Protein AF-A0A432T6N9-F1 (afdb_monomer_lite)

pLDDT: mean 79.63, std 14.15, range [30.56, 98.25]

Foldseek 3Di:
DDDPDDDCPDLVQLVQLLVLLQVLVVLVPDDPLVSLQQADAPDDDDPVVSSVVSVCSNVSVDDDPPDPPVVRGNQQVDAQPPPHGLDDPCLNGPDGSVVSVVSSVSSVVRVQDDPDWDQWFWKWAQDPVVRFIDIWTKGFRADPDPFKTWIKIAGPPVPVPDPWRIWTWMWGHDPFWIWTWTDDPQWIKIKTWGQVQADPPSQKTKIWIWIADPPPRWIDIWIIMTGNDDDDPLVRLVVCVVTDDDGVVVRVVVVVPPDDDPDLVVLVVVLVVLVVVLVSLVVNPVVVPPPQVPDPVSVVVNVVSVLVSVVSVCVNVQHKDKDQDVLVVVLVVLVVVLVVLFEKEFFAEDDAPDDLQNPPDPSSVVSLVSLLVSLLVRHAYEYEYEYEPPDDQDPSNVVSVVSSVVSRYQYWYAYCVQQVVPQDFFRGKMATPVQQWIWGDGPPDDPRMIMIGRPSVNSVSVVVSRVSRVVRIDGPVVVVVVVQVDPLVLLVLQQAKWFKWWFAPDADPVRGTDTQGQKMWHAHSVQKIFIDRNNDGQWIFGKDDHDFKIKTWIAGPPQRWIKIKMFTSVQSVDQKGKIWIWTGHPPDQWIKIFIIMIHPDRDDPVVRCVVQDDNVVGIDIHGNVVVVVVVVVVVVVDD

Secondary structure (DSSP, 8-state):
----------HHHHHHHHHHHHHHHHHS---HHHHHHHT--SSS--HHHHHHHHHHHHTT-----TT--GGGSGGGG-EETTTEES--HHHHHTS-HHHHHHHHHHHHHHHTS-SS--S--EEEEEETTTTEEEEEEEEEEEEEETTEEEEEEEE-GGGTTSS--EEEEEEEE-SSEEEEEEE-SS-EEEEEEETTSS-TTSSEEEEEEEEE-TTT--EEEEEEEEESSPPPHHHHHHHHHHH-STTHHHHHHHHTTSSS-TTHHHHHHHHHHHHHHHHHHHHHHHHTTTTTTT-HHHHHHHHHHHHHHHHHHHHHTT--EEES-HHHHHHHHHHHHHHHT--EEEEEE--TTTSTT-TT-HHHHHHHHHHHHHHHTT--EEEEEEE-TT----HHHHHHHHHHHHTT-EEEEEEHHHHTTT-SS-SSEEEETTSS-EEE--TTS-TT-EEEE--HHHHHHHHHHHHHHHHT-EEHHHHHHHHHT--HHHHHHHSSEEEEEEEEEEEPTTSPEEEEEEEEEEE-TT-EEEEEETTEEEEEEEEEE-SSEEEEEEEETTT--EEEEEEEGGGGGSSEEEEEEEEE-SSSSEEEEEEEEEESS---HHHHHHHH--HHHHEEEEETHHHHHHHHHHHTT--

Sequence (639 aa):
MKENKNNVLNEEKKKLFSDKIKYLFNNLELDREDFIKLFWNNDKKTLRTRVKTVNNWLDNDIKIPKGFYFNRYNISKLQIEDEKPAFTIEAFINDDCELLHRQINEYLKYQAIPKDKFEYKYIYYYDSYLNQVTFVELQTVKKISDTKYKIEIILSTEYDEKRENIYTGDLEIDKNYYHISARNHFEILSFYFILNLGFKNNDAIYGLRLGKAYGDGLPLSAKNLLTKRKLEKEEELELYLNINETEELKSKEAFYDIHSSPTRNHFDRFQNKIANLATYNSNVREILNDKMCADVYHNIMSKEFYAFSKISEQVRNNNSFYIHNIRRASKIFLKSIACRKEPCYIVSPLIENLSLLNEHDSKAEQSLKLNMKLAKDGLKIYRIFVVNKDFKITEYIRSSIEQMIESGISVEIAKKEDIESMVGSSYDFIFSKHKDIAIYRKPRERFYLYHVTKNKNIIEDIDIDYKTIKSKSYKFSDFIKQESSYDPTVLDKLAREFYHYSYGSKEEKNGQLHFWNNRKLSINKKGEVQYFEGNKIIAIGRIVIKEKQSCIGMIDKNTKNSISISFDNLDINYDIFKIIKIDKQFMEDEDMVSIGIFSREKLEDVVVKELLGDEEKTIFKIPSGIKKSIAKYCSKRLP

Radius of gyration: 55.69 Å; chains: 1; bounding box: 96×58×194 Å

Structure (mmCIF, N/CA/C/O backbone):
data_AF-A0A432T6N9-F1
#
_entry.id   AF-A0A432T6N9-F1
#
loop_
_atom_site.group_PDB
_atom_site.id
_atom_site.type_symbol
_atom_site.label_atom_id
_atom_site.label_alt_id
_atom_site.label_comp_id
_atom_site.label_asym_id
_atom_site.label_entity_id
_atom_site.label_seq_id
_atom_site.pdbx_PDB_ins_code
_atom_site.Cartn_x
_atom_site.Cartn_y
_atom_site.Cartn_z
_atom_site.occupancy
_atom_site.B_iso_or_equiv
_atom_site.auth_seq_id
_atom_site.auth_comp_id
_atom_site.auth_asym_id
_atom_site.auth_atom_id
_atom_site.pdbx_PDB_model_num
ATOM 1 N N . MET A 1 1 ? 38.971 -19.967 -115.245 1.00 47.91 1 MET A N 1
ATOM 2 C CA . MET A 1 1 ? 38.216 -20.249 -114.004 1.00 47.91 1 MET A CA 1
ATOM 3 C C . MET A 1 1 ? 39.096 -21.018 -113.027 1.00 47.91 1 MET A C 1
ATOM 5 O O . MET A 1 1 ? 39.298 -22.207 -113.219 1.00 47.91 1 MET A O 1
ATOM 9 N N . LYS A 1 2 ? 39.637 -20.328 -112.019 1.00 30.80 2 LYS A N 1
ATOM 10 C CA . LYS A 1 2 ? 39.832 -20.800 -110.638 1.00 30.80 2 LYS A CA 1
ATOM 11 C C . LYS A 1 2 ? 40.165 -19.561 -109.794 1.00 30.80 2 LYS A C 1
ATOM 13 O O . LYS A 1 2 ? 41.062 -18.796 -110.119 1.00 30.80 2 LYS A O 1
ATOM 18 N N . GLU A 1 3 ? 39.268 -19.343 -108.847 1.00 30.56 3 GLU A N 1
ATOM 19 C CA . GLU A 1 3 ? 38.977 -18.207 -107.972 1.00 30.56 3 GLU A CA 1
ATOM 20 C C . GLU A 1 3 ? 40.128 -17.277 -107.552 1.00 30.56 3 GLU A C 1
ATOM 22 O O . GLU A 1 3 ? 41.032 -17.643 -106.809 1.00 30.56 3 GLU A O 1
ATOM 27 N N . ASN A 1 4 ? 39.975 -16.007 -107.934 1.00 33.62 4 ASN A N 1
ATOM 28 C CA . ASN A 1 4 ? 40.625 -14.850 -107.331 1.00 33.62 4 ASN A CA 1
ATOM 29 C C . ASN A 1 4 ? 39.723 -14.372 -106.171 1.00 33.62 4 ASN A C 1
ATOM 31 O O . ASN A 1 4 ? 38.886 -13.486 -106.340 1.00 33.62 4 ASN A O 1
ATOM 35 N N . LYS A 1 5 ? 39.811 -15.034 -105.013 1.00 37.22 5 LYS A N 1
ATOM 36 C CA . LYS A 1 5 ? 39.152 -14.623 -103.761 1.00 37.22 5 LYS A CA 1
ATOM 37 C C . LYS A 1 5 ? 40.229 -14.326 -102.718 1.00 37.22 5 LYS A C 1
ATOM 39 O O . LYS A 1 5 ? 41.144 -15.121 -102.542 1.00 37.22 5 LYS A O 1
ATOM 44 N N . ASN A 1 6 ? 40.050 -13.209 -102.007 1.00 39.00 6 ASN A N 1
ATOM 45 C CA . ASN A 1 6 ? 40.771 -12.764 -100.800 1.00 39.00 6 ASN A CA 1
ATOM 46 C C . ASN A 1 6 ? 41.911 -11.747 -100.974 1.00 39.00 6 ASN A C 1
ATOM 48 O O . ASN A 1 6 ? 43.009 -11.952 -100.463 1.00 39.00 6 ASN A O 1
ATOM 52 N N . ASN A 1 7 ? 41.628 -10.586 -101.576 1.00 40.06 7 ASN A N 1
ATOM 53 C CA . ASN A 1 7 ? 42.435 -9.384 -101.298 1.00 40.06 7 ASN A CA 1
ATOM 54 C C . ASN A 1 7 ? 41.641 -8.068 -101.172 1.00 40.06 7 ASN A C 1
ATOM 56 O O . ASN A 1 7 ? 42.228 -6.992 -101.183 1.00 40.06 7 ASN A O 1
ATOM 60 N N . VAL A 1 8 ? 40.323 -8.153 -100.958 1.00 41.31 8 VAL A N 1
ATOM 61 C CA . VAL A 1 8 ? 39.490 -7.035 -100.483 1.00 41.31 8 VAL A CA 1
ATOM 62 C C . VAL A 1 8 ? 39.061 -7.356 -99.052 1.00 41.31 8 VAL A C 1
ATOM 64 O O . VAL A 1 8 ? 37.912 -7.678 -98.770 1.00 41.31 8 VAL A O 1
ATOM 67 N N . LEU A 1 9 ? 40.024 -7.345 -98.125 1.00 44.75 9 LEU A N 1
ATOM 68 C CA . LEU A 1 9 ? 39.697 -7.171 -96.712 1.00 44.75 9 LEU A CA 1
ATOM 69 C C . LEU A 1 9 ? 39.468 -5.666 -96.499 1.00 44.75 9 LEU A C 1
ATOM 71 O O . LEU A 1 9 ? 40.405 -4.901 -96.287 1.00 44.75 9 LEU A O 1
ATOM 75 N N . ASN A 1 10 ? 38.201 -5.308 -96.699 1.00 60.22 10 ASN A N 1
ATOM 76 C CA . ASN A 1 10 ? 37.455 -4.078 -96.436 1.00 60.22 10 ASN A CA 1
ATOM 77 C C . ASN A 1 10 ? 38.237 -2.873 -95.858 1.00 60.22 10 ASN A C 1
ATOM 79 O O . ASN A 1 10 ? 38.689 -2.923 -94.711 1.00 60.22 10 ASN A O 1
ATOM 83 N N . GLU A 1 11 ? 38.315 -1.751 -96.591 1.00 64.50 11 GLU A N 1
ATOM 84 C CA . GLU A 1 11 ? 38.759 -0.459 -96.025 1.00 64.50 11 GLU A CA 1
ATOM 85 C C . GLU A 1 11 ? 37.928 -0.063 -94.797 1.00 64.50 11 GLU A C 1
ATOM 87 O O . GLU A 1 11 ? 38.469 0.464 -93.826 1.00 64.50 11 GLU A O 1
ATOM 92 N N . GLU A 1 12 ? 36.645 -0.431 -94.779 1.00 68.38 12 GLU A N 1
ATOM 93 C CA . GLU A 1 12 ? 35.759 -0.242 -93.630 1.00 68.38 12 GLU A CA 1
ATOM 94 C C . GLU A 1 12 ? 36.273 -0.948 -92.370 1.00 68.38 12 GLU A C 1
ATOM 96 O O . GLU A 1 12 ? 36.222 -0.373 -91.289 1.00 68.38 12 GLU A O 1
ATOM 101 N N . LYS A 1 13 ? 36.851 -2.155 -92.486 1.00 71.12 13 LYS A N 1
ATOM 102 C CA . LYS A 1 13 ? 37.419 -2.876 -91.331 1.00 71.12 13 LYS A CA 1
ATOM 103 C C . LYS A 1 13 ? 38.684 -2.202 -90.798 1.00 71.12 13 LYS A C 1
ATOM 105 O O . LYS A 1 13 ? 38.946 -2.252 -89.600 1.00 71.12 13 LYS A O 1
ATOM 110 N N . LYS A 1 14 ? 39.469 -1.558 -91.669 1.00 72.44 14 LYS A N 1
ATOM 111 C CA . LYS A 1 14 ? 40.655 -0.784 -91.262 1.00 72.44 14 LYS A CA 1
ATOM 112 C C . LYS A 1 14 ? 40.260 0.484 -90.520 1.00 72.44 14 LYS A C 1
ATOM 114 O O . LYS A 1 14 ? 40.838 0.778 -89.477 1.00 72.44 14 LYS A O 1
ATOM 119 N N . LYS A 1 15 ? 39.267 1.196 -91.057 1.00 76.06 15 LYS A N 1
ATOM 120 C CA . LYS A 1 15 ? 38.704 2.396 -90.443 1.00 76.06 15 LYS A CA 1
ATOM 121 C C . LYS A 1 15 ? 38.085 2.065 -89.084 1.00 76.06 15 LYS A C 1
ATOM 123 O O . LYS A 1 15 ? 38.450 2.686 -88.097 1.00 76.06 15 LYS A O 1
ATOM 128 N N . LEU A 1 16 ? 37.289 0.995 -89.010 1.00 79.25 16 LEU A N 1
ATOM 129 C CA . LEU A 1 16 ? 36.684 0.511 -87.768 1.00 79.25 16 LEU A CA 1
ATOM 130 C C . LEU A 1 16 ? 37.734 0.171 -86.698 1.00 79.25 16 LEU A C 1
ATOM 132 O O . LEU A 1 16 ? 37.591 0.564 -85.545 1.00 79.25 16 LEU A O 1
ATOM 136 N N . PHE A 1 17 ? 38.817 -0.519 -87.069 1.00 82.50 17 PHE A N 1
ATOM 137 C CA . PHE A 1 17 ? 39.909 -0.811 -86.137 1.00 82.50 17 PHE A CA 1
ATOM 138 C C . PHE A 1 17 ? 40.603 0.468 -85.642 1.00 82.50 17 PHE A C 1
ATOM 140 O O . PHE A 1 17 ? 40.854 0.605 -84.447 1.00 82.50 17 PHE A O 1
ATOM 147 N N . SER A 1 18 ? 40.898 1.420 -86.532 1.00 81.62 18 SER A N 1
ATOM 148 C CA . SER A 1 18 ? 41.513 2.695 -86.138 1.00 81.62 18 SER A CA 1
ATOM 149 C C . SER A 1 18 ? 40.604 3.515 -85.220 1.00 81.62 18 SER A C 1
ATOM 151 O O . SER A 1 18 ? 41.069 4.021 -84.200 1.00 81.62 18 SER A O 1
ATOM 153 N N . ASP A 1 19 ? 39.308 3.591 -85.526 1.00 83.44 19 ASP A N 1
ATOM 154 C CA . ASP A 1 19 ? 38.323 4.328 -84.729 1.00 83.44 19 ASP A CA 1
ATOM 155 C C . ASP A 1 19 ? 38.202 3.744 -83.312 1.00 83.44 19 ASP A C 1
ATOM 157 O O . ASP A 1 19 ? 38.201 4.488 -82.331 1.00 83.44 19 ASP A O 1
ATOM 161 N N . LYS A 1 20 ? 38.239 2.414 -83.184 1.00 86.62 20 LYS A N 1
ATOM 162 C CA . LYS A 1 20 ? 38.303 1.710 -81.895 1.00 86.62 20 LYS A CA 1
ATOM 163 C C . LYS A 1 20 ? 39.564 2.031 -81.094 1.00 86.62 20 LYS A C 1
ATOM 165 O O . LYS A 1 20 ? 39.484 2.302 -79.897 1.00 86.62 20 LYS A O 1
ATOM 170 N N . ILE A 1 21 ? 40.731 2.023 -81.740 1.00 87.25 21 ILE A N 1
ATOM 171 C CA . ILE A 1 21 ? 42.011 2.346 -81.090 1.00 87.25 21 ILE A CA 1
ATOM 172 C C . ILE A 1 21 ? 42.049 3.818 -80.654 1.00 87.25 21 ILE A C 1
ATOM 174 O O . ILE A 1 21 ? 42.519 4.108 -79.555 1.00 87.25 21 ILE A O 1
ATOM 178 N N . LYS A 1 22 ? 41.508 4.740 -81.460 1.00 85.75 22 LYS A N 1
ATOM 179 C CA . LYS A 1 22 ? 41.363 6.158 -81.090 1.00 85.75 22 LYS A CA 1
ATOM 180 C C . LYS A 1 22 ? 40.427 6.346 -79.908 1.00 85.75 22 LYS A C 1
ATOM 182 O O . LYS A 1 22 ? 40.756 7.091 -78.991 1.00 85.75 22 LYS A O 1
ATOM 187 N N . TYR A 1 23 ? 39.274 5.681 -79.915 1.00 85.25 23 TYR A N 1
ATOM 188 C CA . TYR A 1 23 ? 38.332 5.781 -78.808 1.00 85.25 23 TYR A CA 1
ATOM 189 C C . TYR A 1 23 ? 38.955 5.252 -77.513 1.00 85.25 23 TYR A C 1
ATOM 191 O O . TYR A 1 23 ? 38.863 5.908 -76.478 1.00 85.25 23 TYR A O 1
ATOM 199 N N . LEU A 1 24 ? 39.665 4.123 -77.576 1.00 87.19 24 LEU A N 1
ATOM 200 C CA . LEU A 1 24 ? 40.417 3.598 -76.439 1.00 87.19 24 LEU A CA 1
ATOM 201 C C . LEU A 1 24 ? 41.477 4.597 -75.938 1.00 87.19 24 LEU A C 1
ATOM 203 O O . LEU A 1 24 ? 41.563 4.833 -74.737 1.00 87.19 24 LEU A O 1
ATOM 207 N N . PHE A 1 25 ? 42.250 5.208 -76.841 1.00 87.06 25 PHE A N 1
ATOM 208 C CA . PHE A 1 25 ? 43.259 6.214 -76.487 1.00 87.06 25 PHE A CA 1
ATOM 209 C C . PHE A 1 25 ? 42.646 7.430 -75.784 1.00 87.06 25 PHE A C 1
ATOM 211 O O . PHE A 1 25 ? 43.163 7.872 -74.763 1.00 87.06 25 PHE A O 1
ATOM 218 N N . ASN A 1 26 ? 41.516 7.926 -76.290 1.00 84.06 26 ASN A N 1
ATOM 219 C CA . ASN A 1 26 ? 40.866 9.122 -75.759 1.00 84.06 26 ASN A CA 1
ATOM 220 C C . ASN A 1 26 ? 40.183 8.902 -74.398 1.00 84.06 26 ASN A C 1
ATOM 222 O O . ASN A 1 26 ? 40.017 9.867 -73.663 1.00 84.06 26 ASN A O 1
ATOM 226 N N . ASN A 1 27 ? 39.769 7.672 -74.069 1.00 83.88 27 ASN A N 1
ATOM 227 C CA . ASN A 1 27 ? 38.985 7.392 -72.856 1.00 83.88 27 ASN A CA 1
ATOM 228 C C . ASN A 1 27 ? 39.794 6.759 -71.714 1.00 83.88 27 ASN A C 1
ATOM 230 O O . ASN A 1 27 ? 39.356 6.817 -70.573 1.00 83.88 27 ASN A O 1
ATOM 234 N N . LEU A 1 28 ? 40.957 6.153 -71.981 1.00 80.38 28 LEU A N 1
ATOM 235 C CA . LEU A 1 28 ? 41.787 5.567 -70.918 1.00 80.38 28 LEU A CA 1
ATOM 236 C C . LEU A 1 28 ? 42.617 6.599 -70.132 1.00 80.38 28 LEU A C 1
ATOM 238 O O . LEU A 1 28 ? 43.281 6.207 -69.179 1.00 80.38 28 LEU A O 1
ATOM 242 N N . GLU A 1 29 ? 42.606 7.877 -70.533 1.00 78.44 29 GLU A N 1
ATOM 243 C CA . GLU A 1 29 ? 43.369 8.975 -69.903 1.00 78.44 29 GLU A CA 1
ATOM 244 C C . GLU A 1 29 ? 44.873 8.676 -69.706 1.00 78.44 29 GLU A C 1
ATOM 246 O O . GLU A 1 29 ? 45.532 9.232 -68.831 1.00 78.44 29 GLU A O 1
ATOM 251 N N . LEU A 1 30 ? 45.442 7.794 -70.534 1.00 79.56 30 LEU A N 1
ATOM 252 C CA . LEU A 1 30 ? 46.865 7.461 -70.509 1.00 79.56 30 LEU A CA 1
ATOM 253 C C . LEU A 1 30 ? 47.658 8.443 -71.364 1.00 79.56 30 LEU A C 1
ATOM 255 O O . LEU A 1 30 ? 47.201 8.876 -72.427 1.00 79.56 30 LEU A O 1
ATOM 259 N N . ASP A 1 31 ? 48.894 8.727 -70.955 1.00 82.56 31 ASP A N 1
ATOM 260 C CA . ASP A 1 31 ? 49.820 9.391 -71.857 1.00 82.56 31 ASP A CA 1
ATOM 261 C C . ASP A 1 31 ? 50.142 8.494 -73.068 1.00 82.56 31 ASP A C 1
ATOM 263 O O . ASP A 1 31 ? 49.881 7.284 -73.112 1.00 82.56 31 ASP A O 1
ATOM 267 N N . ARG A 1 32 ? 50.700 9.109 -74.111 1.00 80.25 32 ARG A N 1
ATOM 268 C CA . ARG A 1 32 ? 50.957 8.411 -75.372 1.00 80.25 32 ARG A CA 1
ATOM 269 C C . ARG A 1 32 ? 51.941 7.252 -75.208 1.00 80.25 32 ARG A C 1
ATOM 271 O O . ARG A 1 32 ? 51.822 6.264 -75.932 1.00 80.25 32 ARG A O 1
ATOM 278 N N . GLU A 1 33 ? 52.910 7.355 -74.304 1.00 80.12 33 GLU A N 1
ATOM 279 C CA . GLU A 1 33 ? 53.905 6.303 -74.092 1.00 80.12 33 GLU A CA 1
ATOM 280 C C . GLU A 1 33 ? 53.292 5.097 -73.380 1.00 80.12 33 GLU A C 1
ATOM 282 O O . GLU A 1 33 ? 53.507 3.956 -73.803 1.00 80.12 33 GLU A O 1
ATOM 287 N N . ASP A 1 34 ? 52.483 5.335 -72.354 1.00 81.25 34 ASP A N 1
ATOM 288 C CA . ASP A 1 34 ? 51.782 4.309 -71.591 1.00 81.25 34 ASP A CA 1
ATOM 289 C C . ASP A 1 34 ? 50.706 3.614 -72.422 1.00 81.25 34 ASP A C 1
ATOM 291 O O . ASP A 1 34 ? 50.593 2.383 -72.388 1.00 81.25 34 ASP A O 1
ATOM 295 N N . PHE A 1 35 ? 50.007 4.354 -73.283 1.00 85.88 35 PHE A N 1
ATOM 296 C CA . PHE A 1 35 ? 49.100 3.750 -74.254 1.00 85.88 35 PHE A CA 1
ATOM 297 C C . PHE A 1 35 ? 49.832 2.804 -75.217 1.00 85.88 35 PHE A C 1
ATOM 299 O O . PHE A 1 35 ? 49.374 1.693 -75.488 1.00 85.88 35 PHE A O 1
ATOM 306 N N . ILE A 1 36 ? 51.018 3.187 -75.701 1.00 83.00 36 ILE A N 1
ATOM 307 C CA . ILE A 1 36 ? 51.831 2.323 -76.571 1.00 83.00 36 ILE A CA 1
ATOM 308 C C . ILE A 1 36 ? 52.294 1.059 -75.823 1.00 83.00 36 ILE A C 1
ATOM 310 O O . ILE A 1 36 ? 52.364 -0.016 -76.431 1.00 83.00 36 ILE A O 1
ATOM 314 N N . LYS A 1 37 ? 52.565 1.138 -74.510 1.00 83.31 37 LYS A N 1
ATOM 315 C CA . LYS A 1 37 ? 52.935 -0.027 -73.679 1.00 83.31 37 LYS A CA 1
ATOM 316 C C . LYS A 1 37 ? 51.803 -1.053 -73.546 1.00 83.31 37 LYS A C 1
ATOM 318 O O . LYS A 1 37 ? 52.100 -2.242 -73.388 1.00 83.31 37 LYS A O 1
ATOM 323 N N . LEU A 1 38 ? 50.533 -0.653 -73.667 1.00 84.56 38 LEU A N 1
ATOM 324 C CA . LEU A 1 38 ? 49.403 -1.595 -73.692 1.00 84.56 38 LEU A CA 1
ATOM 325 C C . LEU A 1 38 ? 49.468 -2.543 -74.898 1.00 84.56 38 LEU A C 1
ATOM 327 O O . LEU A 1 38 ? 49.121 -3.719 -74.786 1.00 84.56 38 LEU A O 1
ATOM 331 N N . PHE A 1 39 ? 50.010 -2.081 -76.024 1.00 83.38 39 PHE A N 1
ATOM 332 C CA . PHE A 1 39 ? 50.196 -2.875 -77.245 1.00 83.38 39 PHE A CA 1
ATOM 333 C C . PHE A 1 39 ? 51.613 -3.453 -77.373 1.00 83.38 39 PHE A C 1
ATOM 335 O O . PHE A 1 39 ? 52.103 -3.740 -78.470 1.00 83.38 39 PHE A O 1
ATOM 342 N N . TRP A 1 40 ? 52.291 -3.660 -76.242 1.00 77.12 40 TRP A N 1
ATOM 343 C CA . TRP A 1 40 ? 53.613 -4.271 -76.195 1.00 77.12 40 TRP A CA 1
ATOM 344 C C . TRP A 1 40 ? 53.516 -5.796 -76.007 1.00 77.12 40 TRP A C 1
ATOM 346 O O . TRP A 1 40 ? 52.927 -6.276 -75.043 1.00 77.12 40 TRP A O 1
ATOM 356 N N . ASN A 1 41 ? 54.126 -6.555 -76.928 1.00 69.19 41 ASN A N 1
ATOM 357 C CA . ASN A 1 41 ? 54.527 -7.947 -76.723 1.00 69.19 41 ASN A CA 1
ATOM 358 C C . ASN A 1 41 ? 56.032 -8.039 -76.400 1.00 69.19 41 ASN A C 1
ATOM 360 O O . ASN A 1 41 ? 56.851 -7.401 -77.060 1.00 69.19 41 ASN A O 1
ATOM 364 N N . ASN A 1 42 ? 56.442 -8.840 -75.416 1.00 61.19 42 ASN A N 1
ATOM 365 C CA . ASN A 1 42 ? 57.848 -8.953 -74.973 1.00 61.19 42 ASN A CA 1
ATOM 366 C C . ASN A 1 42 ? 58.842 -9.498 -76.039 1.00 61.19 42 ASN A C 1
ATOM 368 O O . ASN A 1 42 ? 60.004 -9.744 -75.731 1.00 61.19 42 ASN A O 1
ATOM 372 N N . ASP A 1 43 ? 58.425 -9.627 -77.303 1.00 60.72 43 ASP A N 1
ATOM 373 C CA . ASP A 1 43 ? 59.251 -10.023 -78.441 1.00 60.72 43 ASP A CA 1
ATOM 374 C C . ASP A 1 43 ? 60.027 -8.832 -79.053 1.00 60.72 43 ASP A C 1
ATOM 376 O O . ASP A 1 43 ? 59.542 -7.699 -79.148 1.00 60.72 43 ASP A O 1
ATOM 380 N N . LYS A 1 44 ? 61.258 -9.125 -79.495 1.00 53.59 44 LYS A N 1
ATOM 381 C CA . LYS A 1 44 ? 62.424 -8.265 -79.820 1.00 53.59 44 LYS A CA 1
ATOM 382 C C . LYS A 1 44 ? 62.260 -7.138 -80.879 1.00 53.59 44 LYS A C 1
ATOM 384 O O . LYS A 1 44 ? 63.126 -6.977 -81.737 1.00 53.59 44 LYS A O 1
ATOM 389 N N . LYS A 1 45 ? 61.201 -6.322 -80.861 1.00 62.03 45 LYS A N 1
ATOM 390 C CA . LYS A 1 45 ? 61.098 -5.102 -81.702 1.00 62.03 45 LYS A CA 1
ATOM 391 C C . LYS A 1 45 ? 61.512 -3.839 -80.933 1.00 62.03 45 LYS A C 1
ATOM 393 O O . LYS A 1 45 ? 61.162 -3.679 -79.770 1.00 62.03 45 LYS A O 1
ATOM 398 N N . THR A 1 46 ? 62.227 -2.924 -81.592 1.00 69.00 46 THR A N 1
ATOM 399 C CA . THR A 1 46 ? 62.646 -1.626 -81.023 1.00 69.00 46 THR A CA 1
ATOM 400 C C . THR A 1 46 ? 61.448 -0.700 -80.757 1.00 69.00 46 THR A C 1
ATOM 402 O O . THR A 1 46 ? 60.492 -0.688 -81.537 1.00 69.00 46 THR A O 1
ATOM 405 N N . LEU A 1 47 ? 61.513 0.122 -79.696 1.00 67.69 47 LEU A N 1
ATOM 406 C CA . LEU A 1 47 ? 60.475 1.100 -79.307 1.00 67.69 47 LEU A CA 1
ATOM 407 C C . LEU A 1 47 ? 60.039 1.991 -80.488 1.00 67.69 47 LEU A C 1
ATOM 409 O O . LEU A 1 47 ? 58.848 2.160 -80.736 1.00 67.69 47 LEU A O 1
ATOM 413 N N . ARG A 1 48 ? 61.000 2.454 -81.300 1.00 73.81 48 ARG A N 1
ATOM 414 C CA . ARG A 1 48 ? 60.770 3.299 -82.488 1.00 73.81 48 ARG A CA 1
ATOM 415 C C . ARG A 1 48 ? 59.832 2.663 -83.523 1.00 73.81 48 ARG A C 1
ATOM 417 O O . ARG A 1 48 ? 58.998 3.349 -84.107 1.00 73.81 48 ARG A O 1
ATOM 424 N N . THR A 1 49 ? 59.930 1.350 -83.733 1.00 70.44 49 THR A N 1
ATOM 425 C CA . THR A 1 49 ? 59.069 0.624 -84.686 1.00 70.44 49 THR A CA 1
ATOM 426 C C . THR A 1 49 ? 57.634 0.497 -84.159 1.00 70.44 49 THR A C 1
ATOM 428 O O . THR A 1 49 ? 56.681 0.473 -84.939 1.00 70.44 49 THR A O 1
ATOM 431 N N . ARG A 1 50 ? 57.463 0.449 -82.833 1.00 70.38 50 ARG A N 1
ATOM 432 C CA . ARG A 1 50 ? 56.158 0.336 -82.163 1.00 70.38 50 ARG A CA 1
ATOM 433 C C . ARG A 1 50 ? 55.420 1.660 -82.110 1.00 70.38 50 ARG A C 1
ATOM 435 O O . ARG A 1 50 ? 54.252 1.682 -82.470 1.00 70.38 50 ARG A O 1
ATOM 442 N N . VAL A 1 51 ? 56.123 2.742 -81.772 1.00 77.19 51 VAL A N 1
ATOM 443 C CA . VAL A 1 51 ? 55.594 4.110 -81.875 1.00 77.19 51 VAL A CA 1
ATOM 444 C C . VAL A 1 51 ? 55.056 4.336 -83.283 1.00 77.19 51 VAL A C 1
ATOM 446 O O . VAL A 1 51 ? 53.912 4.738 -83.444 1.00 77.19 51 VAL A O 1
ATOM 449 N N . LYS A 1 52 ? 55.829 3.953 -84.309 1.00 78.75 52 LYS A N 1
ATOM 450 C CA . LYS A 1 52 ? 55.367 4.012 -85.699 1.00 78.75 52 LYS A CA 1
ATOM 451 C C . LYS A 1 52 ? 54.126 3.144 -85.945 1.00 78.75 52 LYS A C 1
ATOM 453 O O . LYS A 1 52 ? 53.192 3.605 -86.572 1.00 78.75 52 LYS A O 1
ATOM 458 N N . THR A 1 53 ? 54.085 1.911 -85.438 1.00 77.56 53 THR A N 1
ATOM 459 C CA . THR A 1 53 ? 52.949 0.993 -85.660 1.00 77.56 53 THR A CA 1
ATOM 460 C C . THR A 1 53 ? 51.654 1.488 -85.007 1.00 77.56 53 THR A C 1
ATOM 462 O O . THR A 1 53 ? 50.618 1.497 -85.662 1.00 77.56 53 THR A O 1
ATOM 465 N N . VAL A 1 54 ? 51.708 1.920 -83.744 1.00 77.44 54 VAL A N 1
ATOM 466 C CA . VAL A 1 54 ? 50.537 2.434 -83.015 1.00 77.44 54 VAL A CA 1
ATOM 467 C C . VAL A 1 54 ? 50.110 3.796 -83.566 1.00 77.44 54 VAL A C 1
ATOM 469 O O . VAL A 1 54 ? 48.916 4.025 -83.715 1.00 77.44 54 VAL A O 1
ATOM 472 N N . ASN A 1 55 ? 51.048 4.666 -83.961 1.00 79.19 55 ASN A N 1
ATOM 473 C CA . ASN A 1 55 ? 50.707 5.919 -84.644 1.00 79.19 55 ASN A CA 1
ATOM 474 C C . ASN A 1 55 ? 50.029 5.653 -85.986 1.00 79.19 55 ASN A C 1
ATOM 476 O O . ASN A 1 55 ? 48.970 6.202 -86.235 1.00 79.19 55 ASN A O 1
ATOM 480 N N . ASN A 1 56 ? 50.536 4.717 -86.789 1.00 79.56 56 ASN A N 1
ATOM 481 C CA . ASN A 1 56 ? 49.847 4.284 -88.003 1.00 79.56 56 ASN A CA 1
ATOM 482 C C . ASN A 1 56 ? 48.426 3.757 -87.717 1.00 79.56 56 ASN A C 1
ATOM 484 O O . ASN A 1 56 ? 47.525 3.972 -88.524 1.00 79.56 56 ASN A O 1
ATOM 488 N N . TRP A 1 57 ? 48.202 3.090 -86.576 1.00 83.81 57 TRP A N 1
ATOM 489 C CA . TRP A 1 57 ? 46.856 2.686 -86.156 1.00 83.81 57 TRP A CA 1
ATOM 490 C C . TRP A 1 57 ? 45.971 3.861 -85.743 1.00 83.81 57 TRP A C 1
ATOM 492 O O . TRP A 1 57 ? 44.777 3.816 -86.011 1.00 83.81 57 TRP A O 1
ATOM 502 N N . LEU A 1 58 ? 46.529 4.904 -85.131 1.00 79.50 58 LEU A N 1
ATOM 503 C CA . LEU A 1 58 ? 45.819 6.138 -84.784 1.00 79.50 58 LEU A CA 1
ATOM 504 C C . LEU A 1 58 ? 45.583 7.043 -86.004 1.00 79.50 58 LEU A C 1
ATOM 506 O O . LEU A 1 58 ? 44.593 7.759 -86.043 1.00 79.50 58 LEU A O 1
ATOM 510 N N . ASP A 1 59 ? 46.431 6.983 -87.027 1.00 77.12 59 ASP A N 1
ATOM 511 C CA . ASP A 1 59 ? 46.419 7.913 -88.163 1.00 77.12 59 ASP A CA 1
ATOM 512 C C . ASP A 1 59 ? 45.672 7.353 -89.393 1.00 77.12 59 ASP A C 1
ATOM 514 O O . ASP A 1 59 ? 45.787 7.889 -90.491 1.00 77.12 59 ASP A O 1
ATOM 518 N N . ASN A 1 60 ? 44.889 6.274 -89.229 1.00 69.44 60 ASN A N 1
ATOM 519 C CA . ASN A 1 60 ? 44.190 5.547 -90.307 1.00 69.44 60 ASN A CA 1
ATOM 520 C C . ASN A 1 60 ? 45.109 4.957 -91.411 1.00 69.44 60 ASN A C 1
ATOM 522 O O . ASN A 1 60 ? 44.613 4.451 -92.418 1.00 69.44 60 ASN A O 1
ATOM 526 N N . ASP A 1 61 ? 46.433 4.945 -91.229 1.00 66.56 61 ASP A N 1
ATOM 527 C CA . ASP A 1 61 ? 47.414 4.484 -92.224 1.00 66.56 61 ASP A CA 1
ATOM 528 C C . ASP A 1 61 ? 47.757 2.989 -92.048 1.00 66.56 61 ASP A C 1
ATOM 530 O O . ASP A 1 61 ? 48.860 2.602 -91.632 1.00 66.56 61 ASP A O 1
ATOM 534 N N . ILE A 1 62 ? 46.770 2.114 -92.296 1.00 63.72 62 ILE A N 1
ATOM 535 C CA . ILE A 1 62 ? 46.847 0.696 -91.905 1.00 63.72 62 ILE A CA 1
ATOM 536 C C . ILE A 1 62 ? 46.901 -0.291 -93.094 1.00 63.72 62 ILE A C 1
ATOM 538 O O . ILE A 1 62 ? 45.998 -0.392 -93.931 1.00 63.72 62 ILE A O 1
ATOM 542 N N . LYS A 1 63 ? 47.910 -1.178 -93.065 1.00 58.31 63 LYS A N 1
ATOM 543 C CA . LYS A 1 63 ? 47.791 -2.600 -93.452 1.00 58.31 63 LYS A CA 1
ATOM 544 C C . LYS A 1 63 ? 47.540 -3.385 -92.164 1.00 58.31 63 LYS A C 1
ATOM 546 O O . LYS A 1 63 ? 48.442 -3.440 -91.333 1.00 58.31 63 LYS A O 1
ATOM 551 N N . ILE A 1 64 ? 46.346 -3.960 -91.967 1.00 57.91 64 ILE A N 1
ATOM 552 C CA . ILE A 1 64 ? 46.082 -4.782 -90.773 1.00 57.91 64 ILE A CA 1
ATOM 553 C C . ILE A 1 64 ? 47.109 -5.917 -90.842 1.00 57.91 64 ILE A C 1
ATOM 555 O O . ILE A 1 64 ? 47.165 -6.601 -91.872 1.00 57.91 64 ILE A O 1
ATOM 559 N N . PRO A 1 65 ? 47.994 -6.082 -89.843 1.00 55.00 65 PRO A N 1
ATOM 560 C CA . PRO A 1 65 ? 48.980 -7.144 -89.908 1.00 55.00 65 PRO A CA 1
ATOM 561 C C .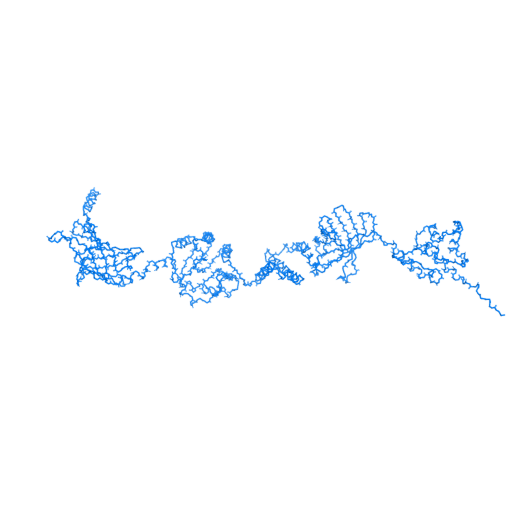 PRO A 1 65 ? 48.237 -8.477 -90.027 1.00 55.00 65 PRO A C 1
ATOM 563 O O . PRO A 1 65 ? 47.249 -8.685 -89.327 1.00 55.00 65 PRO A O 1
ATOM 566 N N . LYS A 1 66 ? 48.721 -9.400 -90.872 1.00 52.22 66 LYS A N 1
ATOM 567 C CA . LYS A 1 66 ? 48.192 -10.775 -91.040 1.00 52.22 66 LYS A CA 1
ATOM 568 C C . LYS A 1 66 ? 48.279 -11.644 -89.756 1.00 52.22 66 LYS A C 1
ATOM 570 O O . LYS A 1 66 ? 48.313 -12.862 -89.832 1.00 52.22 66 LYS A O 1
ATOM 575 N N . GLY A 1 67 ? 48.352 -11.027 -88.579 1.00 56.06 67 GLY A N 1
ATOM 576 C CA . GLY A 1 67 ? 48.502 -11.657 -87.275 1.00 56.06 67 GLY A CA 1
ATOM 577 C C . GLY A 1 67 ? 48.445 -10.624 -86.150 1.00 56.06 67 GLY A C 1
ATOM 578 O O . GLY A 1 67 ? 49.442 -10.418 -85.460 1.00 56.06 67 GLY A O 1
ATOM 579 N N . PHE A 1 68 ? 47.312 -9.933 -85.976 1.00 69.94 68 PHE A N 1
ATOM 580 C CA . PHE A 1 68 ? 47.031 -9.229 -84.719 1.00 69.94 68 PHE A CA 1
ATOM 581 C C . PHE A 1 68 ? 46.811 -10.279 -83.621 1.00 69.94 68 PHE A C 1
ATOM 583 O O . PHE A 1 68 ? 45.711 -10.790 -83.431 1.00 69.94 68 PHE A O 1
ATOM 590 N N . TYR A 1 69 ? 47.891 -10.662 -82.943 1.00 74.00 69 TYR A N 1
ATOM 591 C CA . TYR A 1 69 ? 47.860 -11.646 -81.862 1.00 74.00 69 TYR A CA 1
ATOM 592 C C . TYR A 1 69 ? 47.534 -10.939 -80.544 1.00 74.00 69 TYR A C 1
ATOM 594 O O . TYR A 1 69 ? 48.439 -10.605 -79.780 1.00 74.00 69 TYR A O 1
ATOM 602 N N . PHE A 1 70 ? 46.243 -10.675 -80.313 1.00 81.12 70 PHE A N 1
ATOM 603 C CA . PHE A 1 70 ? 45.748 -9.919 -79.154 1.00 81.12 70 PHE A CA 1
ATOM 604 C C . PHE A 1 70 ? 46.318 -10.424 -77.820 1.00 81.12 70 PHE A C 1
ATOM 606 O O . PHE A 1 70 ? 46.827 -9.636 -77.028 1.00 81.12 70 PHE A O 1
ATOM 613 N N . ASN A 1 71 ? 46.342 -11.747 -77.639 1.00 78.50 71 ASN A N 1
ATOM 614 C CA . ASN A 1 71 ? 46.867 -12.435 -76.456 1.00 78.50 71 ASN A CA 1
ATOM 615 C C . ASN A 1 71 ? 48.354 -12.170 -76.147 1.00 78.50 71 ASN A C 1
ATOM 617 O O . ASN A 1 71 ? 48.829 -12.521 -75.070 1.00 78.50 71 ASN A O 1
ATOM 621 N N . ARG A 1 72 ? 49.121 -11.587 -77.078 1.00 78.88 72 ARG A N 1
ATOM 622 C CA . ARG A 1 72 ? 50.526 -11.219 -76.845 1.00 78.88 72 ARG A CA 1
ATOM 623 C C . ARG A 1 72 ? 50.693 -9.811 -76.282 1.00 78.88 72 ARG A C 1
ATOM 625 O O . ARG A 1 72 ? 51.802 -9.474 -75.871 1.00 78.88 72 ARG A O 1
ATOM 632 N N . TYR A 1 73 ? 49.648 -8.989 -76.294 1.00 84.19 73 TYR A N 1
ATOM 633 C CA . TYR A 1 73 ? 49.704 -7.597 -75.856 1.00 84.19 73 TYR A CA 1
ATOM 634 C C . TYR A 1 73 ? 49.280 -7.446 -74.396 1.00 84.19 73 TYR A C 1
ATOM 636 O O . TYR A 1 73 ? 48.408 -8.168 -73.918 1.00 84.19 73 TYR A O 1
ATOM 644 N N . ASN A 1 74 ? 49.858 -6.474 -73.688 1.00 83.38 74 ASN A N 1
ATOM 645 C CA . ASN A 1 74 ? 49.513 -6.200 -72.290 1.00 83.38 74 ASN A CA 1
ATOM 646 C C . ASN A 1 74 ? 48.040 -5.811 -72.091 1.00 83.38 74 ASN A C 1
ATOM 648 O O . ASN A 1 74 ? 47.478 -6.134 -71.052 1.00 83.38 74 ASN A O 1
ATOM 652 N N . ILE A 1 75 ? 47.392 -5.215 -73.095 1.00 85.88 75 ILE A N 1
ATOM 653 C CA . ILE A 1 75 ? 45.953 -4.926 -73.073 1.00 85.88 75 ILE A CA 1
ATOM 654 C C . ILE A 1 75 ? 45.091 -6.182 -72.862 1.00 85.88 75 ILE A C 1
ATOM 656 O O . ILE A 1 75 ? 44.051 -6.103 -72.219 1.00 85.88 75 ILE A O 1
ATOM 660 N N . SER A 1 76 ? 45.545 -7.355 -73.324 1.00 83.94 76 SER A N 1
ATOM 661 C CA . SER A 1 76 ? 44.833 -8.628 -73.121 1.00 83.94 76 SER A CA 1
ATOM 662 C C . SER A 1 76 ? 44.908 -9.163 -71.690 1.00 83.94 76 SER A C 1
ATOM 664 O O . SER A 1 76 ? 44.175 -10.083 -71.343 1.00 83.94 76 SER A O 1
ATOM 666 N N . LYS A 1 77 ? 45.790 -8.592 -70.859 1.00 84.38 77 LYS A N 1
ATOM 667 C CA . LYS A 1 77 ? 45.958 -8.951 -69.445 1.00 84.38 77 LYS A CA 1
ATOM 668 C C . LYS A 1 77 ? 45.110 -8.087 -68.509 1.00 84.38 77 LYS A C 1
ATOM 670 O O . LYS A 1 77 ? 45.127 -8.319 -67.307 1.00 84.38 77 LYS A O 1
ATOM 675 N N . LEU A 1 78 ? 44.422 -7.069 -69.028 1.00 85.44 78 LEU A N 1
ATOM 676 C CA . LEU A 1 78 ? 43.523 -6.240 -68.228 1.00 85.44 78 LEU A CA 1
ATOM 677 C C . LEU A 1 78 ? 42.272 -7.051 -67.872 1.00 85.44 78 LEU A C 1
ATOM 679 O O . LEU A 1 78 ? 41.735 -7.755 -68.726 1.00 85.44 78 LEU A O 1
ATOM 683 N N . GLN A 1 79 ? 41.816 -6.955 -66.624 1.00 84.44 79 GLN A N 1
ATOM 684 C CA . GLN A 1 79 ? 40.688 -7.721 -66.085 1.00 84.44 79 GLN A CA 1
ATOM 685 C C . GLN A 1 79 ? 39.686 -6.805 -65.361 1.00 84.44 79 GLN A C 1
ATOM 687 O O . GLN A 1 79 ? 40.060 -5.745 -64.853 1.00 84.44 79 GLN A O 1
ATOM 692 N N . ILE A 1 80 ? 38.419 -7.219 -65.347 1.00 77.75 80 ILE A N 1
ATOM 693 C CA . ILE A 1 80 ? 37.308 -6.665 -64.564 1.00 77.75 80 ILE A CA 1
ATOM 694 C C . ILE A 1 80 ? 36.892 -7.774 -63.603 1.00 77.75 80 ILE A C 1
ATOM 696 O O . ILE A 1 80 ? 36.538 -8.843 -64.080 1.00 77.75 80 ILE A O 1
ATOM 700 N N . GLU A 1 81 ? 36.923 -7.530 -62.290 1.00 68.75 81 GLU A N 1
ATOM 701 C CA . GLU A 1 81 ? 36.757 -8.578 -61.261 1.00 68.75 81 GLU A CA 1
ATOM 702 C C . GLU A 1 81 ? 37.840 -9.680 -61.378 1.00 68.75 81 GLU A C 1
ATOM 704 O O . GLU A 1 81 ? 38.500 -9.807 -62.409 1.00 68.75 81 GLU A O 1
ATOM 709 N N . ASP A 1 82 ? 38.111 -10.435 -60.310 1.00 61.66 82 ASP A N 1
ATOM 710 C CA . ASP A 1 82 ? 39.265 -11.353 -60.220 1.00 61.66 82 ASP A CA 1
ATOM 711 C C . ASP A 1 82 ? 39.134 -12.612 -61.114 1.00 61.66 82 ASP A C 1
ATOM 713 O O . ASP A 1 82 ? 39.237 -13.711 -60.592 1.00 61.66 82 ASP A O 1
ATOM 717 N N . GLU A 1 83 ? 38.880 -12.471 -62.432 1.00 67.38 83 GLU A N 1
ATOM 718 C CA . GLU A 1 83 ? 39.122 -13.470 -63.502 1.00 67.38 83 GLU A CA 1
ATOM 719 C C . GLU A 1 83 ? 38.589 -13.079 -64.905 1.00 67.38 83 GLU A C 1
ATOM 721 O O . GLU A 1 83 ? 39.012 -13.675 -65.902 1.00 67.38 83 GLU A O 1
ATOM 726 N N . LYS A 1 84 ? 37.696 -12.084 -65.054 1.00 81.56 84 LYS A N 1
ATOM 727 C CA . LYS A 1 84 ? 37.085 -11.760 -66.364 1.00 81.56 84 LYS A CA 1
ATOM 728 C C . LYS A 1 84 ? 37.958 -10.770 -67.161 1.00 81.56 84 LYS A C 1
ATOM 730 O O . LYS A 1 84 ? 38.257 -9.687 -66.666 1.00 81.56 84 LYS A O 1
ATOM 735 N N . PRO A 1 85 ? 38.368 -11.074 -68.408 1.00 83.50 85 PRO A N 1
ATOM 736 C CA . PRO A 1 85 ? 39.166 -10.152 -69.218 1.00 83.50 85 PRO A CA 1
ATOM 737 C C . PRO A 1 85 ? 38.374 -8.883 -69.564 1.00 83.50 85 PRO A C 1
ATOM 739 O O . PRO A 1 85 ? 37.219 -8.956 -69.983 1.00 83.50 85 PRO A O 1
ATOM 742 N N . ALA A 1 86 ? 39.013 -7.721 -69.416 1.00 84.88 86 ALA A N 1
ATOM 743 C CA . ALA A 1 86 ? 38.418 -6.415 -69.698 1.00 84.88 86 ALA A CA 1
ATOM 744 C C . ALA A 1 86 ? 38.131 -6.217 -71.193 1.00 84.88 86 ALA A C 1
ATOM 746 O O . ALA A 1 86 ? 37.182 -5.528 -71.556 1.00 84.88 86 ALA A O 1
ATOM 747 N N . PHE A 1 87 ? 38.938 -6.845 -72.053 1.00 87.62 87 PHE A N 1
ATOM 748 C CA . PHE A 1 87 ? 38.808 -6.768 -73.503 1.00 87.62 87 PHE A CA 1
ATOM 749 C C . PHE A 1 87 ? 39.086 -8.130 -74.146 1.00 87.62 87 PHE A C 1
ATOM 751 O O . PHE A 1 87 ? 39.974 -8.863 -73.702 1.00 87.62 87 PHE A O 1
ATOM 758 N N . THR A 1 88 ? 38.370 -8.453 -75.223 1.00 84.00 88 THR A N 1
ATOM 759 C CA . THR A 1 88 ? 38.567 -9.677 -76.020 1.00 84.00 88 THR A CA 1
ATOM 760 C C . THR A 1 88 ? 39.137 -9.356 -77.402 1.00 84.00 88 THR A C 1
ATOM 762 O O . THR A 1 88 ? 39.160 -8.202 -77.828 1.00 84.00 88 THR A O 1
ATOM 765 N N . ILE A 1 89 ? 39.618 -10.365 -78.136 1.00 83.44 89 ILE A N 1
ATOM 766 C CA . ILE A 1 89 ? 40.134 -10.155 -79.499 1.00 83.44 89 ILE A CA 1
ATOM 767 C C . ILE A 1 89 ? 39.016 -9.735 -80.466 1.00 83.44 89 ILE A C 1
ATOM 769 O O . ILE A 1 89 ? 39.237 -8.909 -81.357 1.00 83.44 89 ILE A O 1
ATOM 773 N N . GLU A 1 90 ? 37.809 -10.257 -80.262 1.00 80.56 90 GLU A N 1
ATOM 774 C CA . GLU A 1 90 ? 36.605 -9.947 -81.032 1.00 80.56 90 GLU A CA 1
ATOM 775 C C . GLU A 1 90 ? 36.253 -8.461 -80.926 1.00 80.56 90 GLU A C 1
ATOM 777 O O . GLU A 1 90 ? 35.989 -7.836 -81.958 1.00 80.56 90 GLU A O 1
ATOM 782 N N . ALA A 1 91 ? 36.422 -7.870 -79.736 1.00 81.06 91 ALA A N 1
ATOM 783 C CA . ALA A 1 91 ? 36.172 -6.454 -79.476 1.00 81.06 91 ALA A CA 1
ATOM 784 C C . ALA A 1 91 ? 36.987 -5.525 -80.386 1.00 81.06 91 ALA A C 1
ATOM 786 O O . ALA A 1 91 ? 36.531 -4.438 -80.743 1.00 81.06 91 ALA A O 1
ATOM 787 N N . PHE A 1 92 ? 38.166 -5.958 -80.841 1.00 79.62 92 PHE A N 1
ATOM 788 C CA . PHE A 1 92 ? 39.004 -5.188 -81.764 1.00 79.62 92 PHE A CA 1
ATOM 789 C C . PHE A 1 92 ? 38.782 -5.557 -83.233 1.00 79.62 92 PHE A C 1
ATOM 791 O O . PHE A 1 92 ? 38.838 -4.673 -84.087 1.00 79.62 92 PHE A O 1
ATOM 798 N N . ILE A 1 93 ? 38.527 -6.830 -83.548 1.00 77.00 93 ILE A N 1
ATOM 799 C CA . ILE A 1 93 ? 38.512 -7.320 -84.937 1.00 77.00 93 ILE A CA 1
ATOM 800 C C . ILE A 1 93 ? 37.103 -7.371 -85.543 1.00 77.00 93 ILE A C 1
ATOM 802 O O . ILE A 1 93 ? 36.934 -6.973 -86.697 1.00 77.00 93 ILE A O 1
ATOM 806 N N . ASN A 1 94 ? 36.119 -7.888 -84.804 1.00 75.75 94 ASN A N 1
ATOM 807 C CA . ASN A 1 94 ? 34.822 -8.301 -85.352 1.00 75.75 94 ASN A CA 1
ATOM 808 C C . ASN A 1 94 ? 33.640 -7.486 -84.824 1.00 75.75 94 ASN A C 1
ATOM 810 O O . ASN A 1 94 ? 32.703 -7.263 -85.586 1.00 75.75 94 ASN A O 1
ATOM 814 N N . ASP A 1 95 ? 33.688 -7.045 -83.568 1.00 81.25 95 ASP A N 1
ATOM 815 C CA . ASP A 1 95 ? 32.564 -6.348 -82.937 1.00 81.25 95 ASP A CA 1
ATOM 816 C C . ASP A 1 95 ? 32.364 -4.951 -83.550 1.00 81.25 95 ASP A C 1
ATOM 818 O O . ASP A 1 95 ? 33.219 -4.451 -84.288 1.00 81.25 95 ASP A O 1
ATOM 822 N N . ASP A 1 96 ? 31.261 -4.279 -83.252 1.00 80.88 96 ASP A N 1
ATOM 823 C CA . ASP A 1 96 ? 31.100 -2.864 -83.596 1.00 80.88 96 ASP A CA 1
ATOM 824 C C . ASP A 1 96 ? 31.839 -1.950 -82.594 1.00 80.88 96 ASP A C 1
ATOM 826 O O . ASP A 1 96 ? 32.515 -2.406 -81.665 1.00 80.88 96 ASP A O 1
ATOM 830 N N . CYS A 1 97 ? 31.786 -0.635 -82.819 1.00 80.12 97 CYS A N 1
ATOM 831 C CA . CYS A 1 97 ? 32.363 0.327 -81.878 1.00 80.12 97 CYS A CA 1
ATOM 832 C C . CYS A 1 97 ? 31.580 0.393 -80.560 1.00 80.12 97 CYS A C 1
ATOM 834 O O . CYS A 1 97 ? 32.194 0.592 -79.516 1.00 80.12 97 CYS A O 1
ATOM 836 N N . GLU A 1 98 ? 30.256 0.209 -80.579 1.00 81.50 98 GLU A N 1
ATOM 837 C CA . GLU A 1 98 ? 29.413 0.337 -79.384 1.00 81.50 98 GLU A CA 1
ATOM 838 C C . GLU A 1 98 ? 29.756 -0.715 -78.327 1.00 81.50 98 GLU A C 1
ATOM 840 O O . GLU A 1 98 ? 29.853 -0.389 -77.139 1.00 81.50 98 GLU A O 1
ATOM 845 N N . LEU A 1 99 ? 30.017 -1.955 -78.744 1.00 81.81 99 LEU A N 1
ATOM 846 C CA . LEU A 1 99 ? 30.388 -3.037 -77.836 1.00 81.81 99 LEU A CA 1
ATOM 847 C C . LEU A 1 99 ? 31.729 -2.760 -77.144 1.00 81.81 99 LEU A C 1
ATOM 849 O O . LEU A 1 99 ? 31.847 -2.936 -75.929 1.00 81.81 99 LEU A O 1
ATOM 853 N N . LEU A 1 100 ? 32.720 -2.261 -77.894 1.00 84.25 100 LEU A N 1
ATOM 854 C CA . LEU A 1 100 ? 34.008 -1.859 -77.326 1.00 84.25 100 LEU A CA 1
ATOM 855 C C . LEU A 1 100 ? 33.848 -0.647 -76.399 1.00 84.25 100 LEU A C 1
ATOM 857 O O . LEU A 1 100 ? 34.430 -0.632 -75.317 1.00 84.25 100 LEU A O 1
ATOM 861 N N . HIS A 1 101 ? 33.033 0.345 -76.772 1.00 84.25 101 HIS A N 1
ATOM 862 C CA . HIS A 1 101 ? 32.744 1.491 -75.906 1.00 84.25 101 HIS A CA 1
ATOM 863 C C . HIS A 1 101 ? 32.139 1.032 -74.574 1.00 84.25 101 HIS A C 1
ATOM 865 O O . HIS A 1 101 ? 32.532 1.520 -73.514 1.00 84.25 101 HIS A O 1
ATOM 871 N N . ARG A 1 102 ? 31.223 0.054 -74.604 1.00 83.50 102 ARG A N 1
ATOM 872 C CA . ARG A 1 102 ? 30.640 -0.525 -73.388 1.00 83.50 102 ARG A CA 1
ATOM 873 C C . ARG A 1 102 ? 31.696 -1.201 -72.518 1.00 83.50 102 ARG A C 1
ATOM 875 O O . ARG A 1 102 ? 31.731 -0.932 -71.322 1.00 83.50 102 ARG A O 1
ATOM 882 N N . GLN A 1 103 ? 32.577 -2.010 -73.106 1.00 82.94 103 GLN A N 1
ATOM 883 C CA . GLN A 1 103 ? 33.668 -2.671 -72.376 1.00 82.94 103 GLN A CA 1
ATOM 884 C C . GLN A 1 103 ? 34.643 -1.665 -71.748 1.00 82.94 103 GLN A C 1
ATOM 886 O O . GLN A 1 103 ? 35.031 -1.827 -70.592 1.00 82.94 103 GLN A O 1
ATOM 891 N N . ILE A 1 104 ? 34.989 -0.589 -72.464 1.00 84.38 104 ILE A N 1
ATOM 892 C CA . ILE A 1 104 ? 35.832 0.496 -71.938 1.00 84.38 104 ILE A CA 1
ATOM 893 C C . ILE A 1 104 ? 35.147 1.169 -70.745 1.00 84.38 104 ILE A C 1
ATOM 895 O O . ILE A 1 104 ? 35.770 1.341 -69.702 1.00 84.38 104 ILE A O 1
ATOM 899 N N . ASN A 1 105 ? 33.858 1.489 -70.860 1.00 79.25 105 ASN A N 1
ATOM 900 C CA . ASN A 1 105 ? 33.097 2.102 -69.773 1.00 79.25 105 ASN A CA 1
ATOM 901 C C . ASN A 1 105 ? 32.945 1.172 -68.559 1.00 79.25 105 ASN A C 1
ATOM 903 O O . ASN A 1 105 ? 33.033 1.637 -67.425 1.00 79.25 105 ASN A O 1
ATOM 907 N N . GLU A 1 106 ? 32.732 -0.131 -68.769 1.00 82.06 106 GLU A N 1
ATOM 908 C CA . GLU A 1 106 ? 32.715 -1.135 -67.694 1.00 82.06 106 GLU A CA 1
ATOM 909 C C . GLU A 1 106 ? 34.076 -1.199 -66.979 1.00 82.06 106 GLU A C 1
ATOM 911 O O . GLU A 1 106 ? 34.130 -1.158 -65.749 1.00 82.06 106 GLU A O 1
ATOM 916 N N . TYR A 1 107 ? 35.178 -1.209 -67.734 1.00 83.38 107 TYR A N 1
ATOM 917 C CA . TYR A 1 107 ? 36.532 -1.204 -67.182 1.00 83.38 107 TYR A CA 1
ATOM 918 C C . TYR A 1 107 ? 36.852 0.081 -66.401 1.00 83.38 107 TYR A C 1
ATOM 920 O O . TYR A 1 107 ? 37.388 0.007 -65.296 1.00 83.38 107 TYR A O 1
ATOM 928 N N . LEU A 1 108 ? 36.484 1.255 -66.923 1.00 80.31 108 LEU A N 1
ATOM 929 C CA . LEU A 1 108 ? 36.687 2.541 -66.243 1.00 80.31 108 LEU A CA 1
ATOM 930 C C . LEU A 1 108 ? 35.863 2.644 -64.953 1.00 80.31 108 LEU A C 1
ATOM 932 O O . LEU A 1 108 ? 36.381 3.091 -63.930 1.00 80.31 108 LEU A O 1
ATOM 936 N N . LYS A 1 109 ? 34.610 2.169 -64.965 1.00 77.69 109 LYS A N 1
ATOM 937 C CA . LYS A 1 109 ? 33.782 2.074 -63.753 1.00 77.69 109 LYS A CA 1
ATOM 938 C C . LYS A 1 109 ? 34.419 1.170 -62.705 1.00 77.69 109 LYS A C 1
ATOM 940 O O . LYS A 1 109 ? 34.422 1.533 -61.536 1.00 77.69 109 LYS A O 1
ATOM 945 N N . TYR A 1 110 ? 34.981 0.032 -63.112 1.00 75.81 110 TYR A N 1
ATOM 946 C CA . TYR A 1 110 ? 35.677 -0.880 -62.205 1.00 75.81 110 TYR A CA 1
ATOM 947 C C . TYR A 1 110 ? 36.959 -0.266 -61.620 1.00 75.81 110 TYR A C 1
ATOM 949 O O . TYR A 1 110 ? 37.173 -0.336 -60.413 1.00 75.81 110 TYR A O 1
ATOM 957 N N . GLN A 1 111 ? 37.782 0.398 -62.439 1.00 67.88 111 GLN A N 1
ATOM 958 C CA . GLN A 1 111 ? 38.983 1.111 -61.975 1.00 67.88 111 GLN A CA 1
ATOM 959 C C . GLN A 1 111 ? 38.659 2.260 -61.006 1.00 67.88 111 GLN A C 1
ATOM 961 O O . GLN A 1 111 ? 39.483 2.599 -60.159 1.00 67.88 111 GLN A O 1
ATOM 966 N N . ALA A 1 112 ? 37.457 2.837 -61.094 1.00 63.16 112 ALA A N 1
ATOM 967 C CA . ALA A 1 112 ? 36.985 3.863 -60.169 1.00 63.16 112 ALA A CA 1
ATOM 968 C C . ALA A 1 112 ? 36.565 3.314 -58.789 1.00 63.16 112 ALA A C 1
ATOM 970 O O . ALA A 1 112 ? 36.397 4.107 -57.862 1.00 63.16 112 ALA A O 1
ATOM 971 N N . ILE A 1 113 ? 36.408 1.992 -58.619 1.00 55.34 113 ILE A N 1
ATOM 972 C CA . ILE A 1 113 ? 36.057 1.373 -57.332 1.00 55.34 113 ILE A CA 1
ATOM 973 C C . ILE A 1 113 ? 37.310 1.340 -56.436 1.00 55.34 113 ILE A C 1
ATOM 975 O O . ILE A 1 113 ? 38.287 0.666 -56.773 1.00 55.34 113 ILE A O 1
ATOM 979 N N . PRO A 1 114 ? 37.320 2.018 -55.271 1.00 53.34 114 PRO A N 1
ATOM 980 C CA . PRO A 1 114 ? 38.473 2.001 -54.375 1.00 53.34 114 PRO A CA 1
ATOM 981 C C . PRO A 1 114 ? 38.736 0.591 -53.828 1.00 53.34 114 PRO A C 1
ATOM 983 O O . PRO A 1 114 ? 37.821 -0.073 -53.336 1.00 53.34 114 PRO A O 1
ATOM 986 N N . LYS A 1 115 ? 40.002 0.155 -53.865 1.00 52.16 115 LYS A N 1
ATOM 987 C CA . LYS A 1 115 ? 40.447 -1.140 -53.314 1.00 52.16 115 LYS A CA 1
ATOM 988 C C . LYS A 1 115 ? 40.543 -1.153 -51.778 1.00 52.16 115 LYS A C 1
ATOM 990 O O . LYS A 1 115 ? 40.444 -2.219 -51.181 1.00 52.16 115 LYS A O 1
ATOM 995 N N . ASP A 1 116 ? 40.630 0.020 -51.147 1.00 57.72 116 ASP A N 1
ATOM 996 C CA . ASP A 1 116 ? 40.644 0.194 -49.688 1.00 57.72 116 ASP A CA 1
ATOM 997 C C . ASP A 1 116 ? 39.246 0.592 -49.189 1.00 57.72 116 ASP A C 1
ATOM 999 O O . ASP A 1 116 ? 38.902 1.778 -49.150 1.00 57.72 116 ASP A O 1
ATOM 1003 N N . LYS A 1 117 ? 38.413 -0.391 -48.829 1.00 65.31 117 LYS A N 1
ATOM 1004 C CA . LYS A 1 117 ? 37.086 -0.130 -48.248 1.00 65.31 117 LYS A CA 1
ATOM 1005 C C . LYS A 1 117 ? 37.182 0.006 -46.730 1.00 65.31 117 LYS A C 1
ATOM 1007 O O . LYS A 1 117 ? 37.829 -0.803 -46.069 1.00 65.31 117 LYS A O 1
ATOM 1012 N N . PHE A 1 118 ? 36.493 1.004 -46.181 1.00 81.75 118 PHE A N 1
ATOM 1013 C CA . PHE A 1 118 ? 36.222 1.059 -44.746 1.00 81.75 118 PHE A CA 1
ATOM 1014 C C . PHE A 1 118 ? 35.389 -0.165 -44.342 1.00 81.75 118 PHE A C 1
ATOM 1016 O O . PHE A 1 118 ? 34.488 -0.579 -45.071 1.00 81.75 118 PHE A O 1
ATOM 1023 N N . GLU A 1 119 ? 35.721 -0.775 -43.207 1.00 83.44 119 GLU A N 1
ATOM 1024 C CA . GLU A 1 119 ? 35.224 -2.108 -42.848 1.00 83.44 119 GLU A CA 1
ATOM 1025 C C . GLU A 1 119 ? 33.769 -2.137 -42.345 1.00 83.44 119 GLU A C 1
ATOM 1027 O O . GLU A 1 119 ? 33.117 -3.179 -42.434 1.00 83.44 119 GLU A O 1
ATOM 1032 N N . TYR A 1 120 ? 33.238 -1.016 -41.846 1.00 88.19 120 TYR A N 1
ATOM 1033 C CA . TYR A 1 120 ? 31.860 -0.933 -41.354 1.00 88.19 120 TYR A CA 1
ATOM 1034 C C . TYR A 1 120 ? 30.883 -0.511 -42.447 1.00 88.19 120 TYR A C 1
ATOM 1036 O O . TYR A 1 120 ? 31.191 0.352 -43.268 1.00 88.19 120 TYR A O 1
ATOM 1044 N N . LYS A 1 121 ? 29.684 -1.101 -42.417 1.00 89.38 121 LYS A N 1
ATOM 1045 C CA . LYS A 1 121 ? 28.704 -1.022 -43.506 1.00 89.38 121 LYS A CA 1
ATOM 1046 C C . LYS A 1 121 ? 27.296 -0.641 -43.078 1.00 89.38 121 LYS A C 1
ATOM 1048 O O . LYS A 1 121 ? 26.556 -0.154 -43.916 1.00 89.38 121 LYS A O 1
ATOM 1053 N N . TYR A 1 122 ? 26.896 -0.854 -41.826 1.00 90.44 122 TYR A N 1
ATOM 1054 C CA . TYR A 1 122 ? 25.507 -0.611 -41.419 1.00 90.44 122 TYR A CA 1
ATOM 1055 C C . TYR A 1 122 ? 25.443 0.218 -40.147 1.00 90.44 122 TYR A C 1
ATOM 1057 O O . TYR A 1 122 ? 26.124 -0.103 -39.171 1.00 90.44 122 TYR A O 1
ATOM 1065 N N . ILE A 1 123 ? 24.607 1.255 -40.147 1.00 90.06 123 ILE A N 1
ATOM 1066 C CA . ILE A 1 123 ? 24.302 2.064 -38.964 1.00 90.06 123 ILE A CA 1
ATOM 1067 C C . ILE A 1 123 ? 22.867 1.756 -38.543 1.00 90.06 123 ILE A C 1
ATOM 1069 O O . ILE A 1 123 ? 21.925 2.160 -39.221 1.00 90.06 123 ILE A O 1
ATOM 1073 N N . TYR A 1 124 ? 22.711 1.052 -37.426 1.00 87.50 124 TYR A N 1
ATOM 1074 C CA . TYR A 1 124 ? 21.423 0.741 -36.813 1.00 87.50 124 TYR A CA 1
ATOM 1075 C C . TYR A 1 124 ? 20.965 1.869 -35.901 1.00 87.50 124 TYR A C 1
ATOM 1077 O O . TYR A 1 124 ? 21.752 2.403 -35.110 1.00 87.50 124 TYR A O 1
ATOM 1085 N N . TYR A 1 125 ? 19.677 2.179 -35.981 1.00 81.56 125 TYR A N 1
ATOM 1086 C CA . TYR A 1 125 ? 19.017 3.210 -35.196 1.00 81.56 125 TYR A CA 1
ATOM 1087 C C . TYR A 1 125 ? 17.580 2.797 -34.871 1.00 81.56 125 TYR A C 1
ATOM 1089 O O . TYR A 1 125 ? 17.005 1.927 -35.524 1.00 81.56 125 TYR A O 1
ATOM 1097 N N . TYR A 1 126 ? 17.000 3.413 -33.841 1.00 77.94 126 TYR A N 1
ATOM 1098 C CA . TYR A 1 126 ? 15.576 3.261 -33.568 1.00 77.94 126 TYR A CA 1
ATOM 1099 C C . TYR A 1 126 ? 14.779 4.263 -34.393 1.00 77.94 126 TYR A C 1
ATOM 1101 O O . TYR A 1 126 ? 14.992 5.472 -34.276 1.00 77.94 126 TYR A O 1
ATOM 1109 N N . ASP A 1 127 ? 13.870 3.759 -35.214 1.00 73.88 127 ASP A N 1
ATOM 1110 C CA . ASP A 1 127 ? 12.970 4.575 -36.005 1.00 73.88 127 ASP A CA 1
ATOM 1111 C C . ASP A 1 127 ? 11.689 4.856 -35.221 1.00 73.88 127 ASP A C 1
ATOM 1113 O O . ASP A 1 127 ? 10.879 3.960 -34.979 1.00 73.88 127 ASP A O 1
ATOM 1117 N N . SER A 1 128 ? 11.497 6.108 -34.809 1.00 65.88 128 SER A N 1
ATOM 1118 C CA . SER A 1 128 ? 10.330 6.499 -34.019 1.00 65.88 128 SER A CA 1
ATOM 1119 C C . SER A 1 128 ? 9.025 6.513 -34.820 1.00 65.88 128 SER A C 1
ATOM 1121 O O . SER A 1 128 ? 7.954 6.439 -34.217 1.00 65.88 128 SER A O 1
ATOM 1123 N N . TYR A 1 129 ? 9.086 6.589 -36.154 1.00 65.38 129 TYR A N 1
ATOM 1124 C CA . TYR A 1 129 ? 7.904 6.543 -37.015 1.00 65.38 129 TYR A CA 1
ATOM 1125 C C . TYR A 1 129 ? 7.445 5.102 -37.241 1.00 65.38 129 TYR A C 1
ATOM 1127 O O . TYR A 1 129 ? 6.255 4.807 -37.137 1.00 65.38 129 TYR A O 1
ATOM 1135 N N . LEU A 1 130 ? 8.395 4.203 -37.503 1.00 68.69 130 LEU A N 1
ATOM 1136 C CA . LEU A 1 130 ? 8.123 2.781 -37.726 1.00 68.69 130 LEU A CA 1
ATOM 1137 C C . LEU A 1 130 ? 8.042 1.971 -36.419 1.00 68.69 130 LEU A C 1
ATOM 1139 O O . LEU A 1 130 ? 7.592 0.828 -36.433 1.00 68.69 130 LEU A O 1
ATOM 1143 N N . ASN A 1 131 ? 8.445 2.561 -35.289 1.00 68.38 131 ASN A N 1
ATOM 1144 C CA . ASN A 1 131 ? 8.476 1.942 -33.961 1.00 68.38 131 ASN A CA 1
ATOM 1145 C C . ASN A 1 131 ? 9.283 0.626 -33.929 1.00 68.38 131 ASN A C 1
ATOM 1147 O O . ASN A 1 131 ? 8.884 -0.356 -33.298 1.00 68.38 131 ASN A O 1
ATOM 1151 N N . GLN A 1 132 ? 10.414 0.608 -34.638 1.00 72.88 132 GLN A N 1
ATOM 1152 C CA . GLN A 1 132 ? 11.290 -0.556 -34.780 1.00 72.88 132 GLN A CA 1
ATOM 1153 C C . GLN A 1 132 ? 12.759 -0.141 -34.922 1.00 72.88 132 GLN A C 1
ATOM 1155 O O . GLN A 1 132 ? 13.073 1.000 -35.264 1.00 72.88 132 GLN A O 1
ATOM 1160 N N . VAL A 1 133 ? 13.675 -1.075 -34.663 1.00 77.50 133 VAL A N 1
ATOM 1161 C CA . VAL A 1 133 ? 15.085 -0.905 -35.035 1.00 77.50 133 VAL A CA 1
ATOM 1162 C C . VAL A 1 133 ? 15.195 -1.104 -36.544 1.00 77.50 133 VAL A C 1
ATOM 1164 O O . VAL A 1 133 ? 14.736 -2.114 -37.064 1.00 77.50 133 VAL A O 1
ATOM 1167 N N . THR A 1 134 ? 15.802 -0.148 -37.237 1.00 81.25 134 THR A N 1
ATOM 1168 C CA . THR A 1 134 ? 16.126 -0.250 -38.666 1.00 81.25 134 THR A CA 1
ATOM 1169 C C . THR A 1 134 ? 17.576 0.185 -38.880 1.00 81.25 134 THR A C 1
ATOM 1171 O O . THR A 1 134 ? 18.297 0.488 -37.921 1.00 81.25 134 THR A O 1
ATOM 1174 N N . PHE A 1 135 ? 18.048 0.178 -40.121 1.00 87.19 135 PHE A N 1
ATOM 1175 C CA . PHE A 1 135 ? 19.423 0.543 -40.439 1.00 87.19 135 PHE A CA 1
ATOM 1176 C C . PHE A 1 135 ? 19.536 1.333 -41.737 1.00 87.19 135 PHE A C 1
ATOM 1178 O O . PHE A 1 135 ? 18.677 1.276 -42.610 1.00 87.19 135 PHE A O 1
ATOM 1185 N N . VAL A 1 136 ? 20.651 2.042 -41.873 1.00 87.12 136 VAL A N 1
ATOM 1186 C CA . VAL A 1 136 ? 21.117 2.608 -43.142 1.00 87.12 136 VAL A CA 1
ATOM 1187 C C . VAL A 1 136 ? 22.412 1.930 -43.568 1.00 87.12 136 VAL A C 1
ATOM 1189 O O . VAL A 1 136 ? 23.201 1.495 -42.720 1.00 87.12 136 VAL A O 1
ATOM 1192 N N . GLU A 1 137 ? 22.643 1.842 -44.873 1.00 89.06 137 GLU A N 1
ATOM 1193 C CA . GLU A 1 137 ? 23.877 1.302 -45.439 1.00 89.06 137 GLU A CA 1
ATOM 1194 C C . GLU A 1 137 ? 24.890 2.424 -45.688 1.00 89.06 137 GLU A C 1
ATOM 1196 O O . GLU A 1 137 ? 24.581 3.432 -46.315 1.00 89.06 137 GLU A O 1
ATOM 1201 N N . LEU A 1 138 ? 26.111 2.243 -45.193 1.00 89.06 138 LEU A N 1
ATOM 1202 C CA . LEU A 1 138 ? 27.254 3.126 -45.378 1.00 89.06 138 LEU A CA 1
ATOM 1203 C C . LEU A 1 138 ? 28.143 2.580 -46.497 1.00 89.06 138 LEU A C 1
ATOM 1205 O O . LEU A 1 138 ? 28.699 1.485 -46.386 1.00 89.06 138 LEU A O 1
ATOM 1209 N N . GLN A 1 139 ? 28.346 3.379 -47.539 1.00 86.19 139 GLN A N 1
ATOM 1210 C CA . GLN A 1 139 ? 29.211 3.051 -48.666 1.00 86.19 139 GLN A CA 1
ATOM 1211 C C . GLN A 1 139 ? 30.372 4.041 -48.770 1.00 86.19 139 GLN A C 1
ATOM 1213 O O . GLN A 1 139 ? 30.183 5.255 -48.746 1.00 86.19 139 GLN A O 1
ATOM 1218 N N . THR A 1 140 ? 31.600 3.536 -48.910 1.00 80.50 140 THR A N 1
ATOM 1219 C CA . THR A 1 140 ? 32.770 4.375 -49.212 1.00 80.50 140 THR A CA 1
ATOM 1220 C C . THR A 1 140 ? 32.892 4.605 -50.708 1.00 80.50 140 THR A C 1
ATOM 1222 O O . THR A 1 140 ? 33.168 3.667 -51.457 1.00 80.50 140 THR A O 1
ATOM 1225 N N . VAL A 1 141 ? 32.760 5.861 -51.123 1.00 77.25 141 VAL A N 1
ATOM 1226 C CA . VAL A 1 141 ? 32.844 6.283 -52.527 1.00 77.25 141 VAL A CA 1
ATOM 1227 C C . VAL A 1 141 ? 34.294 6.515 -52.942 1.00 77.25 141 VAL A C 1
ATOM 1229 O O . VAL A 1 141 ? 34.711 6.105 -54.021 1.00 77.25 141 VAL A O 1
ATOM 1232 N N . LYS A 1 142 ? 35.091 7.174 -52.090 1.00 79.94 142 LYS A N 1
ATOM 1233 C CA . LYS A 1 142 ? 36.492 7.504 -52.394 1.00 79.94 142 LYS A CA 1
ATOM 1234 C C . LYS A 1 142 ? 37.317 7.678 -51.124 1.00 79.94 142 LYS A C 1
ATOM 1236 O O . LYS A 1 142 ? 36.940 8.455 -50.251 1.00 79.94 142 LYS A O 1
ATOM 1241 N N . LYS A 1 143 ? 38.484 7.039 -51.043 1.00 80.75 143 LYS A N 1
ATOM 1242 C CA . LYS A 1 143 ? 39.487 7.334 -50.008 1.00 80.75 143 LYS A CA 1
ATOM 1243 C C . LYS A 1 143 ? 40.209 8.640 -50.362 1.00 80.75 143 LYS A C 1
ATOM 1245 O O . LYS A 1 143 ? 40.729 8.774 -51.468 1.00 80.75 143 LYS A O 1
ATOM 1250 N N . ILE A 1 144 ? 40.193 9.616 -49.456 1.00 82.75 144 ILE A N 1
ATOM 1251 C CA . ILE A 1 144 ? 40.917 10.891 -49.607 1.00 82.75 144 ILE A CA 1
ATOM 1252 C C . ILE A 1 144 ? 42.303 10.777 -48.963 1.00 82.75 144 ILE A C 1
ATOM 1254 O O . ILE A 1 144 ? 43.294 11.208 -49.546 1.00 82.75 144 ILE A O 1
ATOM 1258 N N . SER A 1 145 ? 42.368 10.188 -47.771 1.00 83.25 145 SER A N 1
ATOM 1259 C CA . SER A 1 145 ? 43.594 9.896 -47.022 1.00 83.25 145 SER A CA 1
ATOM 1260 C C . SER A 1 145 ? 43.375 8.657 -46.150 1.00 83.25 145 SER A C 1
ATOM 1262 O O . SER A 1 145 ? 42.276 8.105 -46.113 1.00 83.25 145 SER A O 1
ATOM 1264 N N . ASP A 1 146 ? 44.390 8.225 -45.402 1.00 77.62 146 ASP A N 1
ATOM 1265 C CA . ASP A 1 146 ? 44.244 7.111 -44.450 1.00 77.62 146 ASP A CA 1
ATOM 1266 C C . ASP A 1 146 ? 43.211 7.377 -43.347 1.00 77.62 146 ASP A C 1
ATOM 1268 O O . ASP A 1 146 ? 42.639 6.443 -42.791 1.00 77.62 146 ASP A O 1
ATOM 1272 N N . THR A 1 147 ? 42.924 8.649 -43.074 1.00 83.25 147 THR A N 1
ATOM 1273 C CA . THR A 1 147 ? 41.999 9.087 -42.027 1.00 83.25 147 THR A CA 1
ATOM 1274 C C . THR A 1 147 ? 40.718 9.714 -42.568 1.00 83.25 147 THR A C 1
ATOM 1276 O O . THR A 1 147 ? 39.902 10.174 -41.773 1.00 83.25 147 THR A O 1
ATOM 1279 N N . LYS A 1 148 ? 40.509 9.768 -43.892 1.00 88.56 148 LYS A N 1
ATOM 1280 C CA . LYS A 1 148 ? 39.354 10.463 -44.476 1.00 88.56 148 LYS A CA 1
ATOM 1281 C C . LYS A 1 148 ? 38.814 9.799 -45.739 1.00 88.56 148 LYS A C 1
ATOM 1283 O O . LYS A 1 148 ? 39.557 9.539 -46.687 1.00 88.56 148 LYS A O 1
ATOM 1288 N N . TYR A 1 149 ? 37.497 9.620 -45.784 1.00 89.31 149 TYR A N 1
ATOM 1289 C CA . TYR A 1 149 ? 36.761 9.001 -46.886 1.00 89.31 149 TYR A CA 1
ATOM 1290 C C . TYR A 1 149 ? 35.573 9.872 -47.295 1.00 89.31 149 TYR A C 1
ATOM 1292 O O . TYR A 1 149 ? 34.886 10.428 -46.443 1.00 89.31 149 TYR A O 1
ATOM 1300 N N . LYS A 1 150 ? 35.287 9.936 -48.596 1.00 89.50 150 LYS A N 1
ATOM 1301 C CA . LYS A 1 150 ? 33.966 10.312 -49.104 1.00 89.50 150 LYS A CA 1
ATOM 1302 C C . LYS A 1 150 ? 33.039 9.119 -49.001 1.00 89.50 150 LYS A C 1
ATOM 1304 O O . LYS A 1 150 ? 33.418 8.010 -49.390 1.00 89.50 150 LYS A O 1
ATOM 1309 N N . ILE A 1 151 ? 31.837 9.368 -48.511 1.00 90.19 151 ILE A N 1
ATOM 1310 C CA . ILE A 1 151 ? 30.849 8.333 -48.238 1.00 90.19 151 ILE A CA 1
ATOM 1311 C C . ILE A 1 151 ? 29.480 8.692 -48.806 1.00 90.19 151 ILE A C 1
ATOM 1313 O O . ILE A 1 151 ? 29.152 9.867 -49.000 1.00 90.19 151 ILE A O 1
ATOM 1317 N N . GLU A 1 152 ? 28.683 7.652 -48.984 1.00 88.88 152 GLU A N 1
ATOM 1318 C CA . GLU A 1 152 ? 27.251 7.712 -49.215 1.00 88.88 152 GLU A CA 1
ATOM 1319 C C . GLU A 1 152 ? 26.534 6.899 -48.138 1.00 88.88 152 GLU A C 1
ATOM 1321 O O . GLU A 1 152 ? 27.001 5.832 -47.741 1.00 88.88 152 GLU A O 1
ATOM 1326 N N . ILE A 1 153 ? 25.418 7.424 -47.636 1.00 86.94 153 ILE A N 1
ATOM 1327 C CA . ILE A 1 153 ? 24.514 6.696 -46.746 1.00 86.94 153 ILE A CA 1
ATOM 1328 C C . ILE A 1 153 ? 23.217 6.467 -47.503 1.00 86.94 153 ILE A C 1
ATOM 1330 O O . ILE A 1 153 ? 22.563 7.430 -47.907 1.00 86.94 153 ILE A O 1
ATOM 1334 N N . ILE A 1 154 ? 22.859 5.202 -47.676 1.00 83.56 154 ILE A N 1
ATOM 1335 C CA . ILE A 1 154 ? 21.670 4.761 -48.395 1.00 83.56 154 ILE A CA 1
ATOM 1336 C C . ILE A 1 154 ? 20.648 4.289 -47.363 1.00 83.56 154 ILE A C 1
ATOM 1338 O O . ILE A 1 154 ? 20.943 3.424 -46.533 1.00 83.56 154 ILE A O 1
ATOM 1342 N N . LEU A 1 155 ? 19.454 4.882 -47.387 1.00 73.38 155 LEU A N 1
ATOM 1343 C CA . LEU A 1 155 ? 18.346 4.434 -46.540 1.00 73.38 155 LEU A CA 1
ATOM 1344 C C . LEU A 1 155 ? 17.954 2.991 -46.898 1.00 73.38 155 LEU A C 1
ATOM 1346 O O . LEU A 1 155 ? 18.044 2.595 -48.061 1.00 73.38 155 LEU A O 1
ATOM 1350 N N . SER A 1 156 ? 17.530 2.199 -45.908 1.00 66.50 156 SER A N 1
ATOM 1351 C CA . SER A 1 156 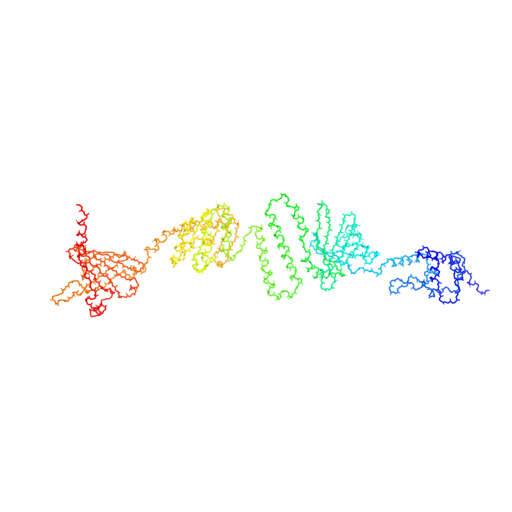? 17.028 0.845 -46.163 1.00 66.50 156 SER A CA 1
ATOM 1352 C C . SER A 1 156 ? 15.855 0.866 -47.153 1.00 66.50 156 SER A C 1
ATOM 1354 O O . SER A 1 156 ? 15.140 1.862 -47.287 1.00 66.50 156 SER A O 1
ATOM 1356 N N . THR A 1 157 ? 15.612 -0.265 -47.820 1.00 60.34 157 THR A N 1
ATOM 1357 C CA . THR A 1 157 ? 14.484 -0.462 -48.755 1.00 60.34 157 THR A CA 1
ATOM 1358 C C . THR A 1 157 ? 13.101 -0.277 -48.119 1.00 60.34 157 THR A C 1
ATOM 1360 O O . THR A 1 157 ? 12.092 -0.304 -48.810 1.00 60.34 157 THR A O 1
ATOM 1363 N N . GLU A 1 158 ? 13.024 -0.050 -46.807 1.00 57.53 158 GLU A N 1
ATOM 1364 C CA . GLU A 1 158 ? 11.782 0.279 -46.102 1.00 57.53 158 GLU A CA 1
ATOM 1365 C C . GLU A 1 158 ? 11.258 1.695 -46.446 1.00 57.53 158 GLU A C 1
ATOM 1367 O O . GLU A 1 158 ? 10.126 2.027 -46.101 1.00 57.53 158 GLU A O 1
ATOM 1372 N N . TYR A 1 159 ? 12.046 2.517 -47.158 1.00 57.38 159 TYR A N 1
ATOM 1373 C CA . TYR A 1 159 ? 11.772 3.931 -47.472 1.00 57.38 159 TYR A CA 1
ATOM 1374 C C . TYR A 1 159 ? 11.518 4.241 -48.969 1.00 57.38 159 TYR A C 1
ATOM 1376 O O . TYR A 1 159 ? 11.662 5.388 -49.402 1.00 57.38 159 TYR A O 1
ATOM 1384 N N . ASP A 1 160 ? 11.111 3.248 -49.767 1.00 52.09 160 ASP A N 1
ATOM 1385 C CA . ASP A 1 160 ? 11.041 3.280 -51.246 1.00 52.09 160 ASP A CA 1
ATOM 1386 C C . ASP A 1 160 ? 10.244 4.442 -51.900 1.00 52.09 160 ASP A C 1
ATOM 1388 O O . ASP A 1 160 ? 10.393 4.697 -53.096 1.00 52.09 160 ASP A O 1
ATOM 1392 N N . GLU A 1 161 ? 9.429 5.204 -51.163 1.00 51.91 161 GLU A N 1
ATOM 1393 C CA . GLU A 1 161 ? 8.533 6.216 -51.750 1.00 51.91 161 GLU A CA 1
ATOM 1394 C C . GLU A 1 161 ? 9.117 7.638 -51.892 1.00 51.91 161 GLU A C 1
ATOM 1396 O O . GLU A 1 161 ? 8.499 8.490 -52.540 1.00 51.91 161 GLU A O 1
ATOM 1401 N N . LYS A 1 162 ? 10.306 7.946 -51.348 1.00 52.28 162 LYS A N 1
ATOM 1402 C CA . LYS A 1 162 ? 10.893 9.303 -51.433 1.00 52.28 162 LYS A CA 1
ATOM 1403 C C . LYS A 1 162 ? 12.128 9.329 -52.337 1.00 52.28 162 LYS A C 1
ATOM 1405 O O . LYS A 1 162 ? 13.127 8.678 -52.086 1.00 52.28 162 LYS A O 1
ATOM 1410 N N . ARG A 1 163 ? 12.072 10.126 -53.409 1.00 45.56 163 ARG A N 1
ATOM 1411 C CA . ARG A 1 163 ? 13.055 10.168 -54.516 1.00 45.56 163 ARG A CA 1
ATOM 1412 C C . ARG A 1 163 ? 14.474 10.670 -54.174 1.00 45.56 163 ARG A C 1
ATOM 1414 O O . ARG A 1 163 ? 15.250 10.892 -55.095 1.00 45.56 163 ARG A O 1
ATOM 1421 N N . GLU A 1 164 ? 14.855 10.807 -52.906 1.00 59.59 164 GLU A N 1
ATOM 1422 C CA . GLU A 1 164 ? 16.220 11.191 -52.512 1.00 59.59 164 GLU A CA 1
ATOM 1423 C C . GLU A 1 164 ? 16.680 10.425 -51.258 1.00 59.59 164 GLU A C 1
ATOM 1425 O O . GLU A 1 164 ? 16.735 10.964 -50.154 1.00 59.59 164 GLU A O 1
ATOM 1430 N N . ASN A 1 165 ? 17.018 9.145 -51.442 1.00 66.88 165 ASN A N 1
ATOM 1431 C CA . ASN A 1 165 ? 17.400 8.206 -50.374 1.00 66.88 165 ASN A CA 1
ATOM 1432 C C . ASN A 1 165 ? 18.910 8.152 -50.079 1.00 66.88 165 ASN A C 1
ATOM 1434 O O . ASN A 1 165 ? 19.367 7.243 -49.386 1.00 66.88 165 ASN A O 1
ATOM 1438 N N . ILE A 1 166 ? 19.693 9.092 -50.621 1.00 78.44 166 ILE A N 1
ATOM 1439 C CA . ILE A 1 166 ? 21.157 9.076 -50.533 1.00 78.44 166 ILE A CA 1
ATOM 1440 C C . ILE A 1 166 ? 21.649 10.346 -49.847 1.00 78.44 166 ILE A C 1
ATOM 1442 O O . ILE A 1 166 ? 21.416 11.461 -50.318 1.00 78.44 166 ILE A O 1
ATOM 1446 N N . TYR A 1 167 ? 22.374 10.173 -48.747 1.00 86.50 167 TYR A N 1
ATOM 1447 C CA . TYR A 1 167 ? 23.128 11.241 -48.104 1.00 86.50 167 TYR A CA 1
ATOM 1448 C C . TYR A 1 167 ? 24.563 11.164 -48.586 1.00 86.50 167 TYR A C 1
ATOM 1450 O O . TYR A 1 167 ? 25.156 10.091 -48.589 1.00 86.50 167 TYR A O 1
ATOM 1458 N N . THR A 1 168 ? 25.146 12.303 -48.929 1.00 88.88 168 THR A N 1
ATOM 1459 C CA . THR A 1 168 ? 26.554 12.386 -49.325 1.00 88.88 168 THR A CA 1
ATOM 1460 C C . THR A 1 168 ? 27.340 13.090 -48.236 1.00 88.88 168 THR A C 1
ATOM 1462 O O . THR A 1 168 ? 26.861 14.048 -47.618 1.00 88.88 168 THR A O 1
ATOM 1465 N N . GLY A 1 169 ? 28.540 12.598 -47.956 1.00 91.19 169 GLY A N 1
ATOM 1466 C CA . GLY A 1 169 ? 29.254 13.022 -46.765 1.00 91.19 169 GLY A CA 1
ATOM 1467 C C . GLY A 1 169 ? 30.732 12.697 -46.741 1.00 91.19 169 GLY A C 1
ATOM 1468 O O . GLY A 1 169 ? 31.328 12.234 -47.717 1.00 91.19 169 GLY A O 1
ATOM 1469 N N . ASP A 1 170 ? 31.302 12.943 -45.574 1.00 92.75 170 ASP A N 1
ATOM 1470 C CA . ASP A 1 170 ? 32.665 12.607 -45.213 1.00 92.75 170 ASP A CA 1
ATOM 1471 C C . ASP A 1 170 ? 32.657 11.705 -43.970 1.00 92.75 170 ASP A C 1
ATOM 1473 O O . ASP A 1 170 ? 31.902 11.925 -43.021 1.00 92.75 170 ASP A O 1
ATOM 1477 N N . LEU A 1 171 ? 33.516 10.691 -43.988 1.00 91.19 171 LEU A N 1
ATOM 1478 C CA . LEU A 1 171 ? 33.909 9.898 -42.831 1.00 91.19 171 LEU A CA 1
ATOM 1479 C C . LEU A 1 171 ? 35.338 10.293 -42.463 1.00 91.19 171 LEU A C 1
ATOM 1481 O O . LEU A 1 171 ? 36.245 10.204 -43.291 1.00 91.19 171 LEU A O 1
ATOM 1485 N N . GLU A 1 172 ? 35.534 10.683 -41.213 1.00 91.81 172 GLU A N 1
ATOM 1486 C CA . GLU A 1 172 ? 36.826 11.000 -40.621 1.00 91.81 172 GLU A CA 1
ATOM 1487 C C . GLU A 1 172 ? 37.146 9.994 -39.512 1.00 91.81 172 GLU A C 1
ATOM 1489 O O . GLU A 1 172 ? 36.302 9.669 -38.673 1.00 91.81 172 GLU A O 1
ATOM 1494 N N . ILE A 1 173 ? 38.373 9.484 -39.529 1.00 86.94 173 ILE A N 1
ATOM 1495 C CA . ILE A 1 173 ? 38.889 8.517 -38.567 1.00 86.94 173 ILE A CA 1
ATOM 1496 C C . ILE A 1 173 ? 39.901 9.227 -37.674 1.00 86.94 173 ILE A C 1
ATOM 1498 O O . ILE A 1 173 ? 40.985 9.604 -38.123 1.00 86.94 173 ILE A O 1
ATOM 1502 N N . ASP A 1 174 ? 39.547 9.374 -36.402 1.00 83.69 174 ASP A N 1
ATOM 1503 C CA . ASP A 1 174 ? 40.448 9.806 -35.338 1.00 83.69 174 ASP A CA 1
ATOM 1504 C C . ASP A 1 174 ? 40.921 8.586 -34.525 1.00 83.69 174 ASP A C 1
ATOM 1506 O O . ASP A 1 174 ? 40.350 7.496 -34.605 1.00 83.69 174 ASP A O 1
ATOM 1510 N N . LYS A 1 175 ? 41.958 8.759 -33.698 1.00 76.12 175 LYS A N 1
ATOM 1511 C CA . LYS A 1 175 ? 42.468 7.715 -32.796 1.00 76.12 175 LYS A CA 1
ATOM 1512 C C . LYS A 1 175 ? 41.393 7.158 -31.861 1.00 76.12 175 LYS A C 1
ATOM 1514 O O . LYS A 1 175 ? 41.509 6.012 -31.440 1.00 76.12 175 LYS A O 1
ATOM 1519 N N . ASN A 1 176 ? 40.386 7.963 -31.513 1.00 78.00 176 ASN A N 1
ATOM 1520 C CA . ASN A 1 176 ? 39.396 7.602 -30.496 1.00 78.00 176 ASN A CA 1
ATOM 1521 C C . ASN A 1 176 ? 37.967 7.423 -31.029 1.00 78.00 176 ASN A C 1
ATOM 1523 O O . ASN A 1 176 ? 37.129 6.862 -30.317 1.00 78.00 176 ASN A O 1
ATOM 1527 N N . TYR A 1 177 ? 37.659 7.895 -32.240 1.00 84.69 177 TYR A N 1
ATOM 1528 C CA . TYR A 1 177 ? 36.306 7.824 -32.790 1.00 84.69 177 TYR A CA 1
ATOM 1529 C C . TYR A 1 177 ? 36.266 7.862 -34.322 1.00 84.69 177 TYR A C 1
ATOM 1531 O O . TYR A 1 177 ? 37.168 8.384 -34.975 1.00 84.69 177 TYR A O 1
ATOM 1539 N N . TYR A 1 178 ? 35.168 7.357 -34.884 1.00 89.31 178 TYR A N 1
ATOM 1540 C CA . TYR A 1 178 ? 34.746 7.639 -36.253 1.00 89.31 178 TYR A CA 1
ATOM 1541 C C . TYR A 1 178 ? 33.716 8.763 -36.246 1.00 89.31 178 TYR A C 1
ATOM 1543 O O . TYR A 1 178 ? 32.720 8.687 -35.521 1.00 89.31 178 TYR A O 1
ATOM 1551 N N . HIS A 1 179 ? 33.944 9.789 -37.059 1.00 92.31 179 HIS A N 1
ATOM 1552 C CA . HIS A 1 179 ? 32.996 10.870 -37.280 1.00 92.31 179 HIS A CA 1
ATOM 1553 C C . HIS A 1 179 ? 32.462 10.807 -38.701 1.00 92.31 179 HIS A C 1
ATOM 1555 O O . HIS A 1 179 ? 33.213 10.889 -39.667 1.00 92.31 179 HIS A O 1
ATOM 1561 N N . ILE A 1 180 ? 31.152 10.655 -38.816 1.00 92.00 180 ILE A N 1
ATOM 1562 C CA . ILE A 1 180 ? 30.447 10.627 -40.090 1.00 92.00 180 ILE A CA 1
ATOM 1563 C C . ILE A 1 180 ? 29.603 11.887 -40.170 1.00 92.00 180 ILE A C 1
ATOM 1565 O O . ILE A 1 180 ? 28.724 12.073 -39.336 1.00 92.00 180 ILE A O 1
ATOM 1569 N N . SER A 1 181 ? 29.833 12.725 -41.174 1.00 90.69 181 SER A N 1
ATOM 1570 C CA . SER A 1 181 ? 28.968 13.864 -41.473 1.00 90.69 181 SER A CA 1
ATOM 1571 C C . SER A 1 181 ? 28.423 13.721 -42.882 1.00 90.69 181 SER A C 1
ATOM 1573 O O . SER A 1 181 ? 29.185 13.728 -43.846 1.00 90.69 181 SER A O 1
ATOM 1575 N N . ALA A 1 182 ? 27.109 13.567 -43.003 1.00 88.69 182 ALA A N 1
ATOM 1576 C CA . ALA A 1 182 ? 26.440 13.365 -44.279 1.00 88.69 182 ALA A CA 1
ATOM 1577 C C . ALA A 1 182 ? 25.206 14.257 -44.387 1.00 88.69 182 ALA A C 1
ATOM 1579 O O . ALA A 1 182 ? 24.545 14.555 -43.392 1.00 88.69 182 ALA A O 1
ATOM 1580 N N . ARG A 1 183 ? 24.895 14.699 -45.602 1.00 86.25 183 ARG A N 1
ATOM 1581 C CA . ARG A 1 183 ? 23.752 15.570 -45.871 1.00 86.25 183 ARG A CA 1
ATOM 1582 C C . ARG A 1 183 ? 23.033 15.164 -47.146 1.00 86.25 183 ARG A C 1
ATOM 1584 O O . ARG A 1 183 ? 23.651 14.660 -48.084 1.00 86.25 183 ARG A O 1
ATOM 1591 N N . ASN A 1 184 ? 21.747 15.458 -47.190 1.00 80.69 184 ASN A N 1
ATOM 1592 C CA . ASN A 1 184 ? 20.959 15.514 -48.417 1.00 80.69 184 ASN A CA 1
ATOM 1593 C C . ASN A 1 184 ? 20.326 16.916 -48.528 1.00 80.69 184 ASN A C 1
ATOM 1595 O O . ASN A 1 184 ? 20.733 17.839 -47.817 1.00 80.69 184 ASN A O 1
ATOM 1599 N N . HIS A 1 185 ? 19.352 17.106 -49.418 1.00 72.62 185 HIS A N 1
ATOM 1600 C CA . HIS A 1 185 ? 18.672 18.399 -49.557 1.00 72.62 185 HIS A CA 1
ATOM 1601 C C . HIS A 1 185 ? 17.752 18.745 -48.369 1.00 72.62 185 HIS A C 1
ATOM 1603 O O . HIS A 1 185 ? 17.303 19.887 -48.269 1.00 72.62 185 HIS A O 1
ATOM 1609 N N . PHE A 1 186 ? 17.488 17.799 -47.459 1.00 69.31 186 PHE A N 1
ATOM 1610 C CA . PHE A 1 186 ? 16.516 17.937 -46.371 1.00 69.31 186 PHE A CA 1
ATOM 1611 C C . PHE A 1 186 ? 17.156 18.100 -44.989 1.00 69.31 186 PHE A C 1
ATOM 1613 O O . PHE A 1 186 ? 16.653 18.874 -44.175 1.00 69.31 186 PHE A O 1
ATOM 1620 N N . GLU A 1 187 ? 18.257 17.406 -44.700 1.00 71.00 187 GLU A N 1
ATOM 1621 C CA . GLU A 1 187 ? 18.884 17.428 -43.378 1.00 71.00 187 GLU A CA 1
ATOM 1622 C C . GLU A 1 187 ? 20.402 17.187 -43.417 1.00 71.00 187 GLU A C 1
ATOM 1624 O O . GLU A 1 187 ? 20.982 16.751 -44.417 1.00 71.00 187 GLU A O 1
ATOM 1629 N N . ILE A 1 188 ? 21.044 17.469 -42.281 1.00 79.12 188 ILE A N 1
ATOM 1630 C CA . ILE A 1 188 ? 22.443 17.138 -42.007 1.00 79.12 188 ILE A CA 1
ATOM 1631 C C . ILE A 1 188 ? 22.470 16.178 -40.821 1.00 79.12 188 ILE A C 1
ATOM 1633 O O . ILE A 1 188 ? 21.878 16.451 -39.773 1.00 79.12 188 ILE A O 1
ATOM 1637 N N . LEU A 1 189 ? 23.191 15.076 -40.991 1.00 80.88 189 LEU A N 1
ATOM 1638 C CA . LEU A 1 189 ? 23.416 14.050 -39.989 1.00 80.88 189 LEU A CA 1
ATOM 1639 C C . LEU A 1 189 ? 24.885 14.040 -39.589 1.00 80.88 189 LEU A C 1
ATOM 1641 O O . LEU A 1 189 ? 25.767 13.996 -40.448 1.00 80.88 189 LEU A O 1
ATOM 1645 N N . SER A 1 190 ? 25.135 14.021 -38.284 1.00 86.69 190 SER A N 1
ATOM 1646 C CA . SER A 1 190 ? 26.461 13.790 -37.722 1.00 86.69 190 SER A CA 1
ATOM 1647 C C . SER A 1 190 ? 26.421 12.581 -36.799 1.00 86.69 190 SER A C 1
ATOM 1649 O O . SER A 1 190 ? 25.609 12.533 -35.881 1.00 86.69 190 SER A O 1
ATOM 1651 N N . PHE A 1 191 ? 27.302 11.610 -37.008 1.00 87.50 191 PHE A N 1
ATOM 1652 C CA . PHE A 1 191 ? 27.457 10.448 -36.139 1.00 87.50 191 PHE A CA 1
ATOM 1653 C C . PHE A 1 191 ? 28.860 10.410 -35.542 1.00 87.50 191 PHE A C 1
ATOM 1655 O O . PHE A 1 191 ? 29.839 10.662 -36.240 1.00 87.50 191 PHE A O 1
ATOM 1662 N N . TYR A 1 192 ? 28.948 10.032 -34.271 1.00 86.94 192 TYR A N 1
ATOM 1663 C CA . TYR A 1 192 ? 30.188 9.874 -33.520 1.00 86.94 192 TYR A CA 1
ATOM 1664 C C . TYR A 1 192 ? 30.234 8.477 -32.903 1.00 86.94 192 TYR A C 1
ATOM 1666 O O . TYR A 1 192 ? 29.495 8.200 -31.960 1.00 86.94 192 TYR A O 1
ATOM 1674 N N . PHE A 1 193 ? 31.096 7.598 -33.413 1.00 84.81 193 PHE A N 1
ATOM 1675 C CA . PHE A 1 193 ? 31.264 6.225 -32.922 1.00 84.81 193 PHE A CA 1
ATOM 1676 C C . PHE A 1 193 ? 32.582 6.092 -32.168 1.00 84.81 193 PHE A C 1
ATOM 1678 O O . PHE A 1 193 ? 33.638 6.310 -32.749 1.00 84.81 193 PHE A O 1
ATOM 1685 N N . ILE A 1 194 ? 32.539 5.739 -30.884 1.00 78.06 194 ILE A N 1
ATOM 1686 C CA . ILE A 1 194 ? 33.727 5.721 -30.017 1.00 78.06 194 ILE A CA 1
ATOM 1687 C C . ILE A 1 194 ? 34.364 4.329 -30.052 1.00 78.06 194 ILE A C 1
ATOM 1689 O O . ILE A 1 194 ? 33.751 3.360 -29.606 1.00 78.06 194 ILE A O 1
ATOM 1693 N N . LEU A 1 195 ? 35.615 4.230 -30.517 1.00 68.06 195 LEU A N 1
ATOM 1694 C CA . LEU A 1 195 ? 36.284 2.951 -30.821 1.00 68.06 195 LEU A CA 1
ATOM 1695 C C . LEU A 1 195 ? 36.472 2.034 -29.599 1.00 68.06 195 LEU A C 1
ATOM 1697 O O . LEU A 1 195 ? 36.541 0.820 -29.745 1.00 68.06 195 LEU A O 1
ATOM 1701 N N . ASN A 1 196 ? 36.482 2.602 -28.389 1.00 63.44 196 ASN A N 1
ATOM 1702 C CA . ASN A 1 196 ? 36.713 1.873 -27.134 1.00 63.44 196 ASN A CA 1
ATOM 1703 C C . ASN A 1 196 ? 35.422 1.480 -26.383 1.00 63.44 196 ASN A C 1
ATOM 1705 O O . ASN A 1 196 ? 35.499 0.992 -25.257 1.00 63.44 196 ASN A O 1
ATOM 1709 N N . LEU A 1 197 ? 34.239 1.711 -26.966 1.00 54.94 197 LEU A N 1
ATOM 1710 C CA . LEU A 1 197 ? 32.929 1.413 -26.357 1.00 54.94 197 LEU A CA 1
ATOM 1711 C C . LEU A 1 197 ? 32.133 0.339 -27.132 1.00 54.94 197 LEU A C 1
ATOM 1713 O O . LEU A 1 197 ? 30.909 0.261 -27.013 1.00 54.94 197 LEU A O 1
ATOM 1717 N N . GLY A 1 198 ? 32.816 -0.472 -27.946 1.00 52.09 198 GLY A N 1
ATOM 1718 C CA . GLY A 1 198 ? 32.223 -1.536 -28.764 1.00 52.09 198 GLY A CA 1
ATOM 1719 C C . GLY A 1 198 ? 32.091 -2.898 -28.069 1.00 52.09 198 GLY A C 1
ATOM 1720 O O . GLY A 1 198 ? 32.475 -3.088 -26.914 1.00 52.09 198 GLY A O 1
ATOM 1721 N N . PHE A 1 199 ? 31.541 -3.870 -28.799 1.00 53.44 199 PHE A N 1
ATOM 1722 C CA . PHE A 1 199 ? 31.507 -5.277 -28.380 1.00 53.44 199 PHE A CA 1
ATOM 1723 C C . PHE A 1 199 ? 32.929 -5.870 -28.339 1.00 53.44 199 PHE A C 1
ATOM 1725 O O . PHE A 1 199 ? 33.811 -5.416 -29.064 1.00 53.44 199 PHE A O 1
ATOM 1732 N N . LYS A 1 200 ? 33.146 -6.937 -27.548 1.00 48.19 200 LYS A N 1
ATOM 1733 C CA . LYS A 1 200 ? 34.462 -7.594 -27.349 1.00 48.19 200 LYS A CA 1
ATOM 1734 C C . LYS A 1 200 ? 35.209 -7.984 -28.642 1.00 48.19 200 LYS A C 1
ATOM 1736 O O . LYS A 1 200 ? 36.417 -8.176 -28.581 1.00 48.19 200 LYS A O 1
ATOM 1741 N N . ASN A 1 201 ? 34.514 -8.084 -29.777 1.00 56.47 201 ASN A N 1
ATOM 1742 C CA . ASN A 1 201 ? 35.063 -8.564 -31.047 1.00 56.47 201 ASN A CA 1
ATOM 1743 C C . ASN A 1 201 ? 35.309 -7.462 -32.099 1.00 56.47 201 ASN A C 1
ATOM 1745 O O . ASN A 1 201 ? 35.644 -7.791 -33.229 1.00 56.47 201 ASN A O 1
ATOM 1749 N N . ASN A 1 202 ? 35.149 -6.169 -31.777 1.00 62.66 202 ASN A N 1
ATOM 1750 C CA . ASN A 1 202 ? 35.273 -5.058 -32.744 1.00 62.66 202 ASN A CA 1
ATOM 1751 C C . ASN A 1 202 ? 34.381 -5.187 -34.001 1.00 62.66 202 ASN A C 1
ATOM 1753 O O . ASN A 1 202 ? 34.626 -4.515 -34.994 1.00 62.66 202 ASN A O 1
ATOM 1757 N N . ASP A 1 203 ? 33.343 -6.026 -33.993 1.00 74.44 203 ASP A N 1
ATOM 1758 C CA . ASP A 1 203 ? 32.412 -6.154 -35.128 1.00 74.44 203 ASP A CA 1
ATOM 1759 C C . ASP A 1 203 ? 31.327 -5.070 -35.129 1.00 74.44 203 ASP A C 1
ATOM 1761 O O . ASP A 1 203 ? 30.665 -4.832 -36.145 1.00 74.44 203 ASP A O 1
ATOM 1765 N N . ALA A 1 204 ? 31.151 -4.411 -33.982 1.00 80.81 204 ALA A N 1
ATOM 1766 C CA . ALA A 1 204 ? 30.108 -3.434 -33.748 1.00 80.81 204 ALA A CA 1
ATOM 1767 C C . ALA A 1 204 ? 30.541 -2.368 -32.725 1.00 80.81 204 ALA A C 1
ATOM 1769 O O . ALA A 1 204 ? 31.112 -2.690 -31.676 1.00 80.81 204 ALA A O 1
ATOM 1770 N N . ILE A 1 205 ? 30.238 -1.101 -33.019 1.00 82.69 205 ILE A N 1
ATOM 1771 C CA . ILE A 1 205 ? 30.623 0.071 -32.224 1.00 82.69 205 ILE A CA 1
ATOM 1772 C C . ILE A 1 205 ? 29.395 0.928 -31.933 1.00 82.69 205 ILE A C 1
ATOM 1774 O O . ILE A 1 205 ? 28.676 1.333 -32.846 1.00 82.69 205 ILE A O 1
ATOM 1778 N N . TYR A 1 206 ? 29.176 1.257 -30.661 1.00 81.81 206 TYR A N 1
ATOM 1779 C CA . TYR A 1 206 ? 28.135 2.205 -30.281 1.00 81.81 206 TYR A CA 1
ATOM 1780 C C . TYR A 1 206 ? 28.569 3.649 -30.531 1.00 81.81 206 TYR A C 1
ATOM 1782 O O . TYR A 1 206 ? 29.715 4.041 -30.292 1.00 81.81 206 TYR A O 1
ATOM 1790 N N . GLY A 1 207 ? 27.620 4.461 -30.977 1.00 78.69 207 GLY A N 1
ATOM 1791 C CA . GLY A 1 207 ? 27.838 5.874 -31.230 1.00 78.69 207 GLY A CA 1
ATOM 1792 C C . GLY A 1 207 ? 26.614 6.731 -30.975 1.00 78.69 207 GLY A C 1
ATOM 1793 O O . GLY A 1 207 ? 25.527 6.243 -30.665 1.00 78.69 207 GLY A O 1
ATOM 1794 N N . LEU A 1 208 ? 26.812 8.033 -31.109 1.00 80.44 208 LEU A N 1
ATOM 1795 C CA . LEU A 1 208 ? 25.789 9.054 -30.966 1.00 80.44 208 LEU A CA 1
ATOM 1796 C C . LEU A 1 208 ? 25.528 9.695 -32.328 1.00 80.44 208 LEU A C 1
ATOM 1798 O O . LEU A 1 208 ? 26.464 10.142 -32.985 1.00 80.44 208 LEU A O 1
ATOM 1802 N N . ARG A 1 209 ? 24.264 9.774 -32.734 1.00 80.31 209 ARG A N 1
ATOM 1803 C CA . ARG A 1 209 ? 23.799 10.637 -33.822 1.00 80.31 209 ARG A CA 1
ATOM 1804 C C . ARG A 1 209 ? 23.379 11.958 -33.218 1.00 80.31 209 ARG A C 1
ATOM 1806 O O . ARG A 1 209 ? 22.614 11.974 -32.257 1.00 80.31 209 ARG A O 1
ATOM 1813 N N . LEU A 1 210 ? 23.846 13.033 -33.826 1.00 76.50 210 LEU A N 1
ATOM 1814 C CA . LEU A 1 210 ? 23.410 14.396 -33.613 1.00 76.50 210 LEU A CA 1
ATOM 1815 C C . LEU A 1 210 ? 22.799 14.902 -34.921 1.00 76.50 210 LEU A C 1
ATOM 1817 O O . LEU A 1 210 ? 23.384 14.754 -35.995 1.00 76.50 210 LEU A O 1
ATOM 1821 N N . GLY A 1 211 ? 21.607 15.475 -34.836 1.00 68.88 211 GLY A N 1
ATOM 1822 C CA . GLY A 1 211 ? 20.899 16.020 -35.989 1.00 68.88 211 GLY A CA 1
ATOM 1823 C C . GLY A 1 211 ? 19.876 17.071 -35.583 1.00 68.88 211 GLY A C 1
ATOM 1824 O O . GLY A 1 211 ? 19.755 17.424 -34.409 1.00 68.88 211 GLY A O 1
ATOM 1825 N N . LYS A 1 212 ? 19.122 17.571 -36.560 1.00 60.28 212 LYS A N 1
ATOM 1826 C CA . LYS A 1 212 ? 18.017 18.509 -36.345 1.00 60.28 212 LYS A CA 1
ATOM 1827 C C . LYS A 1 212 ? 16.780 17.979 -37.068 1.00 60.28 212 LYS A C 1
ATOM 1829 O O . LYS A 1 212 ? 16.827 17.822 -38.283 1.00 60.28 212 LYS A O 1
ATOM 1834 N N . ALA A 1 213 ? 15.702 17.700 -36.333 1.00 54.75 213 ALA A N 1
ATOM 1835 C CA . ALA A 1 213 ? 14.441 17.247 -36.926 1.00 54.75 213 ALA A CA 1
ATOM 1836 C C . ALA A 1 213 ? 13.789 18.379 -37.740 1.00 54.75 213 ALA A C 1
ATOM 1838 O O . ALA A 1 213 ? 13.776 19.533 -37.295 1.00 54.75 213 ALA A O 1
ATOM 1839 N N . TYR A 1 214 ? 13.210 18.062 -38.901 1.00 47.66 214 TYR A N 1
ATOM 1840 C CA . TYR A 1 214 ? 12.446 19.038 -39.684 1.00 47.66 214 TYR A CA 1
ATOM 1841 C C . TYR A 1 214 ? 11.033 19.230 -39.103 1.00 47.66 214 TYR A C 1
ATOM 1843 O O . TYR A 1 214 ? 10.380 18.258 -38.737 1.00 47.66 214 TYR A O 1
ATOM 1851 N N . GLY A 1 215 ? 10.569 20.485 -39.026 1.00 50.22 215 GLY A N 1
ATOM 1852 C CA . GLY A 1 215 ? 9.269 20.893 -38.465 1.00 50.22 215 GLY A CA 1
ATOM 1853 C C . GLY A 1 215 ? 9.406 21.741 -37.198 1.00 50.22 215 GLY A C 1
ATOM 1854 O O . GLY A 1 215 ? 9.000 22.899 -37.188 1.00 50.22 215 GLY A O 1
ATOM 1855 N N . ASP A 1 216 ? 10.087 21.204 -36.183 1.00 50.12 216 ASP A N 1
ATOM 1856 C CA . ASP A 1 216 ? 10.116 21.805 -34.836 1.00 50.12 216 ASP A CA 1
ATOM 1857 C C . ASP A 1 216 ? 11.460 22.469 -34.484 1.00 50.12 216 ASP A C 1
ATOM 1859 O O . ASP A 1 216 ? 11.600 23.127 -33.454 1.00 50.12 216 ASP A O 1
ATOM 1863 N N . GLY A 1 217 ? 12.487 22.285 -35.324 1.00 54.38 217 GLY A N 1
ATOM 1864 C CA . GLY A 1 217 ? 13.827 22.834 -35.101 1.00 54.38 217 GLY A CA 1
ATOM 1865 C C . GLY A 1 217 ? 14.577 22.228 -33.908 1.00 54.38 217 GLY A C 1
ATOM 1866 O O . GLY A 1 217 ? 15.598 22.783 -33.495 1.00 54.38 217 GLY A O 1
ATOM 1867 N N . LEU A 1 218 ? 14.093 21.103 -33.376 1.00 51.56 218 LEU A N 1
ATOM 1868 C CA . LEU A 1 218 ? 14.627 20.459 -32.183 1.00 51.56 218 LEU A CA 1
ATOM 1869 C C . LEU A 1 218 ? 15.939 19.709 -32.478 1.00 51.56 218 LEU A C 1
ATOM 1871 O O . LEU A 1 218 ? 16.035 19.015 -33.499 1.00 51.56 218 LEU A O 1
ATOM 1875 N N . PRO A 1 219 ? 16.946 19.811 -31.590 1.00 55.31 219 PRO A N 1
ATOM 1876 C CA . PRO A 1 219 ? 18.116 18.950 -31.649 1.00 55.31 219 PRO A CA 1
ATOM 1877 C C . PRO A 1 219 ? 17.700 17.498 -31.383 1.00 55.31 219 PRO A C 1
ATOM 1879 O O . PRO A 1 219 ? 16.964 17.205 -30.438 1.00 55.31 219 PRO A O 1
ATOM 1882 N N . LEU A 1 220 ? 18.184 16.591 -32.224 1.00 62.03 220 LEU A N 1
ATOM 1883 C CA . LEU A 1 220 ? 18.045 15.151 -32.063 1.00 62.03 220 LEU A CA 1
ATOM 1884 C C . LEU A 1 220 ? 19.378 14.577 -31.595 1.00 62.03 220 LEU A C 1
ATOM 1886 O O . LEU A 1 220 ? 20.385 14.714 -32.289 1.00 62.03 220 LEU A O 1
ATOM 1890 N N . SER A 1 221 ? 19.365 13.905 -30.447 1.00 66.81 221 SER A N 1
ATOM 1891 C CA . SER A 1 221 ? 20.404 12.972 -30.020 1.00 66.81 221 SER A CA 1
ATOM 1892 C C . SER A 1 221 ? 19.820 11.562 -30.038 1.00 66.81 221 SER A C 1
ATOM 1894 O O . SER A 1 221 ? 18.751 11.317 -29.485 1.00 66.81 221 SER A O 1
ATOM 1896 N N . ALA A 1 222 ? 20.499 10.619 -30.684 1.00 72.81 222 ALA A N 1
ATOM 1897 C CA . ALA A 1 222 ? 20.101 9.213 -30.666 1.00 72.81 222 ALA A CA 1
ATOM 1898 C C . ALA A 1 222 ? 21.328 8.323 -30.500 1.00 72.81 222 ALA A C 1
ATOM 1900 O O . ALA A 1 222 ? 22.387 8.609 -31.060 1.00 72.81 222 ALA A O 1
ATOM 1901 N N . LYS A 1 223 ? 21.199 7.234 -29.744 1.00 79.62 223 LYS A N 1
ATOM 1902 C CA . LYS A 1 223 ? 22.225 6.191 -29.707 1.00 79.62 223 LYS A CA 1
ATOM 1903 C C . LYS A 1 223 ? 22.091 5.332 -30.965 1.00 79.62 223 LYS A C 1
ATOM 1905 O O . LYS A 1 223 ? 20.983 5.071 -31.405 1.00 79.62 223 LYS A O 1
ATOM 1910 N N . ASN A 1 224 ? 23.206 4.930 -31.560 1.00 84.25 224 ASN A N 1
ATOM 1911 C CA . ASN A 1 224 ? 23.244 4.126 -32.784 1.00 84.25 224 ASN A CA 1
ATOM 1912 C C . ASN A 1 224 ? 24.311 3.047 -32.655 1.00 84.25 224 ASN A C 1
ATOM 1914 O O . ASN A 1 224 ? 25.201 3.146 -31.802 1.00 84.25 224 ASN A O 1
ATOM 1918 N N . LEU A 1 225 ? 24.251 2.049 -33.528 1.00 87.19 225 LEU A N 1
ATOM 1919 C CA . LEU A 1 225 ? 25.265 1.007 -33.625 1.00 87.19 225 LEU A CA 1
ATOM 1920 C C . LEU A 1 225 ? 25.809 0.924 -35.049 1.00 87.19 225 LEU A C 1
ATOM 1922 O O . LEU A 1 225 ? 25.058 0.685 -35.986 1.00 87.19 225 LEU A O 1
ATOM 1926 N N . LEU A 1 226 ? 27.119 1.091 -35.203 1.00 88.88 226 LEU A N 1
ATOM 1927 C CA . LEU A 1 226 ? 27.838 0.878 -36.455 1.00 88.88 226 LEU A CA 1
ATOM 1928 C C . LEU A 1 226 ? 28.361 -0.560 -36.496 1.00 88.88 226 LEU A C 1
ATOM 1930 O O . LEU A 1 226 ? 29.018 -0.990 -35.554 1.00 88.88 226 LEU A O 1
ATOM 1934 N N . THR A 1 227 ? 28.103 -1.296 -37.574 1.00 88.88 227 THR A N 1
ATOM 1935 C CA . THR A 1 227 ? 28.426 -2.731 -37.689 1.00 88.88 227 THR A CA 1
ATOM 1936 C C . THR A 1 227 ? 29.045 -3.082 -39.044 1.00 88.88 227 THR A C 1
ATOM 1938 O O . THR A 1 227 ? 28.813 -2.399 -40.047 1.00 88.88 227 THR A O 1
ATOM 1941 N N . LYS A 1 228 ? 29.853 -4.151 -39.084 1.00 87.62 228 LYS A N 1
ATOM 1942 C CA . LYS A 1 228 ? 30.486 -4.666 -40.320 1.00 87.62 228 LYS A CA 1
ATOM 1943 C C . LYS A 1 228 ? 29.558 -5.541 -41.167 1.00 87.62 228 LYS A C 1
ATOM 1945 O O . LYS A 1 228 ? 29.714 -5.613 -42.387 1.00 87.62 228 LYS A O 1
ATOM 1950 N N . ARG A 1 229 ? 28.590 -6.201 -40.527 1.00 88.31 229 ARG A N 1
ATOM 1951 C CA . ARG A 1 229 ? 27.612 -7.105 -41.149 1.00 88.31 229 ARG A CA 1
ATOM 1952 C C . ARG A 1 229 ? 26.191 -6.723 -40.760 1.00 88.31 229 ARG A C 1
ATOM 1954 O O . ARG A 1 229 ? 25.987 -6.056 -39.751 1.00 88.31 229 ARG A O 1
ATOM 1961 N N . LYS A 1 230 ? 25.221 -7.192 -41.542 1.00 87.44 230 LYS A N 1
ATOM 1962 C CA . LYS A 1 230 ? 23.818 -7.097 -41.155 1.00 87.44 230 LYS A CA 1
ATOM 1963 C C . LYS A 1 230 ? 23.587 -7.954 -39.900 1.00 87.44 230 LYS A C 1
ATOM 1965 O O . LYS A 1 230 ? 24.158 -9.044 -39.794 1.00 87.44 230 LYS A O 1
ATOM 1970 N N . LEU A 1 231 ? 22.821 -7.427 -38.953 1.00 84.19 231 LEU A N 1
ATOM 1971 C CA . LEU A 1 231 ? 22.435 -8.130 -37.741 1.00 84.19 231 LEU A CA 1
ATOM 1972 C C . LEU A 1 231 ? 21.378 -9.178 -38.078 1.00 84.19 231 LEU A C 1
ATOM 1974 O O . LEU A 1 231 ? 20.575 -9.006 -38.999 1.00 84.19 231 LEU A O 1
ATOM 1978 N N . GLU A 1 232 ? 21.406 -10.284 -37.349 1.00 82.44 232 GLU A N 1
ATOM 1979 C CA . GLU A 1 232 ? 20.311 -11.246 -37.363 1.00 82.44 232 GLU A CA 1
ATOM 1980 C C . GLU A 1 232 ? 19.118 -10.676 -36.583 1.00 82.44 232 GLU A C 1
ATOM 1982 O O . GLU A 1 232 ? 19.285 -9.816 -35.720 1.00 82.44 232 GLU A O 1
ATOM 1987 N N . LYS A 1 233 ? 17.900 -11.165 -36.850 1.00 72.44 233 LYS A N 1
ATOM 1988 C CA . LYS A 1 233 ? 16.684 -10.658 -36.184 1.00 72.44 233 LYS A CA 1
ATOM 1989 C C . LYS A 1 233 ? 16.784 -10.696 -34.658 1.00 72.44 233 LYS A C 1
ATOM 1991 O O . LYS A 1 233 ? 16.312 -9.791 -33.982 1.00 72.44 233 LYS A O 1
ATOM 1996 N N . GLU A 1 234 ? 17.401 -11.743 -34.121 1.00 68.50 234 GLU A N 1
ATOM 1997 C CA . GLU A 1 234 ? 17.628 -11.916 -32.683 1.00 68.50 234 GLU A CA 1
ATOM 1998 C C . GLU A 1 234 ? 18.548 -10.817 -32.128 1.00 68.50 234 GLU A C 1
ATOM 2000 O O . GLU A 1 234 ? 18.247 -10.212 -31.100 1.00 68.50 234 GLU A O 1
ATOM 2005 N N . GLU A 1 235 ? 19.607 -10.468 -32.859 1.00 75.44 235 GLU A N 1
ATOM 2006 C CA . GLU A 1 235 ? 20.533 -9.392 -32.497 1.00 75.44 235 GLU A CA 1
ATOM 2007 C C . GLU A 1 235 ? 19.891 -8.001 -32.638 1.00 75.44 235 GLU A C 1
ATOM 2009 O O . GLU A 1 235 ? 20.139 -7.124 -31.810 1.00 75.44 235 GLU A O 1
ATOM 2014 N N . GLU A 1 236 ? 19.030 -7.786 -33.641 1.00 72.62 236 GLU A N 1
ATOM 2015 C CA . GLU A 1 236 ? 18.229 -6.557 -33.783 1.00 72.62 236 GLU A CA 1
ATOM 2016 C C . GLU A 1 236 ? 17.287 -6.354 -32.578 1.00 72.62 236 GLU A C 1
ATOM 2018 O O . GLU A 1 236 ? 17.112 -5.233 -32.086 1.00 72.62 236 GLU A O 1
ATOM 2023 N N . LEU A 1 237 ? 16.721 -7.442 -32.047 1.00 65.94 237 LEU A N 1
ATOM 2024 C CA . LEU A 1 237 ? 15.847 -7.429 -30.869 1.00 65.94 237 LEU A CA 1
ATOM 2025 C C . LEU A 1 237 ? 16.606 -7.199 -29.558 1.00 65.94 237 LEU A C 1
ATOM 2027 O O . LEU A 1 237 ? 16.099 -6.510 -28.665 1.00 65.94 237 LEU A O 1
ATOM 2031 N N . GLU A 1 238 ? 17.818 -7.736 -29.423 1.00 67.38 238 GLU A N 1
ATOM 2032 C CA . GLU A 1 238 ? 18.717 -7.400 -28.311 1.00 67.38 238 GLU A CA 1
ATOM 2033 C C . GLU A 1 238 ? 19.159 -5.932 -28.378 1.00 67.38 238 GLU A C 1
ATOM 2035 O O . GLU A 1 238 ? 19.282 -5.244 -27.355 1.00 67.38 238 GLU A O 1
ATOM 2040 N N . LEU A 1 239 ? 19.357 -5.421 -29.594 1.00 69.62 239 LEU A N 1
ATOM 2041 C CA . LEU A 1 239 ? 19.771 -4.048 -29.828 1.00 69.62 239 LEU A CA 1
ATOM 2042 C C . LEU A 1 239 ? 18.694 -3.031 -29.438 1.00 69.62 239 LEU A C 1
ATOM 2044 O O . LEU A 1 239 ? 19.042 -1.952 -28.951 1.00 69.62 239 LEU A O 1
ATOM 2048 N N . TYR A 1 240 ? 17.412 -3.388 -29.573 1.00 64.81 240 TYR A N 1
ATOM 2049 C CA . TYR A 1 240 ? 16.275 -2.559 -29.165 1.00 64.81 240 TYR A CA 1
ATOM 2050 C C . TYR A 1 240 ? 16.469 -1.985 -27.757 1.00 64.81 240 TYR A C 1
ATOM 2052 O O . TYR A 1 240 ? 16.396 -0.774 -27.596 1.00 64.81 240 TYR A O 1
ATOM 2060 N N . LEU A 1 241 ? 16.823 -2.793 -26.748 1.00 57.12 241 LEU A N 1
ATOM 2061 C CA . LEU A 1 241 ? 17.028 -2.308 -25.369 1.00 57.12 241 LEU A CA 1
ATOM 2062 C C . LEU A 1 241 ? 18.206 -1.351 -25.215 1.00 57.12 241 LEU A C 1
ATOM 2064 O O . LEU A 1 241 ? 18.187 -0.464 -24.362 1.00 57.12 241 LEU A O 1
ATOM 2068 N N . ASN A 1 242 ? 19.251 -1.556 -26.010 1.00 64.88 242 ASN A N 1
ATOM 2069 C CA . ASN A 1 242 ? 20.484 -0.791 -25.911 1.00 64.88 242 ASN A CA 1
ATOM 2070 C C . ASN A 1 242 ? 20.405 0.539 -26.652 1.00 64.88 242 ASN A C 1
ATOM 2072 O O . ASN A 1 242 ? 21.175 1.445 -26.323 1.00 64.88 242 ASN A O 1
ATOM 2076 N N . ILE A 1 243 ? 19.512 0.646 -27.635 1.00 68.12 243 ILE A N 1
ATOM 2077 C CA . ILE A 1 243 ? 19.335 1.816 -28.495 1.00 68.12 243 ILE A CA 1
ATOM 2078 C C . ILE A 1 243 ? 18.085 2.637 -28.117 1.00 68.12 243 ILE A C 1
ATOM 2080 O O . ILE A 1 243 ? 17.966 3.775 -28.570 1.00 68.12 243 ILE A O 1
ATOM 2084 N N . ASN A 1 244 ? 17.185 2.145 -27.248 1.00 60.53 244 ASN A N 1
ATOM 2085 C CA . ASN A 1 244 ? 15.835 2.710 -27.235 1.00 60.53 244 ASN A CA 1
ATOM 2086 C C . ASN A 1 244 ? 15.573 4.080 -26.591 1.00 60.53 244 ASN A C 1
ATOM 2088 O O . ASN A 1 244 ? 16.103 4.430 -25.531 1.00 60.53 244 ASN A O 1
ATOM 2092 N N . GLU A 1 245 ? 14.605 4.744 -27.243 1.00 53.81 245 GLU A N 1
ATOM 2093 C CA . GLU A 1 245 ? 13.609 5.767 -26.867 1.00 53.81 245 GLU A CA 1
ATOM 2094 C C . GLU A 1 245 ? 14.062 7.043 -26.139 1.00 53.81 245 GLU A C 1
ATOM 2096 O O . GLU A 1 245 ? 13.433 8.091 -26.272 1.00 53.81 245 GLU A O 1
ATOM 2101 N N . THR A 1 246 ? 15.133 7.004 -25.353 1.00 52.31 246 THR A N 1
ATOM 2102 C CA . THR A 1 246 ? 15.230 7.906 -24.200 1.00 52.31 246 THR A CA 1
ATOM 2103 C C . THR A 1 246 ? 15.605 9.351 -24.536 1.00 52.31 246 THR A C 1
ATOM 2105 O O . THR A 1 246 ? 15.375 10.210 -23.701 1.00 52.31 246 THR A O 1
ATOM 2108 N N . GLU A 1 247 ? 16.167 9.662 -25.704 1.00 51.34 247 GLU A N 1
ATOM 2109 C CA . GLU A 1 247 ? 16.656 11.020 -26.010 1.00 51.34 247 GLU A CA 1
ATOM 2110 C C . GLU A 1 247 ? 15.723 11.793 -26.963 1.00 51.34 247 GLU A C 1
ATOM 2112 O O . GLU A 1 247 ? 15.404 12.950 -26.689 1.00 51.34 247 GLU A O 1
ATOM 2117 N N . GLU A 1 248 ? 15.159 11.145 -27.991 1.00 48.34 248 GLU A N 1
ATOM 2118 C CA . GLU A 1 248 ? 14.106 11.740 -28.831 1.00 48.34 248 GLU A CA 1
ATOM 2119 C C . GLU A 1 248 ? 12.777 11.877 -28.070 1.00 48.34 248 GLU A C 1
ATOM 2121 O O . GLU A 1 248 ? 12.101 12.901 -28.192 1.00 48.34 248 GLU A O 1
ATOM 2126 N N . LEU A 1 249 ? 12.413 10.906 -27.216 1.00 48.50 249 LEU A N 1
ATOM 2127 C CA . LEU A 1 249 ? 11.282 11.104 -26.309 1.00 48.50 249 LEU A CA 1
ATOM 2128 C C . LEU A 1 249 ? 11.576 12.199 -25.296 1.00 48.50 249 LEU A C 1
ATOM 2130 O O . LEU A 1 249 ? 10.673 12.974 -25.049 1.00 48.50 249 LEU A O 1
ATOM 2134 N N . LYS A 1 250 ? 12.789 12.332 -24.735 1.00 49.06 250 LYS A N 1
ATOM 2135 C CA . LYS A 1 250 ? 13.105 13.457 -23.830 1.00 49.06 250 LYS A CA 1
ATOM 2136 C C . LYS A 1 250 ? 12.949 14.809 -24.528 1.00 49.06 250 LYS A C 1
ATOM 2138 O O . LYS A 1 250 ? 12.390 15.723 -23.927 1.00 49.06 250 LYS A O 1
ATOM 2143 N N . SER A 1 251 ? 13.409 14.945 -25.775 1.00 46.44 251 SER A N 1
ATOM 2144 C CA . SER A 1 251 ? 13.304 16.209 -26.518 1.00 46.44 251 SER A CA 1
ATOM 2145 C C . SER A 1 251 ? 11.856 16.533 -26.910 1.00 46.44 251 SER A C 1
ATOM 2147 O O . SER A 1 251 ? 11.410 17.664 -26.707 1.00 46.44 251 SER A O 1
ATOM 2149 N N . LYS A 1 252 ? 11.074 15.539 -27.358 1.00 49.94 252 LYS A N 1
ATOM 2150 C CA . LYS A 1 252 ? 9.627 15.680 -27.603 1.00 49.94 252 LYS A CA 1
ATOM 2151 C C . LYS A 1 252 ? 8.845 15.917 -26.302 1.00 49.94 252 LYS A C 1
ATOM 2153 O O . LYS A 1 252 ? 7.987 16.791 -26.244 1.00 49.94 252 LYS A O 1
ATOM 2158 N N . GLU A 1 253 ? 9.158 15.196 -25.226 1.00 47.84 253 GLU A N 1
ATOM 2159 C CA . GLU A 1 253 ? 8.542 15.329 -23.896 1.00 47.84 253 GLU A CA 1
ATOM 2160 C C . GLU A 1 253 ? 8.756 16.723 -23.297 1.00 47.84 253 GLU A C 1
ATOM 2162 O O . GLU A 1 253 ? 7.820 17.225 -22.670 1.00 47.84 253 GLU A O 1
ATOM 2167 N N . ALA A 1 254 ? 9.929 17.333 -23.517 1.00 45.81 254 ALA A N 1
ATOM 2168 C CA . ALA A 1 254 ? 10.253 18.704 -23.120 1.00 45.81 254 ALA A CA 1
ATOM 2169 C C . ALA A 1 254 ? 9.476 19.759 -23.931 1.00 45.81 254 ALA A C 1
ATOM 2171 O O . ALA A 1 254 ? 9.097 20.796 -23.392 1.00 45.81 254 ALA A O 1
ATOM 2172 N N . PHE A 1 255 ? 9.181 19.489 -25.206 1.00 44.03 255 PHE A N 1
ATOM 2173 C CA . PHE A 1 255 ? 8.382 20.380 -26.056 1.00 44.03 255 PHE A CA 1
ATOM 2174 C C . PHE A 1 255 ? 6.908 20.440 -25.618 1.00 44.03 255 PHE A C 1
ATOM 2176 O O . PHE A 1 2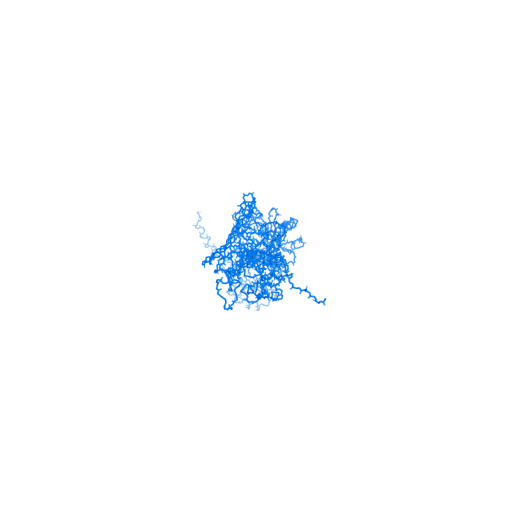55 ? 6.305 21.511 -25.556 1.00 44.03 255 PHE A O 1
ATOM 2183 N N . TYR A 1 256 ? 6.333 19.302 -25.221 1.00 48.47 256 TYR A N 1
ATOM 2184 C CA . TYR A 1 256 ? 4.970 19.233 -24.675 1.00 48.47 256 TYR A CA 1
ATOM 2185 C C . TYR A 1 256 ? 4.838 19.795 -23.239 1.00 48.47 256 TYR A C 1
ATOM 2187 O O . TYR A 1 256 ? 3.722 19.858 -22.709 1.00 48.47 256 TYR A O 1
ATOM 2195 N N . ASP A 1 257 ? 5.950 20.170 -22.595 1.00 46.47 257 ASP A N 1
ATOM 2196 C CA . ASP A 1 257 ? 6.030 20.539 -21.170 1.00 46.47 257 ASP A CA 1
ATOM 2197 C C . ASP A 1 257 ? 5.827 22.040 -20.894 1.00 46.47 257 ASP A C 1
ATOM 2199 O O . ASP A 1 257 ? 5.733 22.462 -19.746 1.00 46.47 257 ASP A O 1
ATOM 2203 N N . ILE A 1 258 ? 5.725 22.879 -21.930 1.00 44.41 258 ILE A N 1
ATOM 2204 C CA . ILE A 1 258 ? 5.705 24.338 -21.724 1.00 44.41 258 ILE A CA 1
ATOM 2205 C C . ILE A 1 258 ? 4.304 24.841 -21.307 1.00 44.41 258 ILE A C 1
ATOM 2207 O O . ILE A 1 258 ? 4.196 25.869 -20.638 1.00 44.41 258 ILE A O 1
ATOM 2211 N N . HIS A 1 259 ? 3.216 24.113 -21.621 1.00 46.59 259 HIS A N 1
ATOM 2212 C CA . HIS A 1 259 ? 1.847 24.640 -21.448 1.00 46.59 259 HIS A CA 1
ATOM 2213 C C . HIS A 1 259 ? 0.750 23.667 -20.967 1.00 46.59 259 HIS A C 1
ATOM 2215 O O . HIS A 1 259 ? -0.406 24.082 -20.881 1.00 46.59 259 HIS A O 1
ATOM 2221 N N . SER A 1 260 ? 1.033 22.404 -20.624 1.00 46.56 260 SER A N 1
ATOM 2222 C CA . SER A 1 260 ? -0.021 21.464 -20.190 1.00 46.56 260 SER A CA 1
ATOM 2223 C C . SER A 1 260 ? 0.122 21.040 -18.722 1.00 46.56 260 SER A C 1
ATOM 2225 O O . SER A 1 260 ? 1.195 20.698 -18.250 1.00 46.56 260 SER A O 1
ATOM 2227 N N . SER A 1 261 ? -0.985 21.111 -17.979 1.00 49.78 261 SER A N 1
ATOM 2228 C CA . SER A 1 261 ? -1.097 20.849 -16.533 1.00 49.78 261 SER A CA 1
ATOM 2229 C C . SER A 1 261 ? -0.341 19.586 -16.027 1.00 49.78 261 SER A C 1
ATOM 2231 O O . SER A 1 261 ? -0.451 18.513 -16.629 1.00 49.78 261 SER A O 1
ATOM 2233 N N . PRO A 1 262 ? 0.372 19.644 -14.876 1.00 53.72 262 PRO A N 1
ATOM 2234 C CA . PRO A 1 262 ? 1.696 19.018 -14.726 1.00 53.72 262 PRO A CA 1
ATOM 2235 C C . PRO A 1 262 ? 1.715 17.671 -13.977 1.00 53.72 262 PRO A C 1
ATOM 2237 O O . PRO A 1 262 ? 2.682 17.351 -13.296 1.00 53.72 262 PRO A O 1
ATOM 2240 N N . THR A 1 263 ? 0.665 16.843 -14.022 1.00 53.69 263 THR A N 1
ATOM 2241 C CA . THR A 1 263 ? 0.709 15.535 -13.307 1.00 53.69 263 THR A CA 1
ATOM 2242 C C . THR A 1 263 ? 0.058 14.372 -14.040 1.00 53.69 263 THR A C 1
ATOM 2244 O O . THR A 1 263 ? 0.657 13.299 -14.114 1.00 53.69 263 THR A O 1
ATOM 2247 N N . ARG A 1 264 ? -1.132 14.556 -14.626 1.00 58.28 264 ARG A N 1
ATOM 2248 C CA . ARG A 1 264 ? -1.816 13.469 -15.352 1.00 58.28 264 ARG A CA 1
ATOM 2249 C C . ARG A 1 264 ? -1.058 13.062 -16.620 1.00 58.28 264 ARG A C 1
ATOM 2251 O O . ARG A 1 264 ? -0.871 11.873 -16.843 1.00 58.28 264 ARG A O 1
ATOM 2258 N N . ASN A 1 265 ? -0.496 14.036 -17.337 1.00 63.97 265 ASN A N 1
ATOM 2259 C CA . ASN A 1 265 ? 0.328 13.793 -18.522 1.00 63.97 265 ASN A CA 1
ATOM 2260 C C . ASN A 1 265 ? 1.619 13.023 -18.194 1.00 63.97 265 ASN A C 1
ATOM 2262 O O . ASN A 1 265 ? 1.996 12.125 -18.942 1.00 63.97 265 ASN A O 1
ATOM 2266 N N . HIS A 1 266 ? 2.277 13.301 -17.060 1.00 65.25 266 HIS A N 1
ATOM 2267 C CA . HIS A 1 266 ? 3.452 12.521 -16.646 1.00 65.25 266 HIS A CA 1
ATOM 2268 C C . HIS A 1 266 ? 3.087 11.093 -16.244 1.00 65.25 266 HIS A C 1
ATOM 2270 O O . HIS A 1 266 ? 3.832 10.166 -16.561 1.00 65.25 266 HIS A O 1
ATOM 2276 N N . PHE A 1 267 ? 1.943 10.896 -15.581 1.00 65.12 267 PHE A N 1
ATOM 2277 C CA . PHE A 1 267 ? 1.463 9.552 -15.274 1.00 65.12 267 PHE A CA 1
ATOM 2278 C C . PHE A 1 267 ? 1.140 8.776 -16.554 1.00 65.12 267 PHE A C 1
ATOM 2280 O O . PHE A 1 267 ? 1.600 7.650 -16.692 1.00 65.12 267 PHE A O 1
ATOM 2287 N N . ASP A 1 268 ? 0.445 9.379 -17.521 1.00 69.31 268 ASP A N 1
ATOM 2288 C CA . ASP A 1 268 ? 0.130 8.735 -18.803 1.00 69.31 268 ASP A CA 1
ATOM 2289 C C . ASP A 1 268 ? 1.397 8.383 -19.604 1.00 69.31 268 ASP A C 1
ATOM 2291 O O . ASP A 1 268 ? 1.497 7.283 -20.150 1.00 69.31 268 ASP A O 1
ATOM 2295 N N . ARG A 1 269 ? 2.417 9.254 -19.602 1.00 69.62 269 ARG A N 1
ATOM 2296 C CA . ARG A 1 269 ? 3.739 8.948 -20.186 1.00 69.62 269 ARG A CA 1
ATOM 2297 C C . ARG A 1 269 ? 4.421 7.779 -19.479 1.00 69.62 269 ARG A C 1
ATOM 2299 O O . ARG A 1 269 ? 4.932 6.878 -20.138 1.00 69.62 269 ARG A O 1
ATOM 2306 N N . PHE A 1 270 ? 4.412 7.770 -18.146 1.00 73.25 270 PHE A N 1
ATOM 2307 C CA . PHE A 1 270 ? 4.939 6.653 -17.364 1.00 73.25 270 PHE A CA 1
ATOM 2308 C C . PHE A 1 270 ? 4.215 5.343 -17.706 1.00 73.25 270 PHE A C 1
ATOM 2310 O O . PHE A 1 270 ? 4.871 4.329 -17.926 1.00 73.25 270 PHE A O 1
ATOM 2317 N N . GLN A 1 271 ? 2.886 5.368 -17.837 1.00 78.00 271 GLN A N 1
ATOM 2318 C CA . GLN A 1 271 ? 2.101 4.199 -18.241 1.00 78.00 271 GLN A CA 1
ATOM 2319 C C . GLN A 1 271 ? 2.488 3.677 -19.618 1.00 78.00 271 GLN A C 1
ATOM 2321 O O . GLN A 1 271 ? 2.680 2.475 -19.775 1.00 78.00 271 GLN A O 1
ATOM 2326 N N . ASN A 1 272 ? 2.630 4.566 -20.601 1.00 74.00 272 ASN A N 1
ATOM 2327 C CA . ASN A 1 272 ? 3.030 4.167 -21.946 1.00 74.00 272 ASN A CA 1
ATOM 2328 C C . ASN A 1 272 ? 4.423 3.513 -21.935 1.00 74.00 272 ASN A C 1
ATOM 2330 O O . ASN A 1 272 ? 4.601 2.470 -22.553 1.00 74.00 272 ASN A O 1
ATOM 2334 N N . LYS A 1 273 ? 5.372 4.030 -21.139 1.00 73.88 273 LYS A N 1
ATOM 2335 C CA . LYS A 1 273 ? 6.692 3.396 -20.955 1.00 73.88 273 LYS A CA 1
ATOM 2336 C C . LYS A 1 273 ? 6.578 1.991 -20.355 1.00 73.88 273 LYS A C 1
ATOM 2338 O O . LYS A 1 273 ? 7.211 1.061 -20.844 1.00 73.88 273 LYS A O 1
ATOM 2343 N N . ILE A 1 274 ? 5.745 1.806 -19.328 1.00 78.81 274 ILE A N 1
ATOM 2344 C CA . ILE A 1 274 ? 5.505 0.478 -18.738 1.00 78.81 274 ILE A CA 1
ATOM 2345 C C . ILE A 1 274 ? 4.849 -0.480 -19.745 1.00 78.81 274 ILE A C 1
ATOM 2347 O O . ILE A 1 274 ? 5.245 -1.643 -19.814 1.00 78.81 274 ILE A O 1
ATOM 2351 N N . ALA A 1 275 ? 3.905 -0.003 -20.558 1.00 77.06 275 ALA A N 1
ATOM 2352 C CA . ALA A 1 275 ? 3.249 -0.800 -21.594 1.00 77.06 275 ALA A CA 1
ATOM 2353 C C . ALA A 1 275 ? 4.215 -1.213 -22.720 1.00 77.06 275 ALA A C 1
ATOM 2355 O O . ALA A 1 275 ? 4.225 -2.380 -23.123 1.00 77.06 275 ALA A O 1
ATOM 2356 N N . ASN A 1 276 ? 5.078 -0.299 -23.173 1.00 73.69 276 ASN A N 1
ATOM 2357 C CA . ASN A 1 276 ? 6.117 -0.581 -24.168 1.00 73.69 276 ASN A CA 1
ATOM 2358 C C . ASN A 1 276 ? 7.092 -1.645 -23.646 1.00 73.69 276 ASN A C 1
ATOM 2360 O O . ASN A 1 276 ? 7.384 -2.619 -24.339 1.00 73.69 276 ASN A O 1
ATOM 2364 N N . LEU A 1 277 ? 7.529 -1.522 -22.388 1.00 74.94 277 LEU A N 1
ATOM 2365 C CA . LEU A 1 277 ? 8.385 -2.519 -21.739 1.00 74.94 277 LEU A CA 1
ATOM 2366 C C . LEU A 1 277 ? 7.681 -3.876 -21.557 1.00 74.94 277 LEU A C 1
ATOM 2368 O O . LEU A 1 277 ? 8.316 -4.916 -21.716 1.00 74.94 277 LEU A O 1
ATOM 2372 N N . ALA A 1 278 ? 6.381 -3.896 -21.245 1.00 79.50 278 ALA A N 1
ATOM 2373 C CA . ALA A 1 278 ? 5.592 -5.131 -21.142 1.00 79.50 278 ALA A CA 1
ATOM 2374 C C . ALA A 1 278 ? 5.442 -5.844 -22.490 1.00 79.50 278 ALA A C 1
ATOM 2376 O O . ALA A 1 278 ? 5.562 -7.070 -22.552 1.00 79.50 278 ALA A O 1
ATOM 2377 N N . THR A 1 279 ? 5.240 -5.078 -23.561 1.00 77.12 279 THR A N 1
ATOM 2378 C CA . THR A 1 279 ? 5.194 -5.589 -24.937 1.00 77.12 279 THR A CA 1
ATOM 2379 C C . THR A 1 279 ? 6.549 -6.162 -25.331 1.00 77.12 279 THR A C 1
ATOM 2381 O O . THR A 1 279 ? 6.634 -7.316 -25.741 1.00 77.12 279 THR A O 1
ATOM 2384 N N . TYR A 1 280 ? 7.626 -5.410 -25.092 1.00 72.25 280 TYR A N 1
ATOM 2385 C CA . TYR A 1 280 ? 8.982 -5.875 -25.357 1.00 72.25 280 TYR A CA 1
ATOM 2386 C C . TYR A 1 280 ? 9.313 -7.169 -24.601 1.00 72.25 280 TYR A C 1
ATOM 2388 O O . TYR A 1 280 ? 9.767 -8.132 -25.208 1.00 72.25 280 TYR A O 1
ATOM 2396 N N . ASN A 1 281 ? 9.024 -7.234 -23.296 1.00 75.50 281 ASN A N 1
ATOM 2397 C CA . ASN A 1 281 ? 9.271 -8.440 -22.502 1.00 75.50 281 ASN A CA 1
ATOM 2398 C C . ASN A 1 281 ? 8.470 -9.652 -23.015 1.00 75.50 281 ASN A C 1
ATOM 2400 O O . ASN A 1 281 ? 8.934 -10.786 -22.933 1.00 75.50 281 ASN A O 1
ATOM 2404 N N . SER A 1 282 ? 7.271 -9.425 -23.561 1.00 76.38 282 SER A N 1
ATOM 2405 C CA . SER A 1 282 ? 6.466 -10.490 -24.172 1.00 76.38 282 SER A CA 1
ATOM 2406 C C . SER A 1 282 ? 7.110 -10.999 -25.464 1.00 76.38 282 SER A C 1
ATOM 2408 O O . SER A 1 282 ? 7.291 -12.206 -25.605 1.00 76.38 282 SER A O 1
ATOM 2410 N N . ASN A 1 283 ? 7.553 -10.089 -26.337 1.00 73.56 283 ASN A N 1
ATOM 2411 C CA . ASN A 1 283 ? 8.234 -10.431 -27.588 1.00 73.56 283 ASN A CA 1
ATOM 2412 C C . ASN A 1 283 ? 9.550 -11.177 -27.321 1.00 73.56 283 ASN A C 1
ATOM 2414 O O . ASN A 1 283 ? 9.804 -12.221 -27.912 1.00 73.56 283 ASN A O 1
ATOM 2418 N N . VAL A 1 284 ? 10.366 -10.706 -26.373 1.00 69.19 284 VAL A N 1
ATOM 2419 C CA . VAL A 1 284 ? 11.618 -11.383 -25.993 1.00 69.19 284 VAL A CA 1
ATOM 2420 C C . VAL A 1 284 ? 11.372 -12.817 -25.534 1.00 69.19 284 VAL A C 1
ATOM 2422 O O . VAL A 1 284 ? 12.124 -13.710 -25.910 1.00 69.19 284 VAL A O 1
ATOM 2425 N N . ARG A 1 285 ? 10.316 -13.069 -24.755 1.00 70.19 285 ARG A N 1
ATOM 2426 C CA . ARG A 1 285 ? 9.973 -14.432 -24.317 1.00 70.19 285 ARG A CA 1
ATOM 2427 C C . ARG A 1 285 ? 9.535 -15.330 -25.468 1.00 70.19 285 ARG A C 1
ATOM 2429 O O . ARG A 1 285 ? 9.843 -16.515 -25.437 1.00 70.19 285 ARG A O 1
ATOM 2436 N N . GLU A 1 286 ? 8.828 -14.777 -26.449 1.00 73.50 286 GLU A N 1
ATOM 2437 C CA . GLU A 1 286 ? 8.414 -15.508 -27.649 1.00 73.50 286 GLU A CA 1
ATOM 2438 C C . GLU A 1 286 ? 9.618 -15.878 -28.527 1.00 73.50 286 GLU A C 1
ATOM 2440 O O . GLU A 1 286 ? 9.708 -17.008 -29.002 1.00 73.50 286 GLU A O 1
ATOM 2445 N N . ILE A 1 287 ? 10.570 -14.954 -28.687 1.00 68.19 287 ILE A N 1
ATOM 2446 C CA . ILE A 1 287 ? 11.778 -15.152 -29.499 1.00 68.19 287 ILE A CA 1
ATOM 2447 C C . ILE A 1 287 ? 12.789 -16.077 -28.808 1.00 68.19 287 ILE A C 1
ATOM 2449 O O . ILE A 1 287 ? 13.309 -16.996 -29.434 1.00 68.19 287 ILE A O 1
ATOM 2453 N N . LEU A 1 288 ? 13.046 -15.896 -27.510 1.00 64.69 288 LEU A N 1
ATOM 2454 C CA . LEU A 1 288 ? 14.035 -16.678 -26.749 1.00 64.69 288 LEU A CA 1
ATOM 2455 C C . LEU A 1 288 ? 13.507 -18.048 -26.276 1.00 64.69 288 LEU A C 1
ATOM 2457 O O . LEU A 1 288 ? 13.922 -18.541 -25.218 1.00 64.69 288 LEU A O 1
ATOM 2461 N N . ASN A 1 289 ? 12.567 -18.644 -27.015 1.00 69.56 289 ASN A N 1
ATOM 2462 C CA . ASN A 1 289 ? 11.796 -19.808 -26.580 1.00 69.56 289 ASN A CA 1
ATOM 2463 C C . ASN A 1 289 ? 12.673 -21.008 -26.134 1.00 69.56 289 ASN A C 1
ATOM 2465 O O . ASN A 1 289 ? 13.858 -21.115 -26.458 1.00 69.56 289 ASN A O 1
ATOM 2469 N N . ASP A 1 290 ? 12.076 -21.896 -25.332 1.00 56.22 290 ASP A N 1
ATOM 2470 C CA . ASP A 1 290 ? 12.658 -23.023 -24.571 1.00 56.22 290 ASP A CA 1
ATOM 2471 C C . ASP A 1 290 ? 13.717 -22.671 -23.507 1.00 56.22 290 ASP A C 1
ATOM 2473 O O . ASP A 1 290 ? 13.627 -23.163 -22.378 1.00 56.22 290 ASP A O 1
ATOM 2477 N N . LYS A 1 291 ? 14.683 -21.785 -23.780 1.00 60.00 291 LYS A N 1
ATOM 2478 C CA . LYS A 1 291 ? 15.759 -21.464 -22.815 1.00 60.00 291 LYS A CA 1
ATOM 2479 C C . LYS A 1 291 ? 15.294 -20.570 -21.664 1.00 60.00 291 LYS A C 1
ATOM 2481 O O . LYS A 1 291 ? 15.626 -20.846 -20.514 1.00 60.00 291 LYS A O 1
ATOM 2486 N N . MET A 1 292 ? 14.515 -19.521 -21.946 1.00 60.06 292 MET A N 1
ATOM 2487 C CA . MET A 1 292 ? 13.977 -18.635 -20.899 1.00 60.06 292 MET A CA 1
ATOM 2488 C C . MET A 1 292 ? 12.725 -19.200 -20.222 1.00 60.06 292 MET A C 1
ATOM 2490 O O . MET A 1 292 ? 12.527 -18.992 -19.026 1.00 60.06 292 MET A O 1
ATOM 2494 N N . CYS A 1 293 ? 11.899 -19.952 -20.954 1.00 61.19 293 CYS A N 1
ATOM 2495 C CA . CYS A 1 293 ? 10.691 -20.574 -20.410 1.00 61.19 293 CYS A CA 1
ATOM 2496 C C . CYS A 1 293 ? 11.001 -21.633 -19.337 1.00 61.19 293 CYS A C 1
ATOM 2498 O O . CYS A 1 293 ? 10.190 -21.820 -18.430 1.00 61.19 293 CYS A O 1
ATOM 2500 N N . ALA A 1 294 ? 12.171 -22.281 -19.388 1.00 67.94 294 ALA A N 1
ATOM 2501 C CA . ALA A 1 294 ? 12.631 -23.208 -18.351 1.00 67.94 294 ALA A CA 1
ATOM 2502 C C . ALA A 1 294 ? 13.197 -22.509 -17.096 1.00 67.94 294 ALA A C 1
ATOM 2504 O O . ALA A 1 294 ? 13.291 -23.128 -16.033 1.00 67.94 294 ALA A O 1
ATOM 2505 N N . ASP A 1 295 ? 13.559 -21.225 -17.181 1.00 79.62 295 ASP A N 1
ATOM 2506 C CA . ASP A 1 295 ? 14.173 -20.499 -16.072 1.00 79.62 295 ASP A CA 1
ATOM 2507 C C . ASP A 1 295 ? 13.110 -19.936 -15.112 1.00 79.62 295 ASP A C 1
ATOM 2509 O O . ASP A 1 295 ? 12.420 -18.943 -15.367 1.00 79.62 295 ASP A O 1
ATOM 2513 N N . VAL A 1 296 ? 12.994 -20.582 -13.950 1.00 81.19 296 VAL A N 1
ATOM 2514 C CA . VAL A 1 296 ? 12.051 -20.213 -12.886 1.00 81.19 296 VAL A CA 1
ATOM 2515 C C . VAL A 1 296 ? 12.264 -18.776 -12.393 1.00 81.19 296 VAL A C 1
ATOM 2517 O O . VAL A 1 296 ? 11.282 -18.084 -12.114 1.00 81.19 296 VAL A O 1
ATOM 2520 N N . TYR A 1 297 ? 13.507 -18.300 -12.306 1.00 80.56 297 TYR A N 1
ATOM 2521 C CA . TYR A 1 297 ? 13.819 -16.953 -11.823 1.00 80.56 297 TYR A CA 1
ATOM 2522 C C . TYR A 1 297 ? 13.301 -15.887 -12.796 1.00 80.56 297 TYR A C 1
ATOM 2524 O O . TYR A 1 297 ? 12.558 -14.983 -12.392 1.00 80.56 297 TYR A O 1
ATOM 2532 N N . HIS A 1 298 ? 13.602 -16.039 -14.088 1.00 77.44 298 HIS A N 1
ATOM 2533 C CA . HIS A 1 298 ? 13.115 -15.137 -15.138 1.00 77.44 298 HIS A CA 1
ATOM 2534 C C . HIS A 1 298 ? 11.586 -15.180 -15.272 1.00 77.44 298 HIS A C 1
ATOM 2536 O O . HIS A 1 298 ? 10.940 -14.148 -15.498 1.00 77.44 298 HIS A O 1
ATOM 2542 N N . ASN A 1 299 ? 10.982 -16.351 -15.060 1.00 79.31 299 ASN A N 1
ATOM 2543 C CA . ASN A 1 299 ? 9.534 -16.512 -15.080 1.00 79.31 299 ASN A CA 1
ATOM 2544 C C . ASN A 1 299 ? 8.822 -15.797 -13.929 1.00 79.31 299 ASN A C 1
ATOM 2546 O O . ASN A 1 299 ? 7.793 -15.154 -14.162 1.00 79.31 299 ASN A O 1
ATOM 2550 N N . ILE A 1 300 ? 9.362 -15.882 -12.709 1.00 82.12 300 ILE A N 1
ATOM 2551 C CA . ILE A 1 300 ? 8.838 -15.144 -11.553 1.00 82.12 300 ILE A CA 1
ATOM 2552 C C . ILE A 1 300 ? 8.951 -13.640 -11.812 1.00 82.12 300 ILE A C 1
ATOM 2554 O O . ILE A 1 300 ? 7.947 -12.937 -11.709 1.00 82.12 300 ILE A O 1
ATOM 2558 N N . MET A 1 301 ? 10.128 -13.156 -12.224 1.00 85.38 301 MET A N 1
ATOM 2559 C CA . MET A 1 301 ? 10.353 -11.738 -12.533 1.00 85.38 301 MET A CA 1
ATOM 2560 C C . MET A 1 301 ? 9.355 -11.218 -13.576 1.00 85.38 301 MET A C 1
ATOM 2562 O O . MET A 1 301 ? 8.679 -10.215 -13.345 1.00 85.38 301 MET A O 1
ATOM 2566 N N . SER A 1 302 ? 9.188 -11.942 -14.685 1.00 81.31 302 SER A N 1
ATOM 2567 C CA . SER A 1 302 ? 8.270 -11.546 -15.757 1.00 81.31 302 SER A CA 1
ATOM 2568 C C . SER A 1 302 ? 6.812 -11.513 -15.300 1.00 81.31 302 SER A C 1
ATOM 2570 O O . SER A 1 302 ? 6.059 -10.619 -15.689 1.00 81.31 302 SER A O 1
ATOM 2572 N N . LYS A 1 303 ? 6.400 -12.465 -14.453 1.00 83.50 303 LYS A N 1
ATOM 2573 C CA . LYS A 1 303 ? 5.046 -12.506 -13.886 1.00 83.50 303 LYS A CA 1
ATOM 2574 C C . LYS A 1 303 ? 4.789 -11.324 -12.950 1.00 83.50 303 LYS A C 1
ATOM 2576 O O . LYS A 1 303 ? 3.727 -10.709 -13.047 1.00 83.50 303 LYS A O 1
ATOM 2581 N N . GLU A 1 304 ? 5.748 -10.986 -12.089 1.00 84.31 304 GLU A N 1
ATOM 2582 C CA . GLU A 1 304 ? 5.658 -9.817 -11.203 1.00 84.31 304 GLU A CA 1
ATOM 2583 C C . GLU A 1 304 ? 5.636 -8.505 -12.002 1.00 84.31 304 GLU A C 1
ATOM 2585 O O . GLU A 1 304 ? 4.829 -7.619 -11.716 1.00 84.31 304 GLU A O 1
ATOM 2590 N N . PHE A 1 305 ? 6.445 -8.395 -13.062 1.00 85.50 305 PHE A N 1
ATOM 2591 C CA . PHE A 1 305 ? 6.433 -7.231 -13.949 1.00 85.50 305 PHE A CA 1
ATOM 2592 C C . PHE A 1 305 ? 5.091 -7.066 -14.679 1.00 85.50 305 PHE A C 1
ATOM 2594 O O . PHE A 1 305 ? 4.548 -5.963 -14.741 1.00 85.50 305 PHE A O 1
ATOM 2601 N N . TYR A 1 306 ? 4.502 -8.160 -15.169 1.00 84.38 306 TYR A N 1
ATOM 2602 C CA . TYR A 1 306 ? 3.179 -8.123 -15.796 1.00 84.38 306 TYR A CA 1
ATOM 2603 C C . TYR A 1 306 ? 2.075 -7.750 -14.795 1.00 84.38 306 TYR A C 1
ATOM 2605 O O . TYR A 1 306 ? 1.191 -6.952 -15.111 1.00 84.38 306 TYR A O 1
ATOM 2613 N N . ALA A 1 307 ? 2.140 -8.269 -13.563 1.00 84.75 307 ALA A N 1
ATOM 2614 C CA . ALA A 1 307 ? 1.225 -7.877 -12.492 1.00 84.75 307 ALA A CA 1
ATOM 2615 C C . ALA A 1 307 ? 1.338 -6.376 -12.175 1.00 84.75 307 ALA A C 1
ATOM 2617 O O . ALA A 1 307 ? 0.317 -5.699 -12.041 1.00 84.75 307 ALA A O 1
ATOM 2618 N N . PHE A 1 308 ? 2.562 -5.843 -12.120 1.00 86.88 308 PHE A N 1
ATOM 2619 C CA . PHE A 1 308 ? 2.806 -4.411 -11.969 1.00 86.88 308 PHE A CA 1
ATOM 2620 C C . PHE A 1 308 ? 2.211 -3.601 -13.129 1.00 86.88 308 PHE A C 1
ATOM 2622 O O . PHE A 1 308 ? 1.450 -2.669 -12.872 1.00 86.88 308 PHE A O 1
ATOM 2629 N N . SER A 1 309 ? 2.485 -3.985 -14.381 1.00 87.19 309 SER A N 1
ATOM 2630 C CA . SER A 1 309 ? 1.932 -3.337 -15.581 1.00 87.19 309 SER A CA 1
ATOM 2631 C C . SER A 1 309 ? 0.401 -3.288 -15.552 1.00 87.19 309 SER A C 1
ATOM 2633 O O . SER A 1 309 ? -0.198 -2.227 -15.729 1.00 87.19 309 SER A O 1
ATOM 2635 N N . LYS A 1 310 ? -0.248 -4.397 -15.185 1.00 88.00 310 LYS A N 1
ATOM 2636 C CA . LYS A 1 310 ? -1.708 -4.471 -15.060 1.00 88.00 310 LYS A CA 1
ATOM 2637 C C . LYS A 1 310 ? -2.265 -3.555 -13.967 1.00 88.00 310 LYS A C 1
ATOM 2639 O O . LYS A 1 310 ? -3.285 -2.905 -14.180 1.00 88.00 310 LYS A O 1
ATOM 2644 N N . ILE A 1 311 ? -1.619 -3.479 -12.800 1.00 88.25 311 ILE A N 1
ATOM 2645 C CA . ILE A 1 311 ? -2.017 -2.532 -11.738 1.00 88.25 311 ILE A CA 1
ATOM 2646 C C . ILE A 1 311 ? -1.878 -1.092 -12.242 1.00 88.25 311 ILE A C 1
ATOM 2648 O O . ILE A 1 311 ? -2.760 -0.263 -12.027 1.00 88.25 311 ILE A O 1
ATOM 2652 N N . SER A 1 312 ? -0.780 -0.805 -12.935 1.00 85.62 312 SER A N 1
ATOM 2653 C CA . SER A 1 312 ? -0.471 0.485 -13.547 1.00 85.62 312 SER A CA 1
ATOM 2654 C C . SER A 1 312 ? -1.593 0.927 -14.506 1.00 85.62 312 SER A C 1
ATOM 2656 O O . SER A 1 312 ? -2.158 2.018 -14.361 1.00 85.62 312 SER A O 1
ATOM 2658 N N . GLU A 1 313 ? -2.011 0.028 -15.399 1.00 86.81 313 GLU A N 1
ATOM 2659 C CA . GLU A 1 313 ? -3.132 0.218 -16.322 1.00 86.81 313 GLU A CA 1
ATOM 2660 C C . GLU A 1 313 ? -4.472 0.401 -15.589 1.00 86.81 313 GLU A C 1
ATOM 2662 O O . GLU A 1 313 ? -5.248 1.307 -15.906 1.00 86.81 313 GLU A O 1
ATOM 2667 N N . GLN A 1 314 ? -4.745 -0.411 -14.562 1.00 88.81 314 GLN A N 1
ATOM 2668 C CA . GLN A 1 314 ? -5.951 -0.268 -13.742 1.00 88.81 314 GLN A CA 1
ATOM 2669 C C . GLN A 1 314 ? -6.032 1.124 -13.109 1.00 88.81 314 GLN A C 1
ATOM 2671 O O . GLN A 1 314 ? -7.084 1.759 -13.169 1.00 88.81 314 GLN A O 1
ATOM 2676 N N . VAL A 1 315 ? -4.923 1.640 -12.570 1.00 86.19 315 VAL A N 1
ATOM 2677 C CA . VAL A 1 315 ? -4.866 2.991 -11.993 1.00 86.19 315 VAL A CA 1
ATOM 2678 C C . VAL A 1 315 ? -5.140 4.063 -13.054 1.00 86.19 315 VAL A C 1
ATOM 2680 O O . VAL A 1 315 ? -5.911 4.986 -12.777 1.00 86.19 315 VAL A O 1
ATOM 2683 N N . ARG A 1 316 ? -4.580 3.934 -14.268 1.00 81.94 316 ARG A N 1
ATOM 2684 C CA . ARG A 1 316 ? -4.846 4.842 -15.406 1.00 81.94 316 ARG A CA 1
ATOM 2685 C C . ARG A 1 316 ? -6.330 4.910 -15.747 1.00 81.94 316 ARG A C 1
ATOM 2687 O O . ARG A 1 316 ? -6.888 5.997 -15.899 1.00 81.94 316 ARG A O 1
ATOM 2694 N N . ASN A 1 317 ? -6.971 3.748 -15.788 1.00 83.62 317 ASN A N 1
ATOM 2695 C CA . ASN A 1 317 ? -8.381 3.603 -16.133 1.00 83.62 317 ASN A CA 1
ATOM 2696 C C . ASN A 1 317 ? -9.326 3.862 -14.943 1.00 83.62 317 ASN A C 1
ATOM 2698 O O . ASN A 1 317 ? -10.536 3.715 -15.081 1.00 83.62 317 ASN A O 1
ATOM 2702 N N . ASN A 1 318 ? -8.802 4.270 -13.777 1.00 83.06 318 ASN A N 1
ATOM 2703 C CA . ASN A 1 318 ? -9.543 4.402 -12.512 1.00 83.06 318 ASN A CA 1
ATOM 2704 C C . ASN A 1 318 ? -10.283 3.122 -12.075 1.00 83.06 318 ASN A C 1
ATOM 2706 O O . ASN A 1 318 ? -11.256 3.183 -11.319 1.00 83.06 318 ASN A O 1
ATOM 2710 N N . ASN A 1 319 ? -9.797 1.964 -12.511 1.00 90.06 319 ASN A N 1
ATOM 2711 C CA . ASN A 1 319 ? -10.287 0.660 -12.097 1.00 90.06 319 ASN A CA 1
ATOM 2712 C C . ASN A 1 319 ? -9.720 0.273 -10.726 1.00 90.06 319 ASN A C 1
ATOM 2714 O O . ASN A 1 319 ? -8.672 0.757 -10.292 1.00 90.06 319 ASN A O 1
ATOM 2718 N N . SER A 1 320 ? -10.424 -0.621 -10.033 1.00 92.50 320 SER A N 1
ATOM 2719 C CA . SER A 1 320 ? -9.949 -1.171 -8.766 1.00 92.50 320 SER A CA 1
ATOM 2720 C C . SER A 1 320 ? -8.743 -2.089 -8.979 1.00 92.50 320 SER A C 1
ATOM 2722 O O . SER A 1 320 ? -8.674 -2.813 -9.973 1.00 92.50 320 SER A O 1
ATOM 2724 N N . PHE A 1 321 ? -7.831 -2.107 -8.011 1.00 93.62 321 PHE A N 1
ATOM 2725 C CA . PHE A 1 321 ? -6.671 -3.001 -7.988 1.00 93.62 321 PHE A CA 1
ATOM 2726 C C . PHE A 1 321 ? -6.467 -3.572 -6.585 1.00 93.62 321 PHE A C 1
ATOM 2728 O O . PHE A 1 321 ? -7.017 -3.055 -5.611 1.00 93.62 321 PHE A O 1
ATOM 2735 N N . TYR A 1 322 ? -5.684 -4.642 -6.470 1.00 91.75 322 TYR A N 1
ATOM 2736 C CA . TYR A 1 322 ? -5.437 -5.305 -5.194 1.00 91.75 322 TYR A CA 1
ATOM 2737 C C . TYR A 1 322 ? -4.063 -4.968 -4.617 1.00 91.75 322 TYR A C 1
ATOM 2739 O O . TYR A 1 322 ? -3.105 -4.668 -5.328 1.00 91.75 322 TYR A O 1
ATOM 2747 N N . ILE A 1 323 ? -3.966 -5.052 -3.297 1.00 90.31 323 ILE A N 1
ATOM 2748 C CA . ILE A 1 323 ? -2.744 -4.866 -2.527 1.00 90.31 323 ILE A CA 1
ATOM 2749 C C . ILE A 1 323 ? -2.662 -5.920 -1.423 1.00 90.31 323 ILE A C 1
ATOM 2751 O O . ILE A 1 323 ? -3.680 -6.381 -0.907 1.00 90.31 323 ILE A O 1
ATOM 2755 N N . HIS A 1 324 ? -1.436 -6.260 -1.025 1.00 87.00 324 HIS A N 1
ATOM 2756 C CA . HIS A 1 324 ? -1.194 -7.270 0.011 1.00 87.00 324 HIS A CA 1
ATOM 2757 C C . HIS A 1 324 ? -0.813 -6.695 1.384 1.00 87.00 324 HIS A C 1
ATOM 2759 O O . HIS A 1 324 ? -0.804 -7.399 2.389 1.00 87.00 324 HIS A O 1
ATOM 2765 N N . ASN A 1 325 ? -0.460 -5.407 1.443 1.00 86.06 325 ASN A N 1
ATOM 2766 C CA . ASN A 1 325 ? 0.053 -4.768 2.654 1.00 86.06 325 ASN A CA 1
ATOM 2767 C C . ASN A 1 325 ? -0.814 -3.570 3.051 1.00 86.06 325 ASN A C 1
ATOM 2769 O O . ASN A 1 325 ? -0.508 -2.418 2.726 1.00 86.06 325 ASN A O 1
ATOM 2773 N N . ILE A 1 326 ? -1.887 -3.853 3.792 1.00 88.19 326 ILE A N 1
ATOM 2774 C CA . ILE A 1 326 ? -2.836 -2.843 4.273 1.00 88.19 326 ILE A CA 1
ATOM 2775 C C . ILE A 1 326 ? -2.187 -1.783 5.168 1.00 88.19 326 ILE A C 1
ATOM 2777 O O . ILE A 1 326 ? -2.601 -0.629 5.146 1.00 88.19 326 ILE A O 1
ATOM 2781 N N . ARG A 1 327 ? -1.126 -2.113 5.917 1.00 87.06 327 ARG A N 1
ATOM 2782 C CA . ARG A 1 327 ? -0.418 -1.139 6.768 1.00 87.06 327 ARG A CA 1
ATOM 2783 C C . ARG A 1 327 ? 0.298 -0.076 5.939 1.00 87.06 327 ARG A C 1
ATOM 2785 O O . ARG A 1 327 ? 0.190 1.115 6.224 1.00 87.06 327 ARG A O 1
ATOM 2792 N N . ARG A 1 328 ? 1.003 -0.484 4.877 1.00 87.38 328 ARG A N 1
ATOM 2793 C CA . ARG A 1 328 ? 1.640 0.461 3.945 1.00 87.38 328 ARG A CA 1
ATOM 2794 C C . ARG A 1 328 ? 0.588 1.312 3.235 1.00 87.38 328 ARG A C 1
ATOM 2796 O O . ARG A 1 328 ? 0.772 2.520 3.111 1.00 87.38 328 ARG A O 1
ATOM 2803 N N . ALA A 1 329 ? -0.504 0.690 2.806 1.00 90.44 329 ALA A N 1
ATOM 2804 C CA . ALA A 1 329 ? -1.588 1.373 2.111 1.00 90.44 329 ALA A CA 1
ATOM 2805 C C . ALA A 1 329 ? -2.302 2.390 2.998 1.00 90.44 329 ALA A C 1
ATOM 2807 O O . ALA A 1 329 ? -2.466 3.533 2.590 1.00 90.44 329 ALA A O 1
ATOM 2808 N N . SER A 1 330 ? -2.662 2.007 4.225 1.00 92.06 330 SER A N 1
ATOM 2809 C CA . SER A 1 330 ? -3.318 2.895 5.185 1.00 92.06 330 SER A CA 1
ATOM 2810 C C . SER A 1 330 ? -2.416 4.066 5.562 1.00 92.06 330 SER A C 1
ATOM 2812 O O . SER A 1 330 ? -2.885 5.197 5.621 1.00 92.06 330 SER A O 1
ATOM 2814 N N . LYS A 1 331 ? -1.102 3.849 5.707 1.00 92.69 331 LYS A N 1
ATOM 2815 C CA . LYS A 1 331 ? -0.120 4.930 5.896 1.00 92.69 331 LYS A CA 1
ATOM 2816 C C . LYS A 1 331 ? -0.113 5.925 4.733 1.00 92.69 331 LYS A C 1
ATOM 2818 O O . LYS A 1 331 ? -0.065 7.128 4.983 1.00 92.69 331 LYS A O 1
ATOM 2823 N N . ILE A 1 332 ? -0.128 5.448 3.487 1.00 92.81 332 ILE A N 1
ATOM 2824 C CA . ILE A 1 332 ? -0.189 6.321 2.302 1.00 92.81 332 ILE A CA 1
ATOM 2825 C C . ILE A 1 332 ? -1.531 7.056 2.273 1.00 92.81 332 ILE A C 1
ATOM 2827 O O . ILE A 1 332 ? -1.544 8.280 2.209 1.00 92.81 332 ILE A O 1
ATOM 2831 N N . PHE A 1 333 ? -2.636 6.324 2.425 1.00 95.06 333 PHE A N 1
ATOM 2832 C CA . PHE A 1 333 ? -3.992 6.861 2.463 1.00 95.06 333 PHE A CA 1
ATOM 2833 C C . PHE A 1 333 ? -4.128 7.987 3.493 1.00 95.06 333 PHE A C 1
ATOM 2835 O O . PHE A 1 333 ? -4.521 9.094 3.145 1.00 95.06 333 PHE A O 1
ATOM 2842 N N . LEU A 1 334 ? -3.751 7.742 4.750 1.00 94.94 334 LEU A N 1
ATOM 2843 C CA . LEU A 1 334 ? -3.899 8.714 5.832 1.00 94.94 334 LEU A CA 1
ATOM 2844 C C . LEU A 1 334 ? -3.061 9.968 5.599 1.00 94.94 334 LEU A C 1
ATOM 2846 O O . LEU A 1 334 ? -3.544 11.067 5.848 1.00 94.94 334 LEU A O 1
ATOM 2850 N N . LYS A 1 335 ? -1.837 9.828 5.077 1.00 92.75 335 LYS A N 1
ATOM 2851 C CA . LYS A 1 335 ? -1.014 10.983 4.694 1.00 92.75 335 LYS A CA 1
ATOM 2852 C C . LYS A 1 335 ? -1.668 11.793 3.575 1.00 92.75 335 LYS A C 1
ATOM 2854 O O . LYS A 1 335 ? -1.711 13.014 3.663 1.00 92.75 335 LYS A O 1
ATOM 2859 N N . SER A 1 336 ? -2.210 11.125 2.558 1.00 92.69 336 SER A N 1
ATOM 2860 C CA . SER A 1 336 ? -2.906 11.787 1.452 1.00 92.69 336 SER A CA 1
ATOM 2861 C C . SER A 1 336 ? -4.180 12.501 1.912 1.00 92.69 336 SER A C 1
ATOM 2863 O O . SER A 1 336 ? -4.415 13.636 1.505 1.00 92.69 336 SER A O 1
ATOM 2865 N N . ILE A 1 337 ? -4.979 11.888 2.789 1.00 93.44 337 ILE A N 1
ATOM 2866 C CA . ILE A 1 337 ? -6.178 12.523 3.356 1.00 93.44 337 ILE A CA 1
ATOM 2867 C C . ILE A 1 337 ? -5.811 13.671 4.312 1.00 93.44 337 ILE A C 1
ATOM 2869 O O . ILE A 1 337 ? -6.480 14.703 4.300 1.00 93.44 337 ILE A O 1
ATOM 2873 N N . ALA A 1 338 ? -4.718 13.559 5.075 1.00 90.38 338 ALA A N 1
ATOM 2874 C CA . ALA A 1 338 ? -4.222 14.646 5.923 1.00 90.38 338 ALA A CA 1
ATOM 2875 C C . ALA A 1 338 ? -3.896 15.910 5.113 1.00 90.38 338 ALA A C 1
ATOM 2877 O O . ALA A 1 338 ? -4.273 17.007 5.522 1.00 90.38 338 ALA A O 1
ATOM 2878 N N . CYS A 1 339 ? -3.289 15.769 3.929 1.00 89.19 339 CYS A N 1
ATOM 2879 C CA . CYS A 1 339 ? -3.049 16.898 3.021 1.00 89.19 339 CYS A CA 1
ATOM 2880 C C . CYS A 1 339 ? -4.346 17.591 2.572 1.00 89.19 339 CYS A C 1
ATOM 2882 O O . CYS A 1 339 ? -4.341 18.793 2.321 1.00 89.19 339 CYS A O 1
ATOM 2884 N N . ARG A 1 340 ? -5.456 16.850 2.502 1.00 86.31 340 ARG A N 1
ATOM 2885 C CA . ARG A 1 340 ? -6.782 17.373 2.141 1.00 86.31 340 ARG A CA 1
ATOM 2886 C C . ARG A 1 340 ? -7.538 17.967 3.334 1.00 86.31 340 ARG A C 1
ATOM 2888 O O . ARG A 1 340 ? -8.542 18.639 3.137 1.00 86.31 340 ARG A O 1
ATOM 2895 N N . LYS A 1 341 ? -7.058 17.739 4.566 1.00 85.50 341 LYS A N 1
ATOM 2896 C CA . LYS A 1 341 ? -7.725 18.109 5.831 1.00 85.50 341 LYS A CA 1
ATOM 2897 C C . LYS A 1 341 ? -9.156 17.565 5.935 1.00 85.50 341 LYS A C 1
ATOM 2899 O O . LYS A 1 341 ? -10.041 18.185 6.524 1.00 85.50 341 LYS A O 1
ATOM 2904 N N . GLU A 1 342 ? -9.384 16.390 5.363 1.00 88.06 342 GLU A N 1
ATOM 2905 C CA . GLU A 1 342 ? -10.699 15.756 5.320 1.00 88.06 342 GLU A CA 1
ATOM 2906 C C . GLU A 1 342 ? -10.828 14.653 6.370 1.00 88.06 342 GLU A C 1
ATOM 2908 O O . GLU A 1 342 ? -9.842 13.999 6.697 1.00 88.06 342 GLU A O 1
ATOM 2913 N N . PRO A 1 343 ? -12.037 14.379 6.882 1.00 95.12 343 PRO A N 1
ATOM 2914 C CA . PRO A 1 343 ? -12.242 13.216 7.724 1.00 95.12 343 PRO A CA 1
ATOM 2915 C C . PRO A 1 343 ? -12.090 11.896 6.965 1.00 95.12 343 PRO A C 1
ATOM 2917 O O . PRO A 1 343 ? -12.451 11.793 5.787 1.00 95.12 343 PRO A O 1
ATOM 2920 N N . CYS A 1 344 ? -11.647 10.864 7.675 1.00 96.38 344 CYS A N 1
ATOM 2921 C CA . CYS A 1 344 ? -11.673 9.487 7.196 1.00 96.38 344 CYS A CA 1
ATOM 2922 C C . CYS A 1 344 ? -12.384 8.555 8.176 1.00 96.38 344 CYS A C 1
ATOM 2924 O O . CYS A 1 344 ? -12.446 8.803 9.385 1.00 96.38 344 CYS A O 1
ATOM 2926 N N . TYR A 1 345 ? -12.906 7.468 7.621 1.00 97.94 345 TYR A N 1
ATOM 2927 C CA . TYR A 1 345 ? -13.670 6.457 8.335 1.00 97.94 345 TYR A CA 1
ATOM 2928 C C . TYR A 1 345 ? -12.967 5.116 8.181 1.00 97.94 345 TYR A C 1
ATOM 2930 O O . TYR A 1 345 ? -12.604 4.725 7.070 1.00 97.94 345 TYR A O 1
ATOM 2938 N N . ILE A 1 346 ? -12.730 4.443 9.301 1.00 97.44 346 ILE A N 1
ATOM 2939 C CA . ILE A 1 346 ? -11.953 3.210 9.377 1.00 97.44 346 ILE A CA 1
ATOM 2940 C C . ILE A 1 346 ? -12.740 2.191 10.187 1.00 97.44 346 ILE A C 1
ATOM 2942 O O . ILE A 1 346 ? -13.102 2.459 11.331 1.00 97.44 346 ILE A O 1
ATOM 2946 N N . VAL A 1 347 ? -12.945 1.007 9.629 1.00 96.62 347 VAL A N 1
ATOM 2947 C CA . VAL A 1 347 ? -13.422 -0.160 10.369 1.00 96.62 347 VAL A CA 1
ATOM 2948 C C . VAL A 1 347 ? -12.357 -1.232 10.245 1.00 96.62 347 VAL A C 1
ATOM 2950 O O . VAL A 1 347 ? -11.920 -1.543 9.142 1.00 96.62 347 VAL A O 1
ATOM 2953 N N . SER A 1 348 ? -11.889 -1.751 11.375 1.00 93.69 348 SER A N 1
ATOM 2954 C CA . SER A 1 348 ? -10.810 -2.740 11.387 1.00 93.69 348 SER A CA 1
ATOM 2955 C C . SER A 1 348 ? -11.061 -3.812 12.444 1.00 93.69 348 SER A C 1
ATOM 2957 O O . SER A 1 348 ? -11.275 -3.457 13.608 1.00 93.69 348 SER A O 1
ATOM 2959 N N . PRO A 1 349 ? -10.996 -5.107 12.096 1.00 91.19 349 PRO A N 1
ATOM 2960 C CA . PRO A 1 349 ? -11.124 -6.176 13.072 1.00 91.19 349 PRO A CA 1
ATOM 2961 C C . PRO A 1 349 ? -9.884 -6.250 13.975 1.00 91.19 349 PRO A C 1
ATOM 2963 O O . PRO A 1 349 ? -8.747 -6.128 13.508 1.00 91.19 349 PRO A O 1
ATOM 2966 N N . LEU A 1 350 ? -10.091 -6.471 15.273 1.00 88.19 350 LEU A N 1
ATOM 2967 C CA . LEU A 1 350 ? -9.019 -6.761 16.225 1.00 88.19 350 LEU A CA 1
ATOM 2968 C C . LEU A 1 350 ? -8.719 -8.261 16.201 1.00 88.19 350 LEU A C 1
ATOM 2970 O O . LEU A 1 350 ? -9.366 -9.060 16.868 1.00 88.19 350 LEU A O 1
ATOM 2974 N N . ILE A 1 351 ? -7.734 -8.630 15.382 1.00 77.75 351 ILE A N 1
ATOM 2975 C CA . ILE A 1 351 ? -7.202 -9.992 15.264 1.00 77.75 351 ILE A CA 1
ATOM 2976 C C . ILE A 1 351 ? -5.778 -9.975 15.828 1.00 77.75 351 ILE A C 1
ATOM 2978 O O . ILE A 1 351 ? -4.964 -9.173 15.361 1.00 77.75 351 ILE A O 1
ATOM 2982 N N . GLU A 1 352 ? -5.480 -10.846 16.797 1.00 61.38 352 GLU A N 1
ATOM 2983 C CA . GLU A 1 352 ? -4.251 -10.845 17.619 1.00 61.38 352 GLU A CA 1
ATOM 2984 C C . GLU A 1 352 ? -2.967 -10.566 16.814 1.00 61.38 352 GLU A C 1
ATOM 2986 O O . GLU A 1 352 ? -2.217 -9.650 17.139 1.00 61.38 352 GLU A O 1
ATOM 2991 N N . ASN A 1 353 ? -2.771 -11.238 15.675 1.00 59.88 353 ASN A N 1
ATOM 2992 C CA . ASN A 1 353 ? -1.515 -11.154 14.914 1.00 59.88 353 ASN A CA 1
ATOM 2993 C C . ASN A 1 353 ? -1.462 -10.073 13.818 1.00 59.88 353 ASN A C 1
ATOM 2995 O O . ASN A 1 353 ? -0.397 -9.820 13.258 1.00 59.88 353 ASN A O 1
ATOM 2999 N N . LEU A 1 354 ? -2.581 -9.427 13.480 1.00 63.12 354 LEU A N 1
ATOM 3000 C CA . LEU A 1 354 ? -2.669 -8.514 12.324 1.00 63.12 354 LEU A CA 1
ATOM 3001 C C . LEU A 1 354 ? -3.177 -7.117 12.682 1.00 63.12 354 LEU A C 1
ATOM 3003 O O . LEU A 1 354 ? -3.164 -6.220 11.835 1.00 63.12 354 LEU A O 1
ATOM 3007 N N . SER A 1 355 ? -3.602 -6.922 13.928 1.00 76.62 355 SER A N 1
ATOM 3008 C CA . SER A 1 355 ? -4.188 -5.667 14.374 1.00 76.62 355 SER A CA 1
ATOM 3009 C C . SER A 1 355 ? -3.179 -4.509 14.397 1.00 76.62 355 SER A C 1
ATOM 3011 O O . SER A 1 355 ? -1.956 -4.684 14.377 1.00 76.62 355 SER A O 1
ATOM 3013 N N . LEU A 1 356 ? -3.724 -3.290 14.438 1.00 85.81 356 LEU A N 1
ATOM 3014 C CA . LEU A 1 356 ? -2.974 -2.070 14.747 1.00 85.81 356 LEU A CA 1
ATOM 3015 C C . LEU A 1 356 ? -2.461 -2.061 16.198 1.00 85.81 356 LEU A C 1
ATOM 3017 O O . LEU A 1 356 ? -1.529 -1.327 16.499 1.00 85.81 356 LEU A O 1
ATOM 3021 N N . LEU A 1 357 ? -3.084 -2.858 17.071 1.00 88.12 357 LEU A N 1
ATOM 3022 C CA . LEU A 1 357 ? -2.870 -2.893 18.517 1.00 88.12 357 LEU A CA 1
ATOM 3023 C C . LEU A 1 357 ? -2.125 -4.170 18.944 1.00 88.12 357 LEU A C 1
ATOM 3025 O O . LEU A 1 357 ? -2.406 -4.727 20.000 1.00 88.12 357 LEU A O 1
ATOM 3029 N N . ASN A 1 358 ? -1.211 -4.664 18.106 1.00 85.75 358 ASN A N 1
ATOM 3030 C CA . ASN A 1 358 ? -0.377 -5.815 18.440 1.00 85.75 358 ASN A CA 1
ATOM 3031 C C . ASN A 1 358 ? 0.854 -5.352 19.240 1.00 85.75 358 ASN A C 1
ATOM 3033 O O . ASN A 1 358 ? 1.711 -4.653 18.697 1.00 85.75 358 ASN A O 1
ATOM 3037 N N . GLU A 1 359 ? 0.937 -5.764 20.507 1.00 82.31 359 GLU A N 1
ATOM 3038 C CA . GLU A 1 359 ? 1.991 -5.366 21.453 1.00 82.31 359 GLU A CA 1
ATOM 3039 C C . GLU A 1 359 ? 3.387 -5.907 21.106 1.00 82.31 359 GLU A C 1
ATOM 3041 O O . GLU A 1 359 ? 4.395 -5.339 21.522 1.00 82.31 359 GLU A O 1
ATOM 3046 N N . HIS A 1 360 ? 3.464 -6.967 20.301 1.00 84.56 360 HIS A N 1
ATOM 3047 C CA . HIS A 1 360 ? 4.720 -7.605 19.902 1.00 84.56 360 HIS A CA 1
ATOM 3048 C C . HIS A 1 360 ? 5.198 -7.183 18.503 1.00 84.56 360 HIS A C 1
ATOM 3050 O O . HIS A 1 360 ? 6.198 -7.702 18.004 1.00 84.56 360 HIS A O 1
ATOM 3056 N N . ASP A 1 361 ? 4.511 -6.241 17.847 1.00 86.12 361 ASP A N 1
ATOM 3057 C CA . ASP A 1 361 ? 4.812 -5.823 16.478 1.00 86.12 361 ASP A CA 1
ATOM 3058 C C . ASP A 1 361 ? 5.219 -4.344 16.393 1.00 86.12 361 ASP A C 1
ATOM 3060 O O . ASP A 1 361 ? 4.391 -3.430 16.344 1.00 86.12 361 ASP A O 1
ATOM 3064 N N . SER A 1 362 ? 6.525 -4.105 16.259 1.00 88.19 362 SER A N 1
ATOM 3065 C CA . SER A 1 362 ? 7.094 -2.756 16.127 1.00 88.19 362 SER A CA 1
ATOM 3066 C C . SER A 1 362 ? 6.536 -1.963 14.937 1.00 88.19 362 SER A C 1
ATOM 3068 O O . SER A 1 362 ? 6.460 -0.732 14.983 1.00 88.19 362 SER A O 1
ATOM 3070 N N . LYS A 1 363 ? 6.091 -2.627 13.859 1.00 88.88 363 LYS A N 1
ATOM 3071 C CA . LYS A 1 363 ? 5.462 -1.951 12.711 1.00 88.88 363 LYS A CA 1
ATOM 3072 C C . LYS A 1 363 ? 4.028 -1.531 13.026 1.00 88.88 363 LYS A C 1
ATOM 3074 O O . LYS A 1 363 ? 3.570 -0.510 12.494 1.00 88.88 363 LYS A O 1
ATOM 3079 N N . ALA A 1 364 ? 3.320 -2.294 13.858 1.00 89.00 364 ALA A N 1
ATOM 3080 C CA . ALA A 1 364 ? 2.002 -1.913 14.358 1.00 89.00 364 ALA A CA 1
ATOM 3081 C C . ALA A 1 364 ? 2.120 -0.674 15.255 1.00 89.00 364 ALA A C 1
ATOM 3083 O O . ALA A 1 364 ? 1.445 0.322 14.995 1.00 89.00 364 ALA A O 1
ATOM 3084 N N . GLU A 1 365 ? 3.083 -0.664 16.179 1.00 90.75 365 GLU A N 1
ATOM 3085 C CA . GLU A 1 365 ? 3.364 0.477 17.058 1.00 90.75 365 GLU A CA 1
ATOM 3086 C C . GLU A 1 365 ? 3.717 1.754 16.271 1.00 90.75 365 GLU A C 1
ATOM 3088 O O . GLU A 1 365 ? 3.161 2.830 16.512 1.00 90.75 365 GLU A O 1
ATOM 3093 N N . GLN A 1 366 ? 4.589 1.653 15.261 1.00 90.94 366 GLN A N 1
ATOM 3094 C CA . GLN A 1 366 ? 4.905 2.782 14.374 1.00 90.94 366 GLN A CA 1
ATOM 3095 C C . GLN A 1 366 ? 3.669 3.296 13.625 1.00 90.94 366 GLN A C 1
ATOM 3097 O O . GLN A 1 366 ? 3.510 4.505 13.426 1.00 90.94 366 GLN A O 1
ATOM 3102 N N . SER A 1 367 ? 2.794 2.387 13.192 1.00 92.38 367 SER A N 1
ATOM 3103 C CA . SER A 1 367 ? 1.549 2.747 12.512 1.00 92.38 367 SER A CA 1
ATOM 3104 C C . SER A 1 367 ? 0.583 3.438 13.475 1.00 92.38 367 SER A C 1
ATOM 3106 O O . SER A 1 367 ? -0.006 4.456 13.110 1.00 92.38 367 SER A O 1
ATOM 3108 N N . LEU A 1 368 ? 0.456 2.952 14.710 1.00 94.56 368 LEU A N 1
ATOM 3109 C CA . LEU A 1 368 ? -0.354 3.559 15.767 1.00 94.56 368 LEU A CA 1
ATOM 3110 C C . LEU A 1 368 ? 0.127 4.985 16.078 1.00 94.56 368 LEU A C 1
ATOM 3112 O O . LEU A 1 368 ? -0.660 5.930 15.994 1.00 94.56 368 LEU A O 1
ATOM 3116 N N . LYS A 1 369 ? 1.435 5.165 16.306 1.00 95.38 369 LYS A N 1
ATOM 3117 C CA . LYS A 1 369 ? 2.072 6.479 16.517 1.00 95.38 369 LYS A CA 1
ATOM 3118 C C . LYS A 1 369 ? 1.816 7.446 15.361 1.00 95.38 369 LYS A C 1
ATOM 3120 O O . LYS A 1 369 ? 1.546 8.622 15.596 1.00 95.38 369 LYS A O 1
ATOM 3125 N N . LEU A 1 370 ? 1.846 6.965 14.116 1.00 95.00 370 LEU A N 1
ATOM 3126 C CA . LEU A 1 370 ? 1.509 7.789 12.954 1.00 95.00 370 LEU A CA 1
ATOM 3127 C C . LEU A 1 370 ? 0.036 8.224 12.952 1.00 95.00 370 LEU A C 1
ATOM 3129 O O . LEU A 1 370 ? -0.226 9.392 12.680 1.00 95.00 370 LEU A O 1
ATOM 3133 N N . ASN A 1 371 ? -0.910 7.320 13.241 1.00 96.25 371 ASN A N 1
ATOM 3134 C CA . ASN A 1 371 ? -2.336 7.672 13.326 1.00 96.25 371 ASN A CA 1
ATOM 3135 C C . ASN A 1 371 ? -2.549 8.782 14.367 1.00 96.25 371 ASN A C 1
ATOM 3137 O O . ASN A 1 371 ? -3.182 9.790 14.062 1.00 96.25 371 ASN A O 1
ATOM 3141 N N . MET A 1 372 ? -1.970 8.620 15.562 1.00 97.50 372 MET A N 1
ATOM 3142 C CA . MET A 1 372 ? -2.061 9.598 16.653 1.00 97.50 372 MET A CA 1
ATOM 3143 C C . MET A 1 372 ? -1.436 10.942 16.282 1.00 97.50 372 MET A C 1
ATOM 3145 O O . MET A 1 372 ? -2.033 11.986 16.528 1.00 97.50 372 MET A O 1
ATOM 3149 N N . LYS A 1 373 ? -0.259 10.933 15.643 1.00 97.50 373 LYS A N 1
ATOM 3150 C CA . LYS A 1 373 ? 0.385 12.161 15.163 1.00 97.50 373 LYS A CA 1
ATOM 3151 C C . LYS A 1 373 ? -0.498 12.900 14.157 1.00 97.50 373 LYS A C 1
ATOM 3153 O O . LYS A 1 373 ? -0.745 14.083 14.337 1.00 97.50 373 LYS A O 1
ATOM 3158 N N . LEU A 1 374 ? -0.996 12.209 13.129 1.00 96.38 374 LEU A N 1
ATOM 3159 C CA . LEU A 1 374 ? -1.835 12.842 12.106 1.00 96.38 374 LEU A CA 1
ATOM 3160 C C . LEU A 1 374 ? -3.126 13.417 12.704 1.00 96.38 374 LEU A C 1
ATOM 3162 O O . LEU A 1 374 ? -3.566 14.480 12.274 1.00 96.38 374 LEU A O 1
ATOM 3166 N N . ALA A 1 375 ? -3.706 12.746 13.702 1.00 96.81 375 ALA A N 1
ATOM 3167 C CA . ALA A 1 375 ? -4.870 13.255 14.418 1.00 96.81 375 ALA A CA 1
ATOM 3168 C C . ALA A 1 375 ? -4.561 14.540 15.205 1.00 96.81 375 ALA A C 1
ATOM 3170 O O . ALA A 1 375 ? -5.289 15.524 15.067 1.00 96.81 375 ALA A O 1
ATOM 3171 N N . LYS A 1 376 ? -3.431 14.580 15.929 1.00 96.31 376 LYS A N 1
ATOM 3172 C CA . LYS A 1 376 ? -2.931 15.796 16.600 1.00 96.31 376 LYS A CA 1
ATOM 3173 C C . LYS A 1 376 ? -2.648 16.935 15.618 1.00 96.31 376 LYS A C 1
ATOM 3175 O O . LYS A 1 376 ? -2.923 18.088 15.933 1.00 96.31 376 LYS A O 1
ATOM 3180 N N . ASP A 1 377 ? -2.179 16.605 14.416 1.00 94.75 377 ASP A N 1
ATOM 3181 C CA . ASP A 1 377 ? -1.942 17.557 13.324 1.00 94.75 377 ASP A CA 1
ATOM 3182 C C . ASP A 1 377 ? -3.255 18.029 12.641 1.00 94.75 377 ASP A C 1
ATOM 3184 O O . ASP A 1 377 ? -3.223 18.813 11.690 1.00 94.75 377 ASP A O 1
ATOM 3188 N N . GLY A 1 378 ? -4.425 17.578 13.118 1.00 93.25 378 GLY A N 1
ATOM 3189 C CA . GLY A 1 378 ? -5.749 18.063 12.713 1.00 93.25 378 GLY A CA 1
ATOM 3190 C C . GLY A 1 378 ? -6.556 17.124 11.810 1.00 93.25 378 GLY A C 1
ATOM 3191 O O . GLY A 1 378 ? -7.669 17.481 11.408 1.00 93.25 378 GLY A O 1
ATOM 3192 N N . LEU A 1 379 ? -6.051 15.928 11.482 1.00 95.56 379 LEU A N 1
ATOM 3193 C CA . LEU A 1 379 ? -6.813 14.934 10.718 1.00 95.56 379 LEU A CA 1
ATOM 3194 C C . LEU A 1 379 ? -7.929 14.320 11.580 1.00 95.56 379 LEU A C 1
ATOM 3196 O O . LEU A 1 379 ? -7.669 13.672 12.589 1.00 95.56 379 LEU A O 1
ATOM 3200 N N . LYS A 1 380 ? -9.188 14.430 11.145 1.00 97.12 380 LYS A N 1
ATOM 3201 C CA . LYS A 1 380 ? -10.319 13.784 11.834 1.00 97.12 380 LYS A CA 1
ATOM 3202 C C . LYS A 1 380 ? -10.411 12.303 11.459 1.00 97.12 380 LYS A C 1
ATOM 3204 O O . LYS A 1 380 ? -10.827 11.973 10.350 1.00 97.12 380 LYS A O 1
ATOM 3209 N N . ILE A 1 381 ? -10.063 11.418 12.389 1.00 97.81 381 ILE A N 1
ATOM 3210 C CA . ILE A 1 381 ? -10.125 9.963 12.195 1.00 97.81 381 ILE A CA 1
ATOM 3211 C C . ILE A 1 381 ? -11.291 9.389 13.009 1.00 97.81 381 ILE A C 1
ATOM 3213 O O . ILE A 1 381 ? -11.317 9.518 14.234 1.00 97.81 381 ILE A O 1
ATOM 3217 N N . TYR A 1 382 ? -12.228 8.718 12.335 1.00 98.25 382 TYR A N 1
ATOM 3218 C CA . TYR A 1 382 ? -13.280 7.920 12.969 1.00 98.25 382 TYR A CA 1
ATOM 3219 C C . TYR A 1 382 ? -12.958 6.442 12.800 1.00 98.25 382 TYR A C 1
ATOM 3221 O O . TYR A 1 382 ? -12.928 5.943 11.675 1.00 98.25 382 TYR A O 1
ATOM 3229 N N . ARG A 1 383 ? -12.713 5.739 13.903 1.00 97.75 383 ARG A N 1
ATOM 3230 C CA . ARG A 1 383 ? -12.316 4.334 13.893 1.00 97.75 383 ARG A CA 1
ATOM 3231 C C . ARG A 1 383 ? -13.285 3.475 14.695 1.00 97.75 383 ARG A C 1
ATOM 3233 O O . ARG A 1 383 ? -13.567 3.776 15.849 1.00 97.75 383 ARG A O 1
ATOM 3240 N N . ILE A 1 384 ? -13.724 2.373 14.097 1.00 97.88 384 ILE A N 1
ATOM 3241 C CA . ILE A 1 384 ? -14.471 1.316 14.777 1.00 97.88 384 ILE A CA 1
ATOM 3242 C C . ILE A 1 384 ? -13.614 0.052 14.794 1.00 97.88 384 ILE A C 1
ATOM 3244 O O . ILE A 1 384 ? -13.143 -0.408 13.748 1.00 97.88 384 ILE A O 1
ATOM 3248 N N . PHE A 1 385 ? -13.400 -0.505 15.980 1.00 96.31 385 PHE A N 1
ATOM 3249 C CA . PHE A 1 385 ? -12.783 -1.814 16.139 1.00 96.31 385 PHE A CA 1
ATOM 3250 C C . PHE A 1 385 ? -13.856 -2.898 16.219 1.00 96.31 385 PHE A C 1
ATOM 3252 O O . PHE A 1 385 ? -14.790 -2.789 17.008 1.00 96.31 385 PHE A O 1
ATOM 3259 N N . VAL A 1 386 ? -13.714 -3.946 15.408 1.00 94.25 386 VAL A N 1
ATOM 3260 C CA . VAL A 1 386 ? -14.619 -5.104 15.440 1.00 94.25 386 VAL A CA 1
ATOM 3261 C C . VAL A 1 386 ? -13.973 -6.220 16.252 1.00 94.25 386 VAL A C 1
ATOM 3263 O O . VAL A 1 386 ? -12.873 -6.661 15.914 1.00 94.25 386 VAL A O 1
ATOM 3266 N N . VAL A 1 387 ? -14.642 -6.672 17.312 1.00 92.31 387 VAL A N 1
ATOM 3267 C CA . VAL A 1 387 ? -14.140 -7.700 18.240 1.00 92.31 387 VAL A CA 1
ATOM 3268 C C . VAL A 1 387 ? -14.986 -8.970 18.178 1.00 92.31 387 VAL A C 1
ATOM 3270 O O . VAL A 1 387 ? -16.192 -8.912 17.945 1.00 92.31 387 VAL A O 1
ATOM 3273 N N . ASN A 1 388 ? -14.361 -10.130 18.379 1.00 89.12 388 ASN A N 1
ATOM 3274 C CA . ASN A 1 388 ? -15.091 -11.390 18.538 1.00 89.12 388 ASN A CA 1
ATOM 3275 C C . ASN A 1 388 ? -15.753 -11.464 19.922 1.00 89.12 388 ASN A C 1
ATOM 3277 O O . ASN A 1 388 ? -15.370 -10.732 20.831 1.00 89.12 388 ASN A O 1
ATOM 3281 N N . LYS A 1 389 ? -16.711 -12.383 20.082 1.00 81.62 389 LYS A N 1
ATOM 3282 C CA . LYS A 1 389 ? -17.446 -12.599 21.337 1.00 81.62 389 LYS A CA 1
ATOM 3283 C C . LYS A 1 389 ? -16.533 -12.817 22.548 1.00 81.62 389 LYS A C 1
ATOM 3285 O O . LYS A 1 389 ? -16.771 -12.242 23.599 1.00 81.62 389 LYS A O 1
ATOM 3290 N N . ASP A 1 390 ? -15.476 -13.605 22.368 1.00 78.88 390 ASP A N 1
ATOM 3291 C CA . ASP A 1 390 ? -14.563 -13.999 23.449 1.00 78.88 390 ASP A CA 1
ATOM 3292 C C . ASP A 1 390 ? -13.345 -13.065 23.580 1.00 78.88 390 ASP A C 1
ATOM 3294 O O . ASP A 1 390 ? -12.364 -13.392 24.250 1.00 78.88 390 ASP A O 1
ATOM 3298 N N . PHE A 1 391 ? -13.360 -11.916 22.896 1.00 82.12 391 PHE A N 1
ATOM 3299 C CA . PHE A 1 391 ? -12.232 -10.993 22.891 1.00 82.12 391 PHE A CA 1
ATOM 3300 C C . PHE A 1 391 ? -12.080 -10.294 24.243 1.00 82.12 391 PHE A C 1
ATOM 3302 O O . PHE A 1 391 ? -12.968 -9.562 24.672 1.00 82.12 391 PHE A O 1
ATOM 3309 N N . LYS A 1 392 ? -10.914 -10.456 24.875 1.00 80.62 392 LYS A N 1
ATOM 3310 C CA . LYS A 1 392 ? -10.570 -9.773 26.126 1.00 80.62 392 LYS A CA 1
ATOM 3311 C C . LYS A 1 392 ? -9.719 -8.540 25.852 1.00 80.62 392 LYS A C 1
ATOM 3313 O O . LYS A 1 392 ? -8.696 -8.618 25.174 1.00 80.62 392 LYS A O 1
ATOM 3318 N N . ILE A 1 393 ? -10.108 -7.405 26.427 1.00 84.81 393 ILE A N 1
ATOM 3319 C CA . ILE A 1 393 ? -9.300 -6.183 26.373 1.00 84.81 393 ILE A CA 1
ATOM 3320 C C . ILE A 1 393 ? -8.140 -6.311 27.363 1.00 84.81 393 ILE A C 1
ATOM 3322 O O . ILE A 1 393 ? -8.344 -6.289 28.575 1.00 84.81 393 ILE A O 1
ATOM 3326 N N . THR A 1 394 ? -6.918 -6.422 26.842 1.00 85.88 394 THR A N 1
ATOM 3327 C CA . THR A 1 394 ? -5.696 -6.344 27.652 1.00 85.88 394 THR A CA 1
ATOM 3328 C C . THR A 1 394 ? -5.414 -4.905 28.082 1.00 85.88 394 THR A C 1
ATOM 3330 O O . THR A 1 394 ? -5.913 -3.949 27.481 1.00 85.88 394 THR A O 1
ATOM 3333 N N . GLU A 1 395 ? -4.561 -4.734 29.093 1.00 83.38 395 GLU A N 1
ATOM 3334 C CA . GLU A 1 395 ? -4.140 -3.403 29.544 1.00 83.38 395 GLU A CA 1
ATOM 3335 C C . GLU A 1 395 ? -3.415 -2.621 28.437 1.00 83.38 395 GLU A C 1
ATOM 3337 O O . GLU A 1 395 ? -3.634 -1.422 28.274 1.00 83.38 395 GLU A O 1
ATOM 3342 N N . TYR A 1 396 ? -2.631 -3.307 27.596 1.00 87.00 396 TYR A N 1
ATOM 3343 C CA . TYR A 1 396 ? -1.997 -2.693 26.428 1.00 87.00 396 TYR A CA 1
ATOM 3344 C C . TYR A 1 396 ? -3.025 -2.148 25.429 1.00 87.00 396 TYR A C 1
ATOM 3346 O O . TYR A 1 396 ? -2.906 -1.006 24.974 1.00 87.00 396 TYR A O 1
ATOM 3354 N N . ILE A 1 397 ? -4.049 -2.943 25.090 1.00 89.56 397 ILE A N 1
ATOM 3355 C CA . ILE A 1 397 ? -5.115 -2.524 24.169 1.00 89.56 397 ILE A CA 1
ATOM 3356 C C . ILE A 1 397 ? -5.876 -1.336 24.759 1.00 89.56 397 ILE A C 1
ATOM 3358 O O . ILE A 1 397 ? -6.125 -0.364 24.043 1.00 89.56 397 ILE A O 1
ATOM 3362 N N . ARG A 1 398 ? -6.204 -1.392 26.056 1.00 90.56 398 ARG A N 1
ATOM 3363 C CA . ARG A 1 398 ? -6.875 -0.302 26.773 1.00 90.56 398 ARG A CA 1
ATOM 3364 C C . ARG A 1 398 ? -6.068 0.990 26.692 1.00 90.56 398 ARG A C 1
ATOM 3366 O O . ARG A 1 398 ? -6.563 1.965 26.131 1.00 90.56 398 ARG A O 1
ATOM 3373 N N . SER A 1 399 ? -4.818 0.961 27.151 1.00 91.00 399 SER A N 1
ATOM 3374 C CA . SER A 1 399 ? -3.935 2.130 27.147 1.00 91.00 399 SER A CA 1
ATOM 3375 C C . SER A 1 399 ? -3.731 2.686 25.734 1.00 91.00 399 SER A C 1
ATOM 3377 O O . SER A 1 399 ? -3.772 3.896 25.520 1.00 91.00 399 SER A O 1
ATOM 3379 N N . SER A 1 400 ? -3.587 1.812 24.733 1.00 94.31 400 SER A N 1
ATOM 3380 C CA . SER A 1 400 ? -3.429 2.230 23.337 1.00 94.31 400 SER A CA 1
ATOM 3381 C C . SER A 1 400 ? -4.667 2.950 22.799 1.00 94.31 400 SER A C 1
ATOM 3383 O O . SER A 1 400 ? -4.537 3.970 22.122 1.00 94.31 400 SER A O 1
ATOM 3385 N N . ILE A 1 401 ? -5.873 2.449 23.089 1.00 95.44 401 ILE A N 1
ATOM 3386 C CA . ILE A 1 401 ? -7.122 3.096 22.665 1.00 95.44 401 ILE A CA 1
ATOM 3387 C C . ILE A 1 401 ? -7.317 4.433 23.389 1.00 95.44 401 ILE A C 1
ATOM 3389 O O . ILE A 1 401 ? -7.705 5.413 22.752 1.00 95.44 401 ILE A O 1
ATOM 3393 N N . GLU A 1 402 ? -7.007 4.509 24.682 1.00 95.44 402 GLU A N 1
ATOM 3394 C CA . GLU A 1 402 ? -7.067 5.758 25.451 1.00 95.44 402 GLU A CA 1
ATOM 3395 C C . GLU A 1 402 ? -6.133 6.821 24.860 1.00 95.44 402 GLU A C 1
ATOM 3397 O O . GLU A 1 402 ? -6.585 7.924 24.551 1.00 95.44 402 GLU A O 1
ATOM 3402 N N . GLN A 1 403 ? -4.883 6.466 24.546 1.00 96.81 403 GLN A N 1
ATOM 3403 C CA . GLN A 1 403 ? -3.941 7.368 23.870 1.00 96.81 403 GLN A CA 1
ATOM 3404 C C . GLN A 1 403 ? -4.436 7.822 22.486 1.00 96.81 403 GLN A C 1
ATOM 3406 O O . GLN A 1 403 ? -4.209 8.969 22.080 1.00 96.81 403 GLN A O 1
ATOM 3411 N N . MET A 1 404 ? -5.123 6.949 21.737 1.00 97.62 404 MET A N 1
ATOM 3412 C CA . MET A 1 404 ? -5.750 7.326 20.465 1.00 97.62 404 MET A CA 1
ATOM 3413 C C . MET A 1 404 ? -6.840 8.381 20.672 1.00 97.62 404 MET A C 1
ATOM 3415 O O . MET A 1 404 ? -6.877 9.365 19.928 1.00 97.62 404 MET A O 1
ATOM 3419 N N . ILE A 1 405 ? -7.694 8.196 21.679 1.00 97.69 405 ILE A N 1
ATOM 3420 C CA . ILE A 1 405 ? -8.777 9.126 22.022 1.00 97.69 405 ILE A CA 1
ATOM 3421 C C . ILE A 1 405 ? -8.207 10.474 22.472 1.00 97.69 405 ILE A C 1
ATOM 3423 O O . ILE A 1 405 ? -8.622 11.509 21.951 1.00 97.69 405 ILE A O 1
ATOM 3427 N N . GLU A 1 406 ? -7.207 10.476 23.356 1.00 97.44 406 GLU A N 1
ATOM 3428 C CA . GLU A 1 406 ? -6.492 11.687 23.794 1.00 97.44 406 GLU A CA 1
ATOM 3429 C C . GLU A 1 406 ? -5.831 12.434 22.628 1.00 97.44 406 GLU A C 1
ATOM 3431 O O . GLU A 1 406 ? -5.722 13.659 22.632 1.00 97.44 406 GLU A O 1
ATOM 3436 N N . SER A 1 407 ? -5.418 11.701 21.594 1.00 97.69 407 SER A N 1
ATOM 3437 C CA . SER A 1 407 ? -4.850 12.266 20.367 1.00 97.69 407 SER A CA 1
ATOM 3438 C C . SER A 1 407 ? -5.902 12.811 19.391 1.00 97.69 407 SER A C 1
ATOM 3440 O O . SER A 1 407 ? -5.533 13.293 18.322 1.00 97.69 407 SER A O 1
ATOM 3442 N N . GLY A 1 408 ? -7.195 12.738 19.725 1.00 96.69 408 GLY A N 1
ATOM 3443 C CA . GLY A 1 408 ? -8.299 13.263 18.914 1.00 96.69 408 GLY A CA 1
ATOM 3444 C C . GLY A 1 408 ? -8.938 12.255 17.953 1.00 96.69 408 GLY A C 1
ATOM 3445 O O . GLY A 1 408 ? -9.717 12.653 17.084 1.00 96.69 408 GLY A O 1
ATOM 3446 N N . ILE A 1 409 ? -8.634 10.958 18.077 1.00 98.00 409 ILE A N 1
ATOM 3447 C CA . ILE A 1 409 ? -9.261 9.902 17.269 1.00 98.00 409 ILE A CA 1
ATOM 3448 C C . ILE A 1 409 ? -10.574 9.475 17.929 1.00 98.00 409 ILE A C 1
ATOM 3450 O O . ILE A 1 409 ? -10.602 9.090 19.094 1.00 98.00 409 ILE A O 1
ATOM 3454 N N . SER A 1 410 ? -11.669 9.470 17.171 1.00 97.81 410 SER A N 1
ATOM 3455 C CA . SER A 1 410 ? -12.944 8.932 17.652 1.00 97.81 410 SER A CA 1
ATOM 3456 C C . SER A 1 410 ? -12.912 7.410 17.566 1.00 97.81 410 SER A C 1
ATOM 3458 O O . SER A 1 410 ? -12.946 6.877 16.456 1.00 97.81 410 SER A O 1
ATOM 3460 N N . VAL A 1 411 ? -12.858 6.721 18.709 1.00 97.81 411 VAL A N 1
ATOM 3461 C CA . VAL A 1 411 ? -12.803 5.252 18.771 1.00 97.81 411 VAL A CA 1
ATOM 3462 C C . VAL A 1 411 ? -14.098 4.669 19.334 1.00 97.81 411 VAL A C 1
ATOM 3464 O O . VAL A 1 411 ? -14.548 5.039 20.420 1.00 97.81 411 VAL A O 1
ATOM 3467 N N . GLU A 1 412 ? -14.667 3.717 18.601 1.00 97.62 412 GLU A N 1
ATOM 3468 C CA . GLU A 1 412 ? -15.820 2.914 19.010 1.00 97.62 412 GLU A CA 1
ATOM 3469 C C . GLU A 1 412 ? -15.517 1.415 18.830 1.00 97.62 412 GLU A C 1
ATOM 3471 O O . GLU A 1 412 ? -14.597 1.040 18.095 1.00 97.62 412 GLU A O 1
ATOM 3476 N N . ILE A 1 413 ? -16.272 0.549 19.505 1.00 95.88 413 ILE A N 1
ATOM 3477 C CA . ILE A 1 413 ? -16.134 -0.912 19.438 1.00 95.88 413 ILE A CA 1
ATOM 3478 C C . ILE A 1 413 ? -17.471 -1.534 19.038 1.00 95.88 413 ILE A C 1
ATOM 3480 O O . ILE A 1 413 ? -18.499 -1.204 19.622 1.00 95.88 413 ILE A O 1
ATOM 3484 N N . ALA A 1 414 ? -17.458 -2.452 18.073 1.00 95.38 414 ALA A N 1
ATOM 3485 C CA . ALA A 1 414 ? -18.606 -3.276 17.697 1.00 95.38 414 ALA A CA 1
ATOM 3486 C C . ALA A 1 414 ? -18.283 -4.759 17.915 1.00 95.38 414 ALA A C 1
ATOM 3488 O O . ALA A 1 414 ? -17.180 -5.211 17.591 1.00 95.38 414 ALA A O 1
ATOM 3489 N N . LYS A 1 415 ? -19.242 -5.538 18.422 1.00 92.56 415 LYS A N 1
ATOM 3490 C CA . LYS A 1 415 ? -19.103 -6.997 18.476 1.00 92.56 415 LYS A CA 1
ATOM 3491 C C . LYS A 1 415 ? -19.455 -7.582 17.115 1.00 92.56 415 LYS A C 1
ATOM 3493 O O . LYS A 1 415 ? -20.455 -7.207 16.509 1.00 92.56 415 LYS A O 1
ATOM 3498 N N . LYS A 1 416 ? -18.632 -8.508 16.626 1.00 92.38 416 LYS A N 1
ATOM 3499 C CA . LYS A 1 416 ? -18.792 -9.126 15.303 1.00 92.38 416 LYS A CA 1
ATOM 3500 C C . LYS A 1 416 ? -20.165 -9.786 15.139 1.00 92.38 416 LYS A C 1
ATOM 3502 O O . LYS A 1 416 ? -20.795 -9.624 14.102 1.00 92.38 416 LYS A O 1
ATOM 3507 N N . GLU A 1 417 ? -20.634 -10.474 16.177 1.00 90.62 417 GLU A N 1
ATOM 3508 C CA . GLU A 1 417 ? -21.931 -11.164 16.201 1.00 90.62 417 GLU A CA 1
ATOM 3509 C C . GLU A 1 417 ? -23.134 -10.226 16.001 1.00 90.62 417 GLU A C 1
ATOM 3511 O O . GLU A 1 417 ? -24.126 -10.633 15.397 1.00 90.62 417 GLU A O 1
ATOM 3516 N N . ASP A 1 418 ? -23.016 -8.958 16.405 1.00 90.81 418 ASP A N 1
ATOM 3517 C CA . ASP A 1 418 ? -24.090 -7.966 16.283 1.00 90.81 418 ASP A CA 1
ATOM 3518 C C . ASP A 1 418 ? -24.199 -7.365 14.873 1.00 90.81 418 ASP A C 1
ATOM 3520 O O . ASP A 1 418 ? -25.212 -6.746 14.540 1.00 90.81 418 ASP A O 1
ATOM 3524 N N . ILE A 1 419 ? -23.155 -7.517 14.048 1.00 93.12 419 ILE A N 1
ATOM 3525 C CA . ILE A 1 419 ? -23.046 -6.858 12.737 1.00 93.12 419 ILE A CA 1
ATOM 3526 C C . ILE A 1 419 ? -22.917 -7.834 11.564 1.00 93.12 419 ILE A C 1
ATOM 3528 O O . ILE A 1 419 ? -23.296 -7.484 10.451 1.00 93.12 419 ILE A O 1
ATOM 3532 N N . GLU A 1 420 ? -22.399 -9.048 11.771 1.00 87.38 420 GLU A N 1
ATOM 3533 C CA . GLU A 1 420 ? -22.013 -9.957 10.678 1.00 87.38 420 GLU A CA 1
ATOM 3534 C C . GLU A 1 420 ? -23.193 -10.382 9.792 1.00 87.38 420 GLU A C 1
ATOM 3536 O O . GLU A 1 420 ? -23.014 -10.583 8.596 1.00 87.38 420 GLU A O 1
ATOM 3541 N N . SER A 1 421 ? -24.404 -10.462 10.348 1.00 87.38 421 SER A N 1
ATOM 3542 C CA . SER A 1 421 ? -25.627 -10.763 9.589 1.00 87.38 421 SER A CA 1
ATOM 3543 C C . SER A 1 421 ? -26.214 -9.558 8.843 1.00 87.38 421 SER A C 1
ATOM 3545 O O . SER A 1 421 ? -27.076 -9.739 7.986 1.00 87.38 421 SER A O 1
ATOM 3547 N N . MET A 1 422 ? -25.774 -8.339 9.171 1.00 87.44 422 MET A N 1
ATOM 3548 C CA . MET A 1 422 ? -26.333 -7.082 8.655 1.00 87.44 422 MET A CA 1
ATOM 3549 C C . MET A 1 422 ? -25.434 -6.408 7.615 1.00 87.44 422 MET A C 1
ATOM 3551 O O . MET A 1 422 ? -25.900 -5.565 6.855 1.00 87.44 422 MET A O 1
ATOM 3555 N N . VAL A 1 423 ? -24.147 -6.753 7.604 1.00 87.50 423 VAL A N 1
ATOM 3556 C CA . VAL A 1 423 ? -23.130 -6.165 6.730 1.00 87.50 423 VAL A CA 1
ATOM 3557 C C . VAL A 1 423 ? -23.017 -6.994 5.455 1.00 87.50 423 VAL A C 1
ATOM 3559 O O . VAL A 1 423 ? -22.687 -8.180 5.503 1.00 87.50 423 VAL A O 1
ATOM 3562 N N . GLY A 1 424 ? -23.280 -6.366 4.310 1.00 73.12 424 GLY A N 1
ATOM 3563 C CA . GLY A 1 424 ? -23.296 -7.049 3.014 1.00 73.12 424 GLY A CA 1
ATOM 3564 C C . GLY A 1 424 ? -21.919 -7.143 2.355 1.00 73.12 424 GLY A C 1
ATOM 3565 O O . GLY A 1 424 ? -21.629 -8.129 1.672 1.00 73.12 424 GLY A O 1
ATOM 3566 N N . SER A 1 425 ? -21.058 -6.143 2.566 1.00 77.94 425 SER A N 1
ATOM 3567 C CA . SER A 1 425 ? -19.849 -5.951 1.751 1.00 77.94 425 SER A CA 1
ATOM 3568 C C . SER A 1 425 ? -18.563 -6.153 2.538 1.00 77.94 425 SER A C 1
ATOM 3570 O O . SER A 1 425 ? -17.693 -6.899 2.098 1.00 77.94 425 SER A O 1
ATOM 3572 N N . SER A 1 426 ? -18.371 -5.486 3.675 1.00 88.19 426 SER A N 1
ATOM 3573 C CA . SER A 1 426 ? -17.128 -5.618 4.447 1.00 88.19 426 SER A CA 1
ATOM 3574 C C . SER A 1 426 ? -17.248 -5.049 5.855 1.00 88.19 426 SER A C 1
ATOM 3576 O O . SER A 1 426 ? -17.982 -4.102 6.084 1.00 88.19 426 SER A O 1
ATOM 3578 N N . TYR A 1 427 ? -16.452 -5.567 6.790 1.00 91.94 427 TYR A N 1
ATOM 3579 C CA . TYR A 1 427 ? -16.179 -4.941 8.093 1.00 91.94 427 TYR A CA 1
ATOM 3580 C C . TYR A 1 427 ? -14.669 -4.691 8.300 1.00 91.94 427 TYR A C 1
ATOM 3582 O O . TYR A 1 427 ? -14.180 -4.625 9.427 1.00 91.94 427 TYR A O 1
ATOM 3590 N N . ASP A 1 428 ? -13.905 -4.589 7.207 1.00 93.62 428 ASP A N 1
ATOM 3591 C CA . ASP A 1 428 ? -12.469 -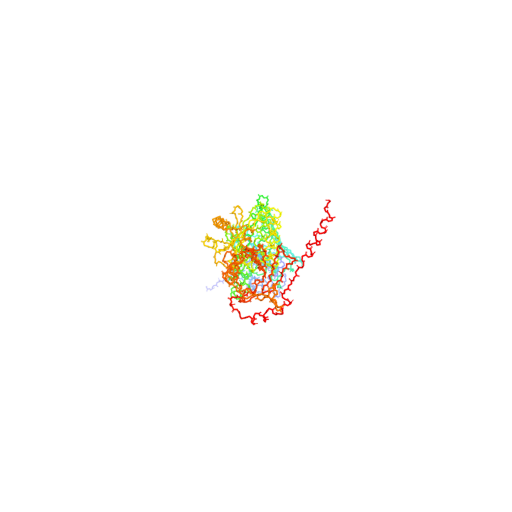4.292 7.212 1.00 93.62 428 ASP A CA 1
ATOM 3592 C C . ASP A 1 428 ? -12.123 -3.351 6.049 1.00 93.62 428 ASP A C 1
ATOM 3594 O O . ASP A 1 428 ? -11.854 -3.784 4.920 1.00 93.62 428 ASP A O 1
ATOM 3598 N N . PHE A 1 429 ? -12.218 -2.046 6.310 1.00 95.88 429 PHE A N 1
ATOM 3599 C CA . PHE A 1 429 ? -12.109 -1.013 5.288 1.00 95.88 429 PHE A CA 1
ATOM 3600 C C . PHE A 1 429 ? -11.703 0.366 5.825 1.00 95.88 429 PHE A C 1
ATOM 3602 O O . PHE A 1 429 ? -11.802 0.680 7.011 1.00 95.88 429 PHE A O 1
ATOM 3609 N N . ILE A 1 430 ? -11.268 1.223 4.903 1.00 96.69 430 ILE A N 1
ATOM 3610 C CA . ILE A 1 430 ? -10.938 2.633 5.098 1.00 96.69 430 ILE A CA 1
ATOM 3611 C C . ILE A 1 430 ? -11.491 3.421 3.908 1.00 96.69 430 ILE A C 1
ATOM 3613 O O . ILE A 1 430 ? -11.219 3.049 2.768 1.00 96.69 430 ILE A O 1
ATOM 3617 N N . PHE A 1 431 ? -12.199 4.528 4.139 1.00 96.94 431 PHE A N 1
ATOM 3618 C CA . PHE A 1 431 ? -12.656 5.408 3.056 1.00 96.94 431 PHE A CA 1
ATOM 3619 C C . PHE A 1 431 ? -12.648 6.895 3.437 1.00 96.94 431 PHE A C 1
ATOM 3621 O O . PHE A 1 431 ? -12.605 7.268 4.616 1.00 96.94 431 PHE A O 1
ATOM 3628 N N . SER A 1 432 ? -12.612 7.756 2.416 1.00 95.25 432 SER A N 1
ATOM 3629 C CA . SER A 1 432 ? -12.597 9.217 2.557 1.00 95.25 432 SER A CA 1
ATOM 3630 C C . SER A 1 432 ? -14.014 9.777 2.692 1.00 95.25 432 SER A C 1
ATOM 3632 O O . SER A 1 432 ? -14.972 9.218 2.157 1.00 95.25 432 SER A O 1
ATOM 3634 N N . LYS A 1 433 ? -14.170 10.941 3.333 1.00 93.69 433 LYS A N 1
ATOM 3635 C CA . LYS A 1 433 ? -15.476 11.617 3.408 1.00 93.69 433 LYS A CA 1
ATOM 3636 C C . LYS A 1 433 ? -16.091 11.929 2.041 1.00 93.69 433 LYS A C 1
ATOM 3638 O O . LYS A 1 433 ? -17.309 11.847 1.906 1.00 93.69 433 LYS A O 1
ATOM 3643 N N . HIS A 1 434 ? -15.285 12.274 1.037 1.00 90.75 434 HIS A N 1
ATOM 3644 C CA . HIS A 1 434 ? -15.790 12.541 -0.316 1.00 90.75 434 HIS A CA 1
ATOM 3645 C C . HIS A 1 434 ? -16.138 11.292 -1.120 1.00 90.75 434 HIS A C 1
ATOM 3647 O O . HIS A 1 434 ? -16.636 11.431 -2.236 1.00 90.75 434 HIS A O 1
ATOM 3653 N N . LYS A 1 435 ? -15.917 10.094 -0.566 1.00 91.75 435 LYS A N 1
ATOM 3654 C CA . LYS A 1 435 ? -16.246 8.823 -1.216 1.00 91.75 435 LYS A CA 1
ATOM 3655 C C . LYS A 1 435 ? -15.596 8.667 -2.595 1.00 91.75 435 LYS A C 1
ATOM 3657 O O . LYS A 1 435 ? -16.172 8.094 -3.514 1.00 91.75 435 LYS A O 1
ATOM 3662 N N . ASP A 1 436 ? -14.393 9.207 -2.745 1.00 91.69 436 ASP A N 1
ATOM 3663 C CA . ASP A 1 436 ? -13.611 9.157 -3.981 1.00 91.69 436 ASP A CA 1
ATOM 3664 C C . ASP A 1 436 ? -12.519 8.081 -3.949 1.00 91.69 436 ASP A C 1
ATOM 3666 O O . ASP A 1 436 ? -11.945 7.751 -4.988 1.00 91.69 436 ASP A O 1
ATOM 3670 N N . ILE A 1 437 ? -12.248 7.513 -2.772 1.00 95.38 437 ILE A N 1
ATOM 3671 C CA . ILE A 1 437 ? -11.344 6.385 -2.601 1.00 95.38 437 ILE A CA 1
ATOM 3672 C C . ILE A 1 437 ? -11.729 5.539 -1.382 1.00 95.38 437 ILE A C 1
ATOM 3674 O O . ILE A 1 437 ? -12.040 6.063 -0.308 1.00 95.38 437 ILE A O 1
ATOM 3678 N N . ALA A 1 438 ? -11.645 4.221 -1.541 1.00 96.69 438 ALA A N 1
ATOM 3679 C CA . ALA A 1 438 ? -11.710 3.270 -0.440 1.00 96.69 438 ALA A CA 1
ATOM 3680 C C . ALA A 1 438 ? -10.652 2.174 -0.582 1.00 96.69 438 ALA A C 1
ATOM 3682 O O . ALA A 1 438 ? -10.248 1.810 -1.690 1.00 96.69 438 ALA A O 1
ATOM 3683 N N . ILE A 1 439 ? -10.228 1.643 0.560 1.00 97.12 439 ILE A N 1
ATOM 3684 C CA . ILE A 1 439 ? -9.432 0.427 0.688 1.00 97.12 439 ILE A CA 1
ATOM 3685 C C . ILE A 1 439 ? -10.259 -0.551 1.513 1.00 97.12 439 ILE A C 1
ATOM 3687 O O . ILE A 1 439 ? -10.630 -0.207 2.628 1.00 97.12 439 ILE A O 1
ATOM 3691 N N . TYR A 1 440 ? -10.568 -1.736 1.002 1.00 95.62 440 TYR A N 1
ATOM 3692 C CA . TYR A 1 440 ? -11.467 -2.671 1.686 1.00 95.62 440 TYR A CA 1
ATOM 3693 C C . TYR A 1 440 ? -11.124 -4.125 1.386 1.00 95.62 440 TYR A C 1
ATOM 3695 O O . TYR A 1 440 ? -10.501 -4.427 0.369 1.00 95.62 440 TYR A O 1
ATOM 3703 N N . ARG A 1 441 ? -11.549 -5.036 2.257 1.00 93.06 441 ARG A N 1
ATOM 3704 C CA . ARG A 1 441 ? -11.462 -6.485 2.033 1.00 93.06 441 ARG A CA 1
ATOM 3705 C C . ARG A 1 441 ? -12.855 -7.065 1.823 1.00 93.06 441 ARG A C 1
ATOM 3707 O O . ARG A 1 441 ? -13.735 -6.799 2.640 1.00 93.06 441 ARG A O 1
ATOM 3714 N N . LYS A 1 442 ? -13.071 -7.874 0.782 1.00 89.00 442 LYS A N 1
ATOM 3715 C CA . LYS A 1 442 ? -14.378 -8.525 0.576 1.00 89.00 442 LYS A CA 1
ATOM 3716 C C . LYS A 1 442 ? -14.601 -9.662 1.580 1.00 89.00 442 LYS A C 1
ATOM 3718 O O . LYS A 1 442 ? -13.636 -10.182 2.154 1.00 89.00 442 LYS A O 1
ATOM 3723 N N . PRO A 1 443 ? -15.849 -10.109 1.788 1.00 81.75 443 PRO A N 1
ATOM 3724 C CA . PRO A 1 443 ? -16.126 -11.240 2.655 1.00 81.75 443 PRO A CA 1
ATOM 3725 C C . PRO A 1 443 ? -15.474 -12.493 2.060 1.00 81.75 443 PRO A C 1
ATOM 3727 O O . PRO A 1 443 ? -15.452 -12.667 0.843 1.00 81.75 443 PRO A O 1
ATOM 3730 N N . ARG A 1 444 ? -14.954 -13.380 2.918 1.00 79.75 444 ARG A N 1
ATOM 3731 C CA . ARG A 1 444 ? -14.318 -14.663 2.537 1.00 79.75 444 ARG A CA 1
ATOM 3732 C C . ARG A 1 444 ? -13.019 -14.554 1.721 1.00 79.75 444 ARG A C 1
ATOM 3734 O O . ARG A 1 444 ? -12.452 -15.584 1.360 1.00 79.75 444 ARG A O 1
ATOM 3741 N N . GLU A 1 445 ? -12.509 -13.352 1.459 1.00 84.12 445 GLU A N 1
ATOM 3742 C CA . GLU A 1 445 ? -11.172 -13.192 0.887 1.00 84.12 445 GLU A CA 1
ATOM 3743 C C . GLU A 1 445 ? -10.074 -13.513 1.902 1.00 84.12 445 GLU A C 1
ATOM 3745 O O . GLU A 1 445 ? -10.259 -13.446 3.120 1.00 84.12 445 GLU A O 1
ATOM 3750 N N . ARG A 1 446 ? -8.889 -13.856 1.383 1.00 80.94 446 ARG A N 1
ATOM 3751 C CA . ARG A 1 446 ? -7.705 -14.078 2.216 1.00 80.94 446 ARG A CA 1
ATOM 3752 C C . ARG A 1 446 ? -7.401 -12.811 3.015 1.00 80.94 446 ARG A C 1
ATOM 3754 O O . ARG A 1 446 ? -7.461 -11.710 2.478 1.00 80.94 446 ARG A O 1
ATOM 3761 N N . PHE A 1 447 ? -7.004 -12.972 4.278 1.00 78.06 447 PHE A N 1
ATOM 3762 C CA . PHE A 1 447 ? -6.851 -11.864 5.230 1.00 78.06 447 PHE A CA 1
ATOM 3763 C C . PHE A 1 447 ? -5.899 -10.746 4.775 1.00 78.06 447 PHE A C 1
ATOM 3765 O O . PHE A 1 447 ? -5.999 -9.630 5.271 1.00 78.06 447 PHE A O 1
ATOM 3772 N N . TYR A 1 448 ? -4.971 -11.049 3.867 1.00 80.31 448 TYR A N 1
ATOM 3773 C CA . TYR A 1 448 ? -3.969 -10.122 3.354 1.00 80.31 448 TYR A CA 1
ATOM 3774 C C . TYR A 1 448 ? -4.367 -9.450 2.037 1.00 80.31 448 TYR A C 1
ATOM 3776 O O . TYR A 1 448 ? -3.625 -8.595 1.574 1.00 80.31 448 TYR A O 1
ATOM 3784 N N . LEU A 1 449 ? -5.475 -9.826 1.395 1.00 89.31 449 LEU A N 1
ATOM 3785 C CA . LEU A 1 449 ? -5.877 -9.262 0.107 1.00 89.31 449 LEU A CA 1
ATOM 3786 C C . LEU A 1 449 ? -6.855 -8.103 0.321 1.00 89.31 449 LEU A C 1
ATOM 3788 O O . LEU A 1 449 ? -7.951 -8.311 0.825 1.00 89.31 449 LEU A O 1
ATOM 3792 N N . TYR A 1 450 ? -6.461 -6.895 -0.073 1.00 93.62 450 TYR A N 1
ATOM 3793 C CA . TYR A 1 450 ? -7.313 -5.706 -0.009 1.00 93.62 450 TYR A CA 1
ATOM 3794 C C . TYR A 1 450 ? -7.463 -5.090 -1.392 1.00 93.62 450 TYR A C 1
ATOM 3796 O O . TYR A 1 450 ? -6.523 -5.084 -2.181 1.00 93.62 450 TYR A O 1
ATOM 3804 N N . HIS A 1 451 ? -8.627 -4.517 -1.657 1.00 94.81 451 HIS A N 1
ATOM 3805 C CA . HIS A 1 451 ? -8.956 -3.787 -2.873 1.00 94.81 451 HIS A CA 1
ATOM 3806 C C . HIS A 1 451 ? -8.828 -2.295 -2.621 1.00 94.81 451 HIS A C 1
ATOM 3808 O O . HIS A 1 451 ? -9.355 -1.790 -1.634 1.00 94.81 451 HIS A O 1
ATOM 3814 N N . VAL A 1 452 ? -8.185 -1.583 -3.536 1.00 96.00 452 VAL A N 1
ATOM 3815 C CA . VAL A 1 452 ? -8.202 -0.123 -3.616 1.00 96.00 452 VAL A CA 1
ATOM 3816 C C . VAL A 1 452 ? -9.134 0.257 -4.757 1.00 96.00 452 VAL A C 1
ATOM 3818 O O . VAL A 1 452 ? -8.990 -0.250 -5.868 1.00 96.00 452 VAL A O 1
ATOM 3821 N N . THR A 1 453 ? -10.107 1.127 -4.501 1.00 95.19 453 THR A N 1
ATOM 3822 C CA . THR A 1 453 ? -11.143 1.464 -5.482 1.00 95.19 453 THR A CA 1
ATOM 3823 C C . THR A 1 453 ? -11.493 2.946 -5.482 1.00 95.19 453 THR A C 1
ATOM 3825 O O . THR A 1 453 ? -11.481 3.590 -4.435 1.00 95.19 453 THR A O 1
ATOM 3828 N N . LYS A 1 454 ? -11.847 3.459 -6.667 1.00 94.00 454 LYS A N 1
ATOM 3829 C CA . LYS A 1 454 ? -12.535 4.745 -6.873 1.00 94.00 454 LYS A CA 1
ATOM 3830 C C . LYS A 1 454 ? -13.981 4.565 -7.369 1.00 94.00 454 LYS A C 1
ATOM 3832 O O . LYS A 1 454 ? -14.646 5.541 -7.705 1.00 94.00 454 LYS A O 1
ATOM 3837 N N . ASN A 1 455 ? -14.459 3.321 -7.473 1.00 93.62 455 ASN A N 1
ATOM 3838 C CA . ASN A 1 455 ? -15.813 3.020 -7.932 1.00 93.62 455 ASN A CA 1
ATOM 3839 C C . ASN A 1 455 ? -16.828 3.489 -6.881 1.00 93.62 455 ASN A C 1
ATOM 3841 O O . ASN A 1 455 ? -16.886 2.924 -5.790 1.00 93.62 455 ASN A O 1
ATOM 3845 N N . LYS A 1 456 ? -17.625 4.503 -7.231 1.00 93.88 456 LYS A N 1
ATOM 3846 C CA . LYS A 1 456 ? -18.573 5.149 -6.317 1.00 93.88 456 LYS A CA 1
ATOM 3847 C C . LYS A 1 456 ? -19.611 4.188 -5.747 1.00 93.88 456 LYS A C 1
ATOM 3849 O O . LYS A 1 456 ? -19.850 4.258 -4.552 1.00 93.88 456 LYS A O 1
ATOM 3854 N N . ASN A 1 457 ? -20.136 3.259 -6.546 1.00 93.88 457 ASN A N 1
ATOM 3855 C CA . ASN A 1 457 ? -21.160 2.313 -6.092 1.00 93.88 457 ASN A CA 1
ATOM 3856 C C . ASN A 1 457 ? -20.617 1.434 -4.956 1.00 93.88 457 ASN A C 1
ATOM 3858 O O . ASN A 1 457 ? -21.225 1.322 -3.902 1.00 93.88 457 ASN A O 1
ATOM 3862 N N . ILE A 1 458 ? -19.396 0.912 -5.123 1.00 94.31 458 ILE A N 1
ATOM 3863 C CA . ILE A 1 458 ? -18.735 0.107 -4.085 1.00 94.31 458 ILE A CA 1
ATOM 3864 C C . ILE A 1 458 ? -18.482 0.943 -2.823 1.00 94.31 458 ILE A C 1
ATOM 3866 O O . ILE A 1 458 ? -18.607 0.451 -1.706 1.00 94.31 458 ILE A O 1
ATOM 3870 N N . ILE A 1 459 ? -18.092 2.210 -2.979 1.00 95.75 459 ILE A N 1
ATOM 3871 C CA . ILE A 1 459 ? -17.834 3.092 -1.834 1.00 95.75 459 ILE A CA 1
ATOM 3872 C C . ILE A 1 459 ? -19.144 3.465 -1.122 1.00 95.75 459 ILE A C 1
ATOM 3874 O O . ILE A 1 459 ? -19.150 3.640 0.095 1.00 95.75 459 ILE A O 1
ATOM 3878 N N . GLU A 1 460 ? -20.253 3.571 -1.850 1.00 95.75 460 GLU A N 1
ATOM 3879 C CA . GLU A 1 460 ? -21.587 3.758 -1.279 1.00 95.75 460 GLU A CA 1
ATOM 3880 C C . GLU A 1 460 ? -22.032 2.538 -0.472 1.00 95.75 460 GLU A C 1
ATOM 3882 O O . GLU A 1 460 ? -22.476 2.722 0.662 1.00 95.75 460 GLU A O 1
ATOM 3887 N N . ASP A 1 461 ? -21.810 1.322 -0.976 1.00 95.19 461 ASP A N 1
ATOM 3888 C CA . ASP A 1 461 ? -22.068 0.082 -0.231 1.00 95.19 461 ASP A CA 1
ATOM 3889 C C . ASP A 1 461 ? -21.242 0.030 1.070 1.00 95.19 461 ASP A C 1
ATOM 3891 O O . ASP A 1 461 ? -21.766 -0.257 2.148 1.00 95.19 461 ASP A O 1
ATOM 3895 N N . ILE A 1 462 ? -19.961 0.414 1.007 1.00 96.50 462 ILE A N 1
ATOM 3896 C CA . ILE A 1 462 ? -19.082 0.513 2.187 1.00 96.50 462 ILE A CA 1
ATOM 3897 C C . ILE A 1 462 ? -19.574 1.581 3.181 1.00 96.50 462 ILE A C 1
ATOM 3899 O O . ILE A 1 462 ? -19.481 1.387 4.393 1.00 96.50 462 ILE A O 1
ATOM 3903 N N . ASP A 1 463 ? -20.098 2.716 2.711 1.00 96.12 463 ASP A N 1
ATOM 3904 C CA . ASP A 1 463 ? -20.673 3.750 3.586 1.00 96.12 463 ASP A CA 1
ATOM 3905 C C . ASP A 1 463 ? -21.957 3.264 4.281 1.00 96.12 463 ASP A C 1
ATOM 3907 O O . ASP A 1 463 ? -22.193 3.595 5.447 1.00 96.12 463 ASP A O 1
ATOM 3911 N N . ILE A 1 464 ? -22.779 2.464 3.596 1.00 96.06 464 ILE A N 1
ATOM 3912 C CA . ILE A 1 464 ? -23.959 1.815 4.187 1.00 96.06 464 ILE A CA 1
ATOM 3913 C C . ILE A 1 464 ? -23.525 0.831 5.278 1.00 96.06 464 ILE A C 1
ATOM 3915 O O . ILE A 1 464 ? -24.043 0.893 6.399 1.00 96.06 464 ILE A O 1
ATOM 3919 N N . ASP A 1 465 ? -22.531 -0.010 4.992 1.00 95.94 465 ASP A N 1
ATOM 3920 C CA . ASP A 1 465 ? -21.952 -0.928 5.975 1.00 95.94 465 ASP A CA 1
ATOM 3921 C C . ASP A 1 465 ? -21.382 -0.154 7.176 1.00 95.94 465 ASP A C 1
ATOM 3923 O O . ASP A 1 465 ? -21.678 -0.485 8.323 1.00 95.94 465 ASP A O 1
ATOM 3927 N N . TYR A 1 466 ? -20.652 0.944 6.948 1.00 97.50 466 TYR A N 1
ATOM 3928 C CA . TYR A 1 466 ? -20.132 1.799 8.021 1.00 97.50 466 TYR A CA 1
ATOM 3929 C C . TYR A 1 466 ? -21.237 2.336 8.931 1.00 97.50 466 TYR A C 1
ATOM 3931 O O . TYR A 1 466 ? -21.112 2.254 10.153 1.00 97.50 466 TYR A O 1
ATOM 3939 N N . LYS A 1 467 ? -22.324 2.875 8.368 1.00 96.69 467 LYS A N 1
ATOM 3940 C CA . LYS A 1 467 ? -23.455 3.393 9.159 1.00 96.69 467 LYS A CA 1
ATOM 3941 C C . LYS A 1 467 ? -24.140 2.289 9.956 1.00 96.69 467 LYS A C 1
ATOM 3943 O O . LYS A 1 467 ? -24.487 2.510 11.115 1.00 96.69 467 LYS A O 1
ATOM 3948 N N . THR A 1 468 ? -24.290 1.112 9.357 1.00 96.56 468 THR A N 1
ATOM 3949 C CA . THR A 1 468 ? -24.873 -0.066 10.007 1.00 96.56 468 THR A CA 1
ATOM 3950 C C . THR A 1 468 ? -24.021 -0.496 11.195 1.00 96.56 468 THR A C 1
ATOM 3952 O O . THR A 1 468 ? -24.524 -0.562 12.317 1.00 96.56 468 THR A O 1
ATOM 3955 N N . ILE A 1 469 ? -22.713 -0.665 10.987 1.00 97.56 469 ILE A N 1
ATOM 3956 C CA . ILE A 1 469 ? -21.752 -1.015 12.040 1.00 97.56 469 ILE A CA 1
ATOM 3957 C C . ILE A 1 469 ? -21.743 0.055 13.133 1.00 97.56 469 ILE A C 1
ATOM 3959 O O . ILE A 1 469 ? -21.807 -0.276 14.314 1.00 97.56 469 ILE A O 1
ATOM 3963 N N . LYS A 1 470 ? -21.741 1.336 12.751 1.00 97.31 470 LYS A N 1
ATOM 3964 C CA . LYS A 1 470 ? -21.762 2.460 13.691 1.00 97.31 470 LYS A CA 1
ATOM 3965 C C . LYS A 1 470 ? -23.019 2.492 14.562 1.00 97.31 470 LYS A C 1
ATOM 3967 O O . LYS A 1 470 ? -22.965 2.863 15.725 1.00 97.31 470 LYS A O 1
ATOM 3972 N N . SER A 1 471 ? -24.169 2.100 14.018 1.00 96.50 471 SER A N 1
ATOM 3973 C CA . SER A 1 471 ? -25.417 2.037 14.793 1.00 96.50 471 SER A CA 1
ATOM 3974 C C . SER A 1 471 ? -25.408 0.945 15.873 1.00 96.50 471 SER A C 1
ATOM 3976 O O . SER A 1 471 ? -26.220 0.987 16.796 1.00 96.50 471 SER A O 1
ATOM 3978 N N . LYS A 1 472 ? -24.496 -0.028 15.750 1.00 95.88 472 LYS A N 1
ATOM 3979 C CA . LYS A 1 472 ? -24.301 -1.153 16.672 1.00 95.88 472 LYS A CA 1
ATOM 3980 C C . LYS A 1 472 ? -23.015 -1.036 17.492 1.00 95.88 472 LYS A C 1
ATOM 3982 O O . LYS A 1 472 ? -22.723 -1.931 18.279 1.00 95.88 472 LYS A O 1
ATOM 3987 N N . SER A 1 473 ? -22.234 0.029 17.309 1.00 96.31 473 SER A N 1
ATOM 3988 C CA . SER A 1 473 ? -21.007 0.242 18.065 1.00 96.31 473 SER A CA 1
ATOM 3989 C C . SER A 1 473 ? -21.252 1.014 19.355 1.00 96.31 473 SER A C 1
ATOM 3991 O O . SER A 1 473 ? -22.184 1.804 19.498 1.00 96.31 473 SER A O 1
ATOM 3993 N N . TYR A 1 474 ? -20.365 0.777 20.310 1.00 94.75 474 TYR A N 1
ATOM 3994 C CA . TYR A 1 474 ? -20.331 1.424 21.608 1.00 94.75 474 TYR A CA 1
ATOM 3995 C C . TYR A 1 474 ? -19.120 2.345 21.669 1.00 94.75 474 TYR A C 1
ATOM 3997 O O . TYR A 1 474 ? -18.033 1.997 21.195 1.00 94.75 474 TYR A O 1
ATOM 4005 N N . LYS A 1 475 ? -19.262 3.503 22.317 1.00 95.88 475 LYS A N 1
ATOM 4006 C CA . LYS A 1 475 ? -18.086 4.285 22.713 1.00 95.88 475 LYS A CA 1
ATOM 4007 C C . LYS A 1 475 ? -17.199 3.428 23.608 1.00 95.88 475 LYS A C 1
ATOM 4009 O O . LYS A 1 475 ? -17.708 2.659 24.423 1.00 95.88 475 LYS A O 1
ATOM 4014 N N . PHE A 1 476 ? -15.884 3.605 23.503 1.00 93.25 476 PHE A N 1
ATOM 4015 C CA . PHE A 1 476 ? -14.927 2.801 24.266 1.00 93.25 476 PHE A CA 1
ATOM 4016 C C . PHE A 1 476 ? -15.226 2.771 25.776 1.00 93.25 476 PHE A C 1
ATOM 4018 O O . PHE A 1 476 ? -15.262 1.704 26.381 1.00 93.25 476 PHE A O 1
ATOM 4025 N N . SER A 1 477 ? -15.546 3.925 26.371 1.00 89.62 477 SER A N 1
ATOM 4026 C CA . SER A 1 477 ? -15.908 4.030 27.791 1.00 89.62 477 SER A CA 1
ATOM 4027 C C . SER A 1 477 ? -17.141 3.212 28.174 1.00 89.62 477 SER A C 1
ATOM 4029 O O . SER A 1 477 ? -17.208 2.675 29.276 1.00 89.62 477 SER A O 1
ATOM 4031 N N . ASP A 1 478 ? -18.127 3.137 27.283 1.00 90.00 478 ASP A N 1
ATOM 4032 C CA . ASP A 1 478 ? -19.387 2.439 27.537 1.00 90.00 478 ASP A CA 1
ATOM 4033 C C . ASP A 1 478 ? -19.199 0.932 27.352 1.00 90.00 478 ASP A C 1
ATOM 4035 O O . ASP A 1 478 ? -19.696 0.151 28.161 1.00 90.00 478 ASP A O 1
ATOM 4039 N N . PHE A 1 479 ? -18.385 0.535 26.368 1.00 88.69 479 PHE A N 1
ATOM 4040 C CA . PHE A 1 479 ? -17.957 -0.850 26.182 1.00 88.69 479 PHE A CA 1
ATOM 4041 C C . PHE A 1 479 ? -17.203 -1.379 27.412 1.00 88.69 479 PHE A C 1
ATOM 4043 O O . PHE A 1 479 ? -17.562 -2.422 27.952 1.00 88.69 479 PHE A O 1
ATOM 4050 N N . ILE A 1 480 ? -16.220 -0.628 27.928 1.00 84.38 480 ILE A N 1
ATOM 4051 C CA . ILE A 1 480 ? -15.470 -1.009 29.138 1.00 84.38 480 ILE A CA 1
ATOM 4052 C C . ILE A 1 480 ? -16.386 -1.104 30.360 1.00 84.38 480 ILE A C 1
ATOM 4054 O O . ILE A 1 480 ? -16.212 -2.014 31.165 1.00 84.38 480 ILE A O 1
ATOM 4058 N N . LYS A 1 481 ? -17.377 -0.217 30.518 1.00 81.00 481 LYS A N 1
ATOM 4059 C CA . LYS A 1 481 ? -18.358 -0.300 31.619 1.00 81.00 481 LYS A CA 1
ATOM 4060 C C . LYS A 1 481 ? -19.231 -1.551 31.527 1.00 81.00 481 LYS A C 1
ATOM 4062 O O . LYS A 1 481 ? -19.536 -2.150 32.554 1.00 81.00 481 LYS A O 1
ATOM 4067 N N . GLN A 1 482 ? -19.624 -1.956 30.322 1.00 70.00 482 GLN A N 1
ATOM 4068 C CA . GLN A 1 482 ? -20.380 -3.193 30.111 1.00 70.00 482 GLN A CA 1
ATOM 4069 C C . GLN A 1 482 ? -19.526 -4.443 30.376 1.00 70.0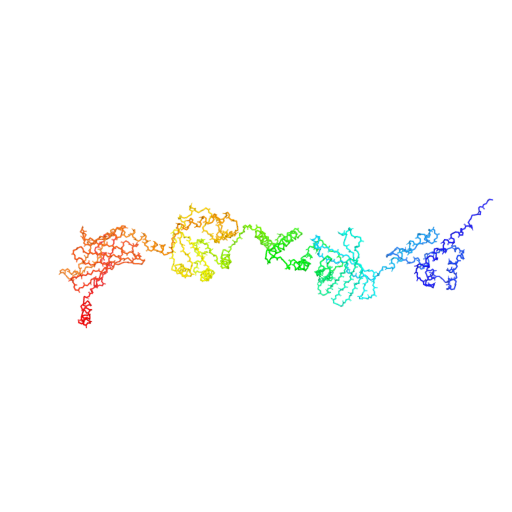0 482 GLN A C 1
ATOM 4071 O O . GLN A 1 482 ? -19.996 -5.355 31.044 1.00 70.00 482 GLN A O 1
ATOM 4076 N N . GLU A 1 483 ? -18.261 -4.458 29.951 1.00 63.12 483 GLU A N 1
ATOM 4077 C CA . GLU A 1 483 ? -17.314 -5.556 30.228 1.00 63.12 483 GLU A CA 1
ATOM 4078 C C . GLU A 1 483 ? -16.939 -5.652 31.717 1.00 63.12 483 GLU A C 1
ATOM 4080 O O . GLU A 1 483 ? -16.927 -6.728 32.303 1.00 63.12 483 GLU A O 1
ATOM 4085 N N . SER A 1 484 ? -16.683 -4.518 32.375 1.00 52.69 484 SER A N 1
ATOM 4086 C CA . SER A 1 484 ? -16.313 -4.472 33.800 1.00 52.69 484 SER A CA 1
ATOM 4087 C C . SER A 1 484 ? -17.480 -4.716 34.760 1.00 52.69 484 SER A C 1
ATOM 4089 O O . SER A 1 484 ? -17.252 -4.893 35.956 1.00 52.69 484 SER A O 1
ATOM 4091 N N . SER A 1 485 ? -18.722 -4.741 34.266 1.00 43.44 485 SER A N 1
ATOM 4092 C CA . SER A 1 485 ? -19.911 -4.987 35.089 1.00 43.44 485 SER A CA 1
ATOM 4093 C C . SER A 1 485 ? -20.373 -6.442 35.106 1.00 43.44 485 SER A C 1
ATOM 4095 O O . SER A 1 485 ? -21.291 -6.745 35.866 1.00 43.44 485 SER A O 1
ATOM 4097 N N . TYR A 1 486 ? -19.750 -7.359 34.358 1.00 40.94 486 TYR A N 1
ATOM 4098 C CA . TYR A 1 486 ? -20.218 -8.745 34.305 1.00 40.94 486 TYR A CA 1
ATOM 4099 C C . TYR A 1 486 ? -19.077 -9.731 33.999 1.00 40.94 486 TYR A C 1
ATOM 4101 O O . TYR A 1 486 ? -18.728 -9.949 32.845 1.00 40.94 486 TYR A O 1
ATOM 4109 N N . ASP A 1 487 ? -18.556 -10.404 35.032 1.00 47.50 487 ASP A N 1
ATOM 4110 C CA . ASP A 1 487 ? -18.090 -11.786 34.869 1.00 47.50 487 ASP A CA 1
ATOM 4111 C C . ASP A 1 487 ? -19.247 -12.714 35.287 1.00 47.50 487 ASP A C 1
ATOM 4113 O O . ASP A 1 487 ? -19.399 -13.016 36.479 1.00 47.50 487 ASP A O 1
ATOM 4117 N N . PRO A 1 488 ? -20.115 -13.139 34.346 1.00 49.09 488 PRO A N 1
ATOM 4118 C CA . PRO A 1 488 ? -21.235 -14.026 34.654 1.00 49.09 488 PRO A CA 1
ATOM 4119 C C . PRO A 1 488 ? -20.779 -15.345 35.291 1.00 49.09 488 PRO A C 1
ATOM 4121 O O . PRO A 1 488 ? -21.558 -15.980 35.997 1.00 49.09 488 PRO A O 1
ATOM 4124 N N . THR A 1 489 ? -19.516 -15.751 35.116 1.00 61.84 489 THR A N 1
ATOM 4125 C CA . THR A 1 489 ? -19.041 -17.056 35.585 1.00 61.84 489 THR A CA 1
ATOM 4126 C C . THR A 1 489 ? -18.824 -17.121 37.095 1.00 61.84 489 THR A C 1
ATOM 4128 O O . THR A 1 489 ? -19.006 -18.187 37.681 1.00 61.84 489 THR A O 1
ATOM 4131 N N . VAL A 1 490 ? -18.479 -16.008 37.752 1.00 72.44 490 VAL A N 1
ATOM 4132 C CA . VAL A 1 490 ? -18.230 -15.992 39.204 1.00 72.44 490 VAL A CA 1
ATOM 4133 C C . VAL A 1 490 ? -19.545 -15.965 39.981 1.00 72.44 490 VAL A C 1
ATOM 4135 O O . VAL A 1 490 ? -19.735 -16.781 40.884 1.00 72.44 490 VAL A O 1
ATOM 4138 N N . LEU A 1 491 ? -20.489 -15.089 39.609 1.00 82.50 491 LEU A N 1
ATOM 4139 C CA . LEU A 1 491 ? -21.789 -15.034 40.285 1.00 82.50 491 LEU A CA 1
ATOM 4140 C C . LEU A 1 491 ? -22.589 -16.320 40.070 1.00 82.50 491 LEU A C 1
ATOM 4142 O O . LEU A 1 491 ? -23.191 -16.805 41.021 1.00 82.50 491 LEU A O 1
ATOM 4146 N N . ASP A 1 492 ? -22.557 -16.915 38.875 1.00 80.06 492 ASP A N 1
ATOM 4147 C CA . ASP A 1 492 ? -23.251 -18.185 38.625 1.00 80.06 492 ASP A CA 1
ATOM 4148 C C . ASP A 1 492 ? -22.678 -19.344 39.460 1.00 80.06 492 ASP A C 1
ATOM 4150 O O . ASP A 1 492 ? -23.433 -20.212 39.909 1.00 80.06 492 ASP A O 1
ATOM 4154 N N . LYS A 1 493 ? -21.364 -19.349 39.729 1.00 82.25 493 LYS A N 1
ATOM 4155 C CA . LYS A 1 493 ? -20.724 -20.326 40.633 1.00 82.25 493 LYS A CA 1
ATOM 4156 C C . LYS A 1 493 ? -21.055 -20.081 42.105 1.00 82.25 493 LYS A C 1
ATOM 4158 O O . LYS A 1 493 ? -21.097 -21.040 42.881 1.00 82.25 493 LYS A O 1
ATOM 4163 N N . LEU A 1 494 ? -21.280 -18.821 42.477 1.00 86.12 494 LEU A N 1
ATOM 4164 C CA . LEU A 1 494 ? -21.595 -18.397 43.840 1.00 86.12 494 LEU A CA 1
ATOM 4165 C C . LEU A 1 494 ? -23.093 -18.395 44.159 1.00 86.12 494 LEU A C 1
ATOM 4167 O O . LEU A 1 494 ? -23.435 -18.421 45.330 1.00 86.12 494 LEU A O 1
ATOM 4171 N N . ALA A 1 495 ? -23.997 -18.355 43.179 1.00 88.50 495 ALA A N 1
ATOM 4172 C CA . ALA A 1 495 ? -25.440 -18.205 43.395 1.00 88.50 495 ALA A CA 1
ATOM 4173 C C . ALA A 1 495 ? -26.118 -19.490 43.924 1.00 88.50 495 ALA A C 1
ATOM 4175 O O . ALA A 1 495 ? -26.943 -20.095 43.231 1.00 88.50 495 ALA A O 1
ATOM 4176 N N . ARG A 1 496 ? -25.722 -19.941 45.123 1.00 90.00 496 ARG A N 1
ATOM 4177 C CA . ARG A 1 496 ? -26.139 -21.181 45.800 1.00 90.00 496 ARG A CA 1
ATOM 4178 C C . ARG A 1 496 ? -26.053 -21.040 47.329 1.00 90.00 496 ARG A C 1
ATOM 4180 O O . ARG A 1 496 ? -25.745 -19.965 47.847 1.00 90.00 496 ARG A O 1
ATOM 4187 N N . GLU A 1 497 ? -26.337 -22.132 48.037 1.00 93.56 497 GLU A N 1
ATOM 4188 C CA . GLU A 1 497 ? -26.135 -22.257 49.483 1.00 93.56 497 GLU A CA 1
ATOM 4189 C C . GLU A 1 497 ? -24.729 -22.773 49.826 1.00 93.56 497 GLU A C 1
ATOM 4191 O O . GLU A 1 497 ? -24.200 -23.654 49.148 1.00 93.56 497 GLU A O 1
ATOM 4196 N N . PHE A 1 498 ? -24.162 -22.256 50.915 1.00 94.50 498 PHE A N 1
ATOM 4197 C CA . PHE A 1 498 ? -22.883 -22.659 51.493 1.00 94.50 498 PHE A CA 1
ATOM 4198 C C . PHE A 1 498 ? -23.021 -22.875 52.997 1.00 94.50 498 PHE A C 1
ATOM 4200 O O . PHE A 1 498 ? -23.689 -22.102 53.688 1.00 94.50 498 PHE A O 1
ATOM 4207 N N . TYR A 1 499 ? -22.341 -23.890 53.516 1.00 94.75 499 TYR A N 1
ATOM 4208 C CA . TYR A 1 499 ? -22.102 -24.082 54.940 1.00 94.75 499 TYR A CA 1
ATOM 4209 C C . TYR A 1 499 ? -20.925 -23.218 55.370 1.00 94.75 499 TYR A C 1
ATOM 4211 O O . TYR A 1 499 ? -19.884 -23.204 54.714 1.00 94.75 499 TYR A O 1
ATOM 4219 N N . HIS A 1 500 ? -21.107 -22.480 56.457 1.00 94.06 500 HIS A N 1
ATOM 4220 C CA . HIS A 1 500 ? -20.097 -21.598 57.015 1.00 94.06 500 HIS A CA 1
ATOM 4221 C C . HIS A 1 500 ? -19.506 -22.202 58.272 1.00 94.06 500 HIS A C 1
ATOM 4223 O O . HIS A 1 500 ? -20.255 -22.493 59.209 1.00 94.06 500 HIS A O 1
ATOM 4229 N N . TYR A 1 501 ? -18.180 -22.261 58.318 1.00 93.25 501 TYR A N 1
ATOM 4230 C CA . TYR A 1 501 ? -17.465 -22.707 59.496 1.00 93.25 501 TYR A CA 1
ATOM 4231 C C . TYR A 1 501 ? -16.406 -21.704 59.927 1.00 93.25 501 TYR A C 1
ATOM 4233 O O . TYR A 1 501 ? -15.571 -21.280 59.128 1.00 93.25 501 TYR A O 1
ATOM 4241 N N . SER A 1 502 ? -16.432 -21.344 61.204 1.00 90.31 502 SER A N 1
ATOM 4242 C CA . SER A 1 502 ? -15.416 -20.504 61.835 1.00 90.31 502 SER A CA 1
ATOM 4243 C C . SER A 1 502 ? -15.413 -20.740 63.340 1.00 90.31 502 SER A C 1
ATOM 4245 O O . SER A 1 502 ? -16.435 -21.114 63.919 1.00 90.31 502 SER A O 1
ATOM 4247 N N . TYR A 1 503 ? -14.303 -20.442 64.004 1.00 85.12 503 TYR A N 1
ATOM 4248 C CA . TYR A 1 503 ? -14.335 -20.241 65.449 1.00 85.12 503 TYR A CA 1
ATOM 4249 C C . TYR A 1 503 ? -15.013 -18.896 65.757 1.00 85.12 503 TYR A C 1
ATOM 4251 O O . TYR A 1 503 ? -14.864 -17.915 65.021 1.00 85.12 503 TYR A O 1
ATOM 4259 N N . GLY A 1 504 ? -15.836 -18.871 66.798 1.00 74.75 504 GLY A N 1
ATOM 4260 C CA . GLY A 1 504 ? -16.558 -17.693 67.259 1.00 74.75 504 GLY A CA 1
ATOM 4261 C C . GLY A 1 504 ? -15.771 -16.856 68.257 1.00 74.75 504 GLY A C 1
ATOM 4262 O O . GLY A 1 504 ? -14.750 -17.275 68.781 1.00 74.75 504 GLY A O 1
ATOM 4263 N N . SER A 1 505 ? -16.301 -15.679 68.586 1.00 64.94 505 SER A N 1
ATOM 4264 C CA . SER A 1 505 ? -15.728 -14.785 69.604 1.00 64.94 505 SER A CA 1
ATOM 4265 C C . SER A 1 505 ? -16.133 -15.121 71.045 1.00 64.94 505 SER A C 1
ATOM 4267 O O . SER A 1 505 ? -15.607 -14.526 71.982 1.00 64.94 505 SER A O 1
ATOM 4269 N N . LYS A 1 506 ? -17.099 -16.029 71.231 1.00 66.31 506 LYS A N 1
ATOM 4270 C CA . LYS A 1 506 ? -17.677 -16.362 72.536 1.00 66.31 506 LYS A CA 1
ATOM 4271 C C . LYS A 1 506 ? -17.016 -17.615 73.094 1.00 66.31 506 LYS A C 1
ATOM 4273 O O . LYS A 1 506 ? -17.104 -18.665 72.467 1.00 66.31 506 LYS A O 1
ATOM 4278 N N . GLU A 1 507 ? -16.423 -17.509 74.276 1.00 63.12 507 GLU A N 1
ATOM 4279 C CA . GLU A 1 507 ? -15.941 -18.670 75.023 1.00 63.12 507 GLU A CA 1
ATOM 4280 C C . GLU A 1 507 ? -17.122 -19.452 75.614 1.00 63.12 507 GLU A C 1
ATOM 4282 O O . GLU A 1 507 ? -18.084 -18.889 76.155 1.00 63.12 507 GLU A O 1
ATOM 4287 N N . GLU A 1 508 ? -17.070 -20.770 75.482 1.00 66.81 508 GLU A N 1
ATOM 4288 C CA . GLU A 1 508 ? -17.936 -21.692 76.198 1.00 66.81 508 GLU A CA 1
ATOM 4289 C C . GLU A 1 508 ? -17.500 -21.807 77.668 1.00 66.81 508 GLU A C 1
ATOM 4291 O O . GLU A 1 508 ? -16.437 -21.343 78.076 1.00 66.81 508 GLU A O 1
ATOM 4296 N N . LYS A 1 509 ? -18.327 -22.444 78.509 1.00 62.34 509 LYS A N 1
ATOM 4297 C CA . LYS A 1 509 ? -18.073 -22.562 79.962 1.00 62.34 509 LYS A CA 1
ATOM 4298 C C . LYS A 1 509 ? -16.757 -23.276 80.320 1.00 62.34 509 LYS A C 1
ATOM 4300 O O . LYS A 1 509 ? -16.350 -23.232 81.475 1.00 62.34 509 LYS A O 1
ATOM 4305 N N . ASN A 1 510 ? -16.130 -23.952 79.361 1.00 65.12 510 ASN A N 1
ATOM 4306 C CA . ASN A 1 510 ? -14.864 -24.676 79.482 1.00 65.12 510 ASN A CA 1
ATOM 4307 C C . ASN A 1 510 ? -13.646 -23.877 78.965 1.00 65.12 510 ASN A C 1
ATOM 4309 O O . ASN A 1 510 ? -12.555 -24.436 78.918 1.00 65.12 510 ASN A O 1
ATOM 4313 N N . GLY A 1 511 ? -13.822 -22.612 78.562 1.00 65.06 511 GLY A N 1
ATOM 4314 C CA . GLY A 1 511 ? -12.753 -21.762 78.026 1.00 65.06 511 GLY A CA 1
ATOM 4315 C C . GLY A 1 511 ? -12.399 -22.014 76.555 1.00 65.06 511 GLY A C 1
ATOM 4316 O O . GLY A 1 511 ? -11.477 -21.384 76.051 1.00 65.06 511 GLY A O 1
ATOM 4317 N N . GLN A 1 512 ? -13.108 -22.907 75.853 1.00 68.06 512 GLN A N 1
ATOM 4318 C CA . GLN A 1 512 ? -12.937 -23.108 74.408 1.00 68.06 512 GLN A CA 1
ATOM 4319 C C . GLN A 1 512 ? -13.790 -22.119 73.617 1.00 68.06 512 GLN A C 1
ATOM 4321 O O . GLN A 1 512 ? -14.899 -21.773 74.036 1.00 68.06 512 GLN A O 1
ATOM 4326 N N . LEU A 1 513 ? -13.307 -21.673 72.459 1.00 70.19 513 LEU A N 1
ATOM 4327 C CA . LEU A 1 513 ? -14.082 -20.777 71.604 1.00 70.19 513 LEU A CA 1
ATOM 4328 C C . LEU A 1 513 ? -15.220 -21.548 70.934 1.00 70.19 513 LEU A C 1
ATOM 4330 O O . LEU A 1 513 ? -15.030 -22.627 70.375 1.00 70.19 513 LEU A O 1
ATOM 4334 N N . HIS A 1 514 ? -16.426 -20.980 70.975 1.00 80.38 514 HIS A N 1
ATOM 4335 C CA . HIS A 1 514 ? -17.603 -21.609 70.393 1.00 80.38 514 HIS A CA 1
ATOM 4336 C C . HIS A 1 514 ? -17.386 -21.846 68.897 1.00 80.38 514 HIS A C 1
ATOM 4338 O O . HIS A 1 514 ? -17.165 -20.901 68.137 1.00 80.38 514 HIS A O 1
ATOM 4344 N N . PHE A 1 515 ? -17.475 -23.098 68.460 1.00 83.62 515 PHE A N 1
ATOM 4345 C CA . PHE A 1 515 ? -17.276 -23.470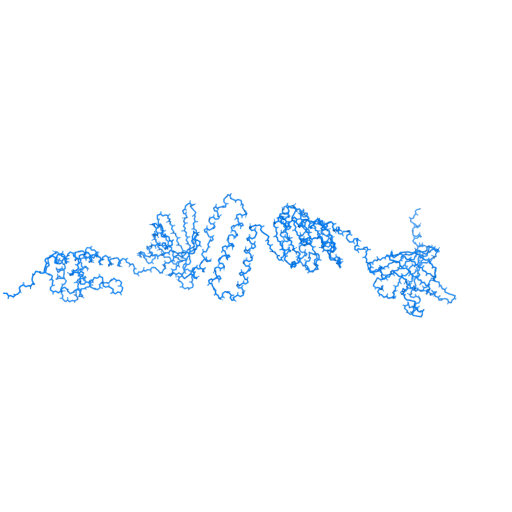 67.065 1.00 83.62 515 PHE A CA 1
ATOM 4346 C C . PHE A 1 515 ? -18.581 -23.332 66.275 1.00 83.62 515 PHE A C 1
ATOM 4348 O O . PHE A 1 515 ? -19.585 -23.978 66.572 1.00 83.62 515 PHE A O 1
ATOM 4355 N N . TRP A 1 516 ? -18.587 -22.463 65.265 1.00 82.81 516 TRP A N 1
ATOM 4356 C CA . TRP A 1 516 ? -19.794 -22.143 64.507 1.00 82.81 516 TRP A CA 1
ATOM 4357 C C . TRP A 1 516 ? -19.926 -23.116 63.339 1.00 82.81 516 TRP A C 1
ATOM 4359 O O . TRP A 1 516 ? -19.334 -22.892 62.290 1.00 82.81 516 TRP A O 1
ATOM 4369 N N . ASN A 1 517 ? -20.717 -24.177 63.510 1.00 83.56 517 ASN A N 1
ATOM 4370 C CA . ASN A 1 517 ? -20.934 -25.232 62.504 1.00 83.56 517 ASN A CA 1
ATOM 4371 C C . ASN A 1 517 ? -22.386 -25.341 62.002 1.00 83.56 517 ASN A C 1
ATOM 4373 O O . ASN A 1 517 ? -22.716 -26.184 61.166 1.00 83.56 517 ASN A O 1
ATOM 4377 N N . ASN A 1 518 ? -23.276 -24.493 62.513 1.00 84.44 518 ASN A N 1
ATOM 4378 C CA . ASN A 1 518 ? -24.713 -24.512 62.238 1.00 84.44 518 ASN A CA 1
ATOM 4379 C C . ASN A 1 518 ? -25.167 -23.338 61.352 1.00 84.44 518 ASN A C 1
ATOM 4381 O O . ASN A 1 518 ? -26.359 -23.006 61.322 1.00 84.44 518 ASN A O 1
ATOM 4385 N N . ARG A 1 519 ? -24.228 -22.693 60.650 1.00 90.25 519 ARG A N 1
ATOM 4386 C CA . ARG A 1 519 ? -24.486 -21.490 59.860 1.00 90.25 519 ARG A CA 1
ATOM 4387 C C . ARG A 1 519 ? -24.475 -21.769 58.371 1.00 90.25 519 ARG A C 1
ATOM 4389 O O . ARG A 1 519 ? -23.663 -22.547 57.873 1.00 90.25 519 ARG A O 1
ATOM 4396 N N . LYS A 1 520 ? -25.374 -21.093 57.659 1.00 94.31 520 LYS A N 1
ATOM 4397 C CA . LYS A 1 520 ? -25.481 -21.176 56.202 1.00 94.31 520 LYS A CA 1
ATOM 4398 C C . LYS A 1 520 ? -25.517 -19.799 55.576 1.00 94.31 520 LYS A C 1
ATOM 4400 O O . LYS A 1 520 ? -26.013 -18.848 56.172 1.00 94.31 520 LYS A O 1
ATOM 4405 N N . LEU A 1 521 ? -25.036 -19.706 54.350 1.00 95.06 521 LEU A N 1
ATOM 4406 C CA . LEU A 1 521 ? -25.106 -18.511 53.531 1.00 95.06 521 LEU A CA 1
ATOM 4407 C C . LEU A 1 521 ? -25.729 -18.872 52.185 1.00 95.06 521 LEU A C 1
ATOM 4409 O O . LEU A 1 521 ? -25.260 -19.790 51.528 1.00 95.06 521 LEU A O 1
ATOM 4413 N N . SER A 1 522 ? -26.768 -18.154 51.770 1.00 95.12 522 SER A N 1
ATOM 4414 C CA . SER A 1 522 ? -27.388 -18.304 50.452 1.00 95.12 522 SER A CA 1
ATOM 4415 C C . SER A 1 522 ? -27.169 -17.041 49.638 1.00 95.12 522 SER A C 1
ATOM 4417 O O . SER A 1 522 ? -27.503 -15.950 50.104 1.00 95.12 522 SER A O 1
ATOM 4419 N N . ILE A 1 523 ? -26.674 -17.188 48.411 1.00 94.19 523 ILE A N 1
ATOM 4420 C CA . ILE A 1 523 ? -26.520 -16.097 47.443 1.00 94.19 523 ILE A CA 1
ATOM 4421 C C . ILE A 1 523 ? -27.443 -16.380 46.261 1.00 94.19 523 ILE A C 1
ATOM 4423 O O . ILE A 1 523 ? -27.463 -17.492 45.740 1.00 94.19 523 ILE A O 1
ATOM 4427 N N . ASN A 1 524 ? -28.210 -15.391 45.810 1.00 91.31 524 ASN A N 1
ATOM 4428 C CA . ASN A 1 524 ? -29.015 -15.535 44.597 1.00 91.31 524 ASN A CA 1
ATOM 4429 C C . ASN A 1 524 ? -28.303 -14.963 43.357 1.00 91.31 524 ASN A C 1
ATOM 4431 O O . ASN A 1 524 ? -27.304 -14.252 43.451 1.00 91.31 524 ASN A O 1
ATOM 4435 N N . LYS A 1 525 ? -28.863 -15.212 42.166 1.00 85.38 525 LYS A N 1
ATOM 4436 C CA . LYS A 1 525 ? -28.328 -14.703 40.886 1.00 85.38 525 LYS A CA 1
ATOM 4437 C C . LYS A 1 525 ? -28.326 -13.174 40.749 1.00 85.38 525 LYS A C 1
ATOM 4439 O O . LYS A 1 525 ? -27.786 -12.651 39.783 1.00 85.38 525 LYS A O 1
ATOM 4444 N N . LYS A 1 526 ? -28.944 -12.449 41.684 1.00 82.19 526 LYS A N 1
ATOM 4445 C CA . LYS A 1 526 ? -28.913 -10.980 41.756 1.00 82.19 526 LYS A CA 1
ATOM 4446 C C . LYS A 1 526 ? -27.838 -10.471 42.724 1.00 82.19 526 LYS A C 1
ATOM 4448 O O . LYS A 1 526 ? -27.749 -9.267 42.949 1.00 82.19 526 LYS A O 1
ATOM 4453 N N . GLY A 1 527 ? -27.046 -11.371 43.309 1.00 84.38 527 GLY A N 1
ATOM 4454 C CA . GLY A 1 527 ? -26.019 -11.042 44.291 1.00 84.38 527 GLY A CA 1
ATOM 4455 C C . GLY A 1 527 ? -26.570 -10.673 45.670 1.00 84.38 527 GLY A C 1
ATOM 4456 O O . GLY A 1 527 ? -25.851 -10.084 46.475 1.00 84.38 527 GLY A O 1
ATOM 4457 N N . GLU A 1 528 ? -27.833 -10.985 45.965 1.00 91.88 528 GLU A N 1
ATOM 4458 C CA . GLU A 1 528 ? -28.407 -10.796 47.299 1.00 91.88 528 GLU A CA 1
ATOM 4459 C C . GLU A 1 528 ? -28.045 -11.980 48.190 1.00 91.88 528 GLU A C 1
ATOM 4461 O O . GLU A 1 528 ? -28.078 -13.131 47.749 1.00 91.88 528 GLU A O 1
ATOM 4466 N N . VAL A 1 529 ? -27.710 -11.683 49.443 1.00 95.44 529 VAL A N 1
ATOM 4467 C CA . VAL A 1 529 ? -27.177 -12.648 50.401 1.00 95.44 529 VAL A CA 1
ATOM 4468 C C . VAL A 1 529 ? -28.086 -12.748 51.617 1.00 95.44 529 VAL A C 1
ATOM 4470 O O . VAL A 1 529 ? -28.485 -11.733 52.194 1.00 95.44 529 VAL A O 1
ATOM 4473 N N . GLN A 1 530 ? -28.381 -13.977 52.030 1.00 96.25 530 GLN A N 1
ATOM 4474 C CA . GLN A 1 530 ? -29.061 -14.292 53.283 1.00 96.25 530 GLN A CA 1
ATOM 4475 C C . GLN A 1 530 ? -28.173 -15.207 54.122 1.00 96.25 530 GLN A C 1
ATOM 4477 O O . GLN A 1 530 ? -27.669 -16.213 53.627 1.00 96.25 530 GLN A O 1
ATOM 4482 N N . TYR A 1 531 ? -27.984 -14.854 55.388 1.00 94.88 531 TYR A N 1
ATOM 4483 C CA . TYR A 1 531 ? -27.144 -15.594 56.320 1.00 94.88 531 TYR A CA 1
ATOM 4484 C C . TYR A 1 531 ? -27.996 -16.163 57.448 1.00 94.88 531 TYR A C 1
ATOM 4486 O O . TYR A 1 531 ? -28.794 -15.441 58.052 1.00 94.88 531 TYR A O 1
ATOM 4494 N N . PHE A 1 532 ? -27.842 -17.454 57.708 1.00 93.56 532 PHE A N 1
ATOM 4495 C CA . PHE A 1 532 ? -28.719 -18.253 58.549 1.00 93.56 532 PHE A CA 1
ATOM 4496 C C . PHE A 1 532 ? -27.957 -18.862 59.721 1.00 93.56 532 PHE A C 1
ATOM 4498 O O . PHE A 1 532 ? -26.810 -19.282 59.577 1.00 93.56 532 PHE A O 1
ATOM 4505 N N . GLU A 1 533 ? -28.643 -18.980 60.853 1.00 89.88 533 GLU A N 1
ATOM 4506 C CA . GLU A 1 533 ? -28.260 -19.825 61.983 1.00 89.88 533 GLU A CA 1
ATOM 4507 C C . GLU A 1 533 ? -29.401 -20.824 62.211 1.00 89.88 533 GLU A C 1
ATOM 4509 O O . GLU A 1 533 ? -30.540 -20.445 62.518 1.00 89.88 533 GLU A O 1
ATOM 4514 N N . GLY A 1 534 ? -29.140 -22.104 61.931 1.00 85.69 534 GLY A N 1
ATOM 4515 C CA . GLY A 1 534 ? -30.206 -23.085 61.725 1.00 85.69 534 GLY A CA 1
ATOM 4516 C C . GLY A 1 534 ? -31.152 -22.652 60.595 1.00 85.69 534 GLY A C 1
ATOM 4517 O O . GLY A 1 534 ? -30.715 -22.408 59.474 1.00 85.69 534 GLY A O 1
ATOM 4518 N N . ASN A 1 535 ? -32.447 -22.517 60.900 1.00 86.75 535 ASN A N 1
ATOM 4519 C CA . ASN A 1 535 ? -33.480 -22.106 59.933 1.00 86.75 535 ASN A CA 1
ATOM 4520 C C . ASN A 1 535 ? -33.841 -20.609 60.009 1.00 86.75 535 ASN A C 1
ATOM 4522 O O . ASN A 1 535 ? -34.778 -20.166 59.344 1.00 86.75 535 ASN A O 1
ATOM 4526 N N . LYS A 1 536 ? -33.154 -19.813 60.840 1.00 92.25 536 LYS A N 1
ATOM 4527 C CA . LYS A 1 536 ? -33.465 -18.388 61.033 1.00 92.25 536 LYS A CA 1
ATOM 4528 C C . LYS A 1 536 ? -32.475 -17.516 60.270 1.00 92.25 536 LYS A C 1
ATOM 4530 O O . LYS A 1 536 ? -31.271 -17.659 60.447 1.00 92.25 536 LYS A O 1
ATOM 4535 N N . ILE A 1 537 ? -32.981 -16.571 59.475 1.00 92.31 537 ILE A N 1
ATOM 4536 C CA . ILE A 1 537 ? -32.151 -15.546 58.824 1.00 92.31 537 ILE A CA 1
ATOM 4537 C C . ILE A 1 537 ? -31.680 -14.549 59.886 1.00 92.31 537 ILE A C 1
ATOM 4539 O O . ILE A 1 537 ? -32.498 -13.788 60.408 1.00 92.31 537 ILE A O 1
ATOM 4543 N N . ILE A 1 538 ? -30.377 -14.517 60.150 1.00 92.38 538 ILE A N 1
ATOM 4544 C CA . ILE A 1 538 ? -29.737 -13.628 61.128 1.00 92.38 538 ILE A CA 1
ATOM 4545 C C . ILE A 1 538 ? -29.130 -12.378 60.486 1.00 92.38 538 ILE A C 1
ATOM 4547 O O . ILE A 1 538 ? -29.131 -11.324 61.112 1.00 92.38 538 ILE A O 1
ATOM 4551 N N . ALA A 1 539 ? -28.709 -12.433 59.218 1.00 92.50 539 ALA A N 1
ATOM 4552 C CA . ALA A 1 539 ? -28.203 -11.264 58.495 1.00 92.50 539 ALA A CA 1
ATOM 4553 C C . ALA A 1 539 ? -28.627 -11.270 57.022 1.00 92.50 539 ALA A C 1
ATOM 4555 O O . ALA A 1 539 ? -28.911 -12.319 56.438 1.00 92.50 539 ALA A O 1
ATOM 4556 N N . ILE A 1 540 ? -28.695 -10.080 56.427 1.00 94.19 540 ILE A N 1
ATOM 4557 C CA . ILE A 1 540 ? -28.978 -9.883 54.999 1.00 94.19 540 ILE A CA 1
ATOM 4558 C C . ILE A 1 540 ? -27.964 -8.925 54.396 1.00 94.19 540 ILE A C 1
ATOM 4560 O O . ILE A 1 540 ? -27.477 -8.022 55.077 1.00 94.19 540 ILE A O 1
ATOM 4564 N N . GLY A 1 541 ? -27.654 -9.102 53.119 1.00 94.19 541 GLY A N 1
ATOM 4565 C CA . GLY A 1 541 ? -26.636 -8.295 52.473 1.00 94.19 541 GLY A CA 1
ATOM 4566 C C . GLY A 1 541 ? -26.535 -8.491 50.975 1.00 94.19 541 GLY A C 1
ATOM 4567 O O . GLY A 1 541 ? -27.462 -8.981 50.326 1.00 94.19 541 GLY A O 1
ATOM 4568 N N . ARG A 1 542 ? -25.391 -8.085 50.429 1.00 92.00 542 ARG A N 1
ATOM 4569 C CA . ARG A 1 542 ? -25.055 -8.230 49.013 1.00 92.00 542 ARG A CA 1
ATOM 4570 C C . ARG A 1 542 ? -23.596 -8.611 48.826 1.00 92.00 542 ARG A C 1
ATOM 4572 O O . ARG A 1 542 ? -22.740 -8.235 49.627 1.00 92.00 542 ARG A O 1
ATOM 4579 N N . ILE A 1 543 ? -23.331 -9.325 47.740 1.00 91.81 543 ILE A N 1
ATOM 4580 C CA . ILE A 1 543 ? -21.979 -9.587 47.259 1.00 91.81 543 ILE A CA 1
ATOM 4581 C C . ILE A 1 543 ? -21.537 -8.507 46.269 1.00 91.81 543 ILE A C 1
ATOM 4583 O O . ILE A 1 543 ? -22.311 -8.038 45.436 1.00 91.81 543 ILE A O 1
ATOM 4587 N N . VAL A 1 544 ? -20.268 -8.134 46.361 1.00 88.50 544 VAL A N 1
ATOM 4588 C CA . VAL A 1 544 ? -19.538 -7.294 45.419 1.00 88.50 544 VAL A CA 1
ATOM 4589 C C . VAL A 1 544 ? -18.423 -8.147 44.832 1.00 88.50 544 VAL A C 1
ATOM 4591 O O . VAL A 1 544 ? -17.479 -8.513 45.534 1.00 88.50 544 VAL A O 1
ATOM 4594 N N . ILE A 1 545 ? -18.543 -8.464 43.547 1.00 83.25 545 ILE A N 1
ATOM 4595 C CA . ILE A 1 545 ? -17.534 -9.215 42.800 1.00 83.25 545 ILE A CA 1
ATOM 4596 C C . ILE A 1 545 ? -16.523 -8.212 42.250 1.00 83.25 545 ILE A C 1
ATOM 4598 O O . ILE A 1 545 ? -16.906 -7.254 41.577 1.00 83.25 545 ILE A O 1
ATOM 4602 N N . LYS A 1 546 ? -15.239 -8.404 42.553 1.00 81.50 546 LYS A N 1
ATOM 4603 C CA . LYS A 1 546 ? -14.137 -7.671 41.908 1.00 81.50 546 LYS A CA 1
ATOM 4604 C C . LYS A 1 546 ? -13.290 -8.645 41.102 1.00 81.50 546 LYS A C 1
ATOM 4606 O O . LYS A 1 546 ? -13.566 -9.833 41.105 1.00 81.50 546 LYS A O 1
ATOM 4611 N N . GLU A 1 547 ? -12.253 -8.155 40.434 1.00 73.62 547 GLU A N 1
ATOM 4612 C CA . GLU A 1 547 ? -11.417 -8.958 39.532 1.00 73.62 547 GLU A CA 1
ATOM 4613 C C . GLU A 1 547 ? -10.738 -10.155 40.227 1.00 73.62 547 GLU A C 1
ATOM 4615 O O . GLU A 1 547 ? -10.843 -11.287 39.765 1.00 73.62 547 GLU A O 1
ATOM 4620 N N . LYS A 1 548 ? -10.081 -9.926 41.372 1.00 79.00 548 LYS A N 1
ATOM 4621 C CA . LYS A 1 548 ? -9.312 -10.965 42.088 1.00 79.00 548 LYS A CA 1
ATOM 4622 C C . LYS A 1 548 ? -9.985 -11.475 43.359 1.00 79.00 548 LYS A C 1
ATOM 4624 O O . LYS A 1 548 ? -9.779 -12.622 43.737 1.00 79.00 548 LYS A O 1
ATOM 4629 N N . GLN A 1 549 ? -10.781 -10.628 44.004 1.00 86.56 549 GLN A N 1
ATOM 4630 C CA . GLN A 1 549 ? -11.395 -10.894 45.302 1.00 86.56 549 GLN A CA 1
ATOM 4631 C C . GLN A 1 549 ? -12.850 -10.463 45.304 1.00 86.56 549 GLN A C 1
ATOM 4633 O O . GLN A 1 549 ? -13.190 -9.391 44.799 1.00 86.56 549 GLN A O 1
ATOM 4638 N N . SER A 1 550 ? -13.697 -11.259 45.937 1.00 90.25 550 SER A N 1
ATOM 4639 C CA . SER A 1 550 ? -15.091 -10.912 46.176 1.00 90.25 550 SER A CA 1
ATOM 4640 C C . SER A 1 550 ? -15.307 -10.590 47.646 1.00 90.25 550 SER A C 1
ATOM 4642 O O . SER A 1 550 ? -14.608 -11.086 48.531 1.00 90.25 550 SER A O 1
ATOM 4644 N N . CYS A 1 551 ? -16.274 -9.716 47.908 1.00 93.62 551 CYS A N 1
ATOM 4645 C CA . CYS A 1 551 ? -16.636 -9.315 49.258 1.00 93.62 551 CYS A CA 1
ATOM 4646 C C . CYS A 1 551 ? -18.148 -9.380 49.442 1.00 93.62 551 CYS A C 1
ATOM 4648 O O . CYS A 1 551 ? -18.905 -8.864 48.626 1.00 93.62 551 CYS A O 1
ATOM 4650 N N . ILE A 1 552 ? -18.593 -9.989 50.530 1.00 94.81 552 ILE A N 1
ATOM 4651 C CA . ILE A 1 552 ? -19.979 -10.016 50.972 1.00 94.81 552 ILE A CA 1
ATOM 4652 C C . ILE A 1 552 ? -20.113 -9.025 52.124 1.00 94.81 552 ILE A C 1
ATOM 4654 O O . ILE A 1 552 ? -19.478 -9.197 53.161 1.00 94.81 552 ILE A O 1
ATOM 4658 N N . GLY A 1 553 ? -20.960 -8.012 51.955 1.00 93.44 553 GLY A N 1
ATOM 4659 C CA . GLY A 1 553 ? -21.336 -7.084 53.020 1.00 93.44 553 GLY A CA 1
ATOM 4660 C C . GLY A 1 553 ? -22.750 -7.376 53.504 1.00 93.44 553 GLY A C 1
ATOM 4661 O O . GLY A 1 553 ? -23.679 -7.399 52.697 1.00 93.44 553 GLY A O 1
ATOM 4662 N N . MET A 1 554 ? -22.925 -7.591 54.805 1.00 94.31 554 MET A N 1
ATOM 4663 C CA . MET A 1 554 ? -24.205 -7.916 55.439 1.00 94.31 554 MET A CA 1
ATOM 4664 C C . MET A 1 554 ? -24.442 -7.073 56.689 1.00 94.31 554 MET A C 1
ATOM 4666 O O . MET A 1 554 ? -23.506 -6.583 57.319 1.00 94.31 554 MET A O 1
ATOM 4670 N N . ILE A 1 555 ? -25.710 -6.943 57.065 1.00 90.75 555 ILE A N 1
ATOM 4671 C CA . ILE A 1 555 ? -26.142 -6.312 58.310 1.00 90.75 555 ILE A CA 1
ATOM 4672 C C . ILE A 1 555 ? -26.928 -7.344 59.112 1.00 90.75 555 ILE A C 1
ATOM 4674 O O . ILE A 1 555 ? -27.902 -7.924 58.614 1.00 90.75 555 ILE A O 1
ATOM 4678 N N . ASP A 1 556 ? -26.503 -7.571 60.352 1.00 88.38 556 ASP A N 1
ATOM 4679 C CA . ASP A 1 556 ? -27.219 -8.416 61.301 1.00 88.38 556 ASP A CA 1
ATOM 4680 C C . ASP A 1 556 ? -28.585 -7.797 61.633 1.00 88.38 556 ASP A C 1
ATOM 4682 O O . ASP A 1 556 ? -28.713 -6.601 61.914 1.00 88.38 556 ASP A O 1
ATOM 4686 N N . LYS A 1 557 ? -29.646 -8.603 61.573 1.00 87.25 557 LYS A N 1
ATOM 4687 C CA . LYS A 1 557 ? -31.019 -8.112 61.714 1.00 87.25 557 LYS A CA 1
ATOM 4688 C C . LYS A 1 557 ? -31.314 -7.586 63.115 1.00 87.25 557 LYS A C 1
ATOM 4690 O O . LYS A 1 557 ? -32.082 -6.622 63.216 1.00 87.25 557 LYS A O 1
ATOM 4695 N N . ASN A 1 558 ? -30.710 -8.183 64.140 1.00 82.12 558 ASN A N 1
ATOM 4696 C CA . ASN A 1 558 ? -30.994 -7.900 65.544 1.00 82.12 558 ASN A CA 1
ATOM 4697 C C . ASN A 1 558 ? -30.060 -6.819 66.084 1.00 82.12 558 ASN A C 1
ATOM 4699 O O . ASN A 1 558 ? -30.517 -5.815 66.619 1.00 82.12 558 ASN A O 1
ATOM 4703 N N . THR A 1 559 ? -28.756 -7.006 65.902 1.00 80.69 559 THR A N 1
ATOM 4704 C CA . THR A 1 559 ? -27.719 -6.128 66.465 1.00 80.69 559 THR A CA 1
ATOM 4705 C C . THR A 1 559 ? -27.414 -4.921 65.584 1.00 80.69 559 THR A C 1
ATOM 4707 O O . THR A 1 559 ? -26.803 -3.968 66.054 1.00 80.69 559 THR A O 1
ATOM 4710 N N . LYS A 1 560 ? -27.822 -4.949 64.305 1.00 81.44 560 LYS A N 1
ATOM 4711 C CA . LYS A 1 560 ? -27.426 -3.972 63.271 1.00 81.44 560 LYS A CA 1
ATOM 4712 C C . LYS A 1 560 ? -25.913 -3.890 63.043 1.00 81.44 560 LYS A C 1
ATOM 4714 O O . LYS A 1 560 ? -25.446 -2.967 62.378 1.00 81.44 560 LYS A O 1
ATOM 4719 N N . ASN A 1 561 ? -25.158 -4.870 63.536 1.00 82.31 561 ASN A N 1
ATOM 4720 C CA . ASN A 1 561 ? -23.726 -4.973 63.304 1.00 82.31 561 ASN A CA 1
ATOM 4721 C C . ASN A 1 561 ? -23.437 -5.240 61.824 1.00 82.31 561 ASN A C 1
ATOM 4723 O O . ASN A 1 561 ? -24.171 -5.969 61.147 1.00 82.31 561 ASN A O 1
ATOM 4727 N N . SER A 1 562 ? -22.353 -4.647 61.327 1.00 84.69 562 SER A N 1
ATOM 4728 C CA . SER A 1 562 ? -21.892 -4.861 59.957 1.00 84.69 562 SER A CA 1
ATOM 4729 C C . SER A 1 562 ? -20.985 -6.080 59.924 1.00 84.69 562 SER A C 1
ATOM 4731 O O . SER A 1 562 ? -19.977 -6.123 60.627 1.00 84.69 562 SER A O 1
ATOM 4733 N N . ILE A 1 563 ? -21.304 -7.026 59.051 1.00 89.94 563 ILE A N 1
ATOM 4734 C CA . ILE A 1 563 ? -20.507 -8.223 58.796 1.00 89.94 563 ILE A CA 1
ATOM 4735 C C . ILE A 1 563 ? -19.923 -8.100 57.391 1.00 89.94 563 ILE A C 1
ATOM 4737 O O . ILE A 1 563 ? -20.651 -7.822 56.439 1.00 89.94 563 ILE A O 1
ATOM 4741 N N . SER A 1 564 ? -18.619 -8.304 57.251 1.00 92.06 564 SER A N 1
ATOM 4742 C CA . SER A 1 564 ? -17.930 -8.322 55.960 1.00 92.06 564 SER A CA 1
ATOM 4743 C C . SER A 1 564 ? -17.191 -9.640 55.798 1.00 92.06 564 SER A C 1
ATOM 4745 O O . SER A 1 564 ? -16.439 -10.019 56.687 1.00 92.06 564 SER A O 1
ATOM 4747 N N . ILE A 1 565 ? -17.367 -10.327 54.674 1.00 94.00 565 ILE A N 1
ATOM 4748 C CA . ILE A 1 565 ? -16.658 -11.574 54.360 1.00 94.00 565 ILE A CA 1
ATOM 4749 C C . ILE A 1 565 ? -15.921 -11.397 53.038 1.00 94.00 565 ILE A C 1
ATOM 4751 O O . ILE A 1 565 ? -16.547 -11.056 52.042 1.00 94.00 565 ILE A O 1
ATOM 4755 N N . SER A 1 566 ? -14.615 -11.637 53.009 1.00 94.31 566 SER A N 1
ATOM 4756 C CA . SER A 1 566 ? -13.778 -11.542 51.807 1.00 94.31 566 SER A CA 1
ATOM 4757 C C . SER A 1 566 ? -13.121 -12.874 51.463 1.00 94.31 566 SER A C 1
ATOM 4759 O O . SER A 1 566 ? -12.727 -13.611 52.370 1.00 94.31 566 SER A O 1
ATOM 4761 N N . PHE A 1 567 ? -12.978 -13.152 50.168 1.00 93.12 567 PHE A N 1
ATOM 4762 C CA . PHE A 1 567 ? -12.348 -14.364 49.637 1.00 93.12 567 PHE A CA 1
ATOM 4763 C C . PHE A 1 567 ? -11.771 -14.136 48.236 1.00 93.12 567 PHE A C 1
ATOM 4765 O O . PHE A 1 567 ? -12.203 -13.229 47.515 1.00 93.12 567 PHE A O 1
ATOM 4772 N N . ASP A 1 568 ? -10.797 -14.963 47.858 1.00 87.94 568 ASP A N 1
ATOM 4773 C CA . ASP A 1 568 ? -10.177 -14.940 46.535 1.00 87.94 568 ASP A CA 1
ATOM 4774 C C . ASP A 1 568 ? -11.070 -15.647 45.508 1.00 87.94 568 ASP A C 1
ATOM 4776 O O . ASP A 1 568 ? -11.604 -16.731 45.743 1.00 87.94 568 ASP A O 1
ATOM 4780 N N . ASN A 1 569 ? -11.233 -15.041 44.331 1.00 83.62 569 ASN A N 1
ATOM 4781 C CA . ASN A 1 569 ? -12.115 -15.586 43.297 1.00 83.62 569 ASN A CA 1
ATOM 4782 C C . ASN A 1 569 ? -11.617 -16.915 42.719 1.00 83.62 569 ASN A C 1
ATOM 4784 O O . ASN A 1 569 ? -12.416 -17.709 42.223 1.00 83.62 569 ASN A O 1
ATOM 4788 N N . LEU A 1 570 ? -10.301 -17.145 42.754 1.00 79.25 570 LEU A N 1
ATOM 4789 C CA . LEU A 1 570 ? -9.693 -18.383 42.270 1.00 79.25 570 LEU A CA 1
ATOM 4790 C C . LEU A 1 570 ? -10.151 -19.591 43.093 1.00 79.25 570 LEU A C 1
ATOM 4792 O O . LEU A 1 570 ? -10.360 -20.663 42.519 1.00 79.25 570 LEU A O 1
ATOM 4796 N N . ASP A 1 571 ? -10.388 -19.389 44.391 1.00 80.88 571 ASP A N 1
ATOM 4797 C CA . ASP A 1 571 ? -10.725 -20.465 45.317 1.00 80.88 571 ASP A CA 1
ATOM 4798 C C . ASP A 1 571 ? -12.178 -20.944 45.165 1.00 80.88 571 ASP A C 1
ATOM 4800 O O . ASP A 1 571 ? -12.506 -22.063 45.540 1.00 80.88 571 ASP A O 1
ATOM 4804 N N . ILE A 1 572 ? -13.045 -20.149 44.525 1.00 80.19 572 ILE A N 1
ATOM 4805 C CA . ILE A 1 572 ? -14.458 -20.491 44.257 1.00 80.19 572 ILE A CA 1
ATOM 4806 C C . ILE A 1 572 ? -14.589 -21.735 43.362 1.00 80.19 572 ILE A C 1
ATOM 4808 O O . ILE A 1 572 ? -15.638 -22.382 43.319 1.00 80.19 572 ILE A O 1
ATOM 4812 N N . ASN A 1 573 ? -13.543 -22.060 42.597 1.00 71.81 573 ASN A N 1
ATOM 4813 C CA . ASN A 1 573 ? -13.533 -23.265 41.770 1.00 71.81 573 ASN A CA 1
ATOM 4814 C C . ASN A 1 573 ? -13.453 -24.551 42.602 1.00 71.81 573 ASN A C 1
ATOM 4816 O O . ASN A 1 573 ? -13.760 -25.616 42.070 1.00 71.81 573 ASN A O 1
ATOM 4820 N N . TYR A 1 574 ? -13.071 -24.455 43.875 1.00 75.44 574 TYR A N 1
ATOM 4821 C CA . TYR A 1 574 ? -13.098 -25.560 44.818 1.00 75.44 574 TYR A CA 1
ATOM 4822 C C . TYR A 1 574 ? -14.438 -25.576 45.567 1.00 75.44 574 TYR A C 1
ATOM 4824 O O . TYR A 1 574 ? -15.025 -24.532 45.855 1.00 75.44 574 TYR A O 1
ATOM 4832 N N . ASP A 1 575 ? -14.937 -26.765 45.911 1.00 77.69 575 ASP A N 1
ATOM 4833 C CA . ASP A 1 575 ? -16.181 -26.900 46.684 1.00 77.69 575 ASP A CA 1
ATOM 4834 C C . ASP A 1 575 ? -16.029 -26.447 48.148 1.00 77.69 575 ASP A C 1
ATOM 4836 O O . ASP A 1 575 ? -17.033 -26.224 48.829 1.00 77.69 575 ASP A O 1
ATOM 4840 N N . ILE A 1 576 ? -14.785 -26.269 48.609 1.00 88.75 576 ILE A N 1
ATOM 4841 C CA . ILE A 1 576 ? -14.408 -25.749 49.926 1.00 88.75 576 ILE A CA 1
ATOM 4842 C C . ILE A 1 576 ? -13.368 -24.645 49.726 1.00 88.75 576 ILE A C 1
ATOM 4844 O O . ILE A 1 576 ? -12.354 -24.875 49.069 1.00 88.75 576 ILE A O 1
ATOM 4848 N N . PHE A 1 577 ? -13.585 -23.465 50.308 1.00 91.31 577 PHE A N 1
ATOM 4849 C CA . PHE A 1 577 ? -12.645 -22.349 50.188 1.00 91.31 577 PHE A CA 1
ATOM 4850 C C . PHE A 1 577 ? -12.561 -21.485 51.442 1.00 91.31 577 PHE A C 1
ATOM 4852 O O . PHE A 1 577 ? -13.496 -21.398 52.242 1.00 91.31 577 PHE A O 1
ATOM 4859 N N . LYS A 1 578 ? -11.410 -20.829 51.597 1.00 92.19 578 LYS A N 1
ATOM 4860 C CA . LYS A 1 578 ? -11.085 -19.977 52.738 1.00 92.19 578 LYS A CA 1
ATOM 4861 C C . LYS A 1 578 ? -11.787 -18.628 52.641 1.00 92.19 578 LYS A C 1
ATOM 4863 O O . LYS A 1 578 ? -11.894 -18.031 51.572 1.00 92.19 578 LYS A O 1
ATOM 4868 N N . ILE A 1 579 ? -12.186 -18.109 53.795 1.00 94.00 579 ILE A N 1
ATOM 4869 C CA . ILE A 1 579 ? -12.731 -16.765 53.937 1.00 94.00 579 ILE A CA 1
ATOM 4870 C C . ILE A 1 579 ? -12.069 -16.015 55.090 1.00 94.00 579 ILE A C 1
ATOM 4872 O O . ILE A 1 579 ? -11.578 -16.605 56.055 1.00 94.00 579 ILE A O 1
ATOM 4876 N N . ILE A 1 580 ? -12.111 -14.691 55.005 1.00 92.19 580 ILE A N 1
ATOM 4877 C CA . ILE A 1 580 ? -11.817 -13.792 56.120 1.00 92.19 580 ILE A CA 1
ATOM 4878 C C . ILE A 1 580 ? -13.101 -13.044 56.444 1.00 92.19 580 ILE A C 1
ATOM 4880 O O . ILE A 1 580 ? -13.678 -12.392 55.573 1.00 92.19 580 ILE A O 1
ATOM 4884 N N . LYS A 1 581 ? -13.549 -13.138 57.690 1.00 90.50 581 LYS A N 1
ATOM 4885 C CA . LYS A 1 581 ? -14.778 -12.530 58.186 1.00 90.50 581 LYS A CA 1
ATOM 4886 C C . LYS A 1 581 ? -14.454 -11.470 59.227 1.00 90.50 581 LYS A C 1
ATOM 4888 O O . LYS A 1 581 ? -13.711 -11.725 60.167 1.00 90.50 581 LYS A O 1
ATOM 4893 N N . ILE A 1 582 ? -15.041 -10.294 59.063 1.00 88.38 582 ILE A N 1
ATOM 4894 C CA . ILE A 1 582 ? -14.923 -9.157 59.969 1.00 88.38 582 ILE A CA 1
ATOM 4895 C C . ILE A 1 582 ? -16.316 -8.834 60.499 1.00 88.38 582 ILE A C 1
ATOM 4897 O O . ILE A 1 582 ? -17.198 -8.468 59.717 1.00 88.38 582 ILE A O 1
ATOM 4901 N N . ASP A 1 583 ? -16.503 -8.929 61.810 1.00 83.00 583 ASP A N 1
ATOM 4902 C CA . ASP A 1 583 ? -17.711 -8.471 62.492 1.00 83.00 583 ASP A CA 1
ATOM 4903 C C . ASP A 1 583 ? -17.413 -7.160 63.212 1.00 83.00 583 ASP A C 1
ATOM 4905 O O . ASP A 1 583 ? -16.633 -7.124 64.166 1.00 83.00 583 ASP A O 1
ATOM 4909 N N . LYS A 1 584 ? -18.050 -6.078 62.761 1.00 75.06 584 LYS A N 1
ATOM 4910 C CA . LYS A 1 584 ? -17.974 -4.782 63.435 1.00 75.06 584 LYS A CA 1
ATOM 4911 C C . LYS A 1 584 ? -19.073 -4.676 64.471 1.00 75.06 584 LYS A C 1
ATOM 4913 O O . LYS A 1 584 ? -20.251 -4.592 64.107 1.00 75.06 584 LYS A O 1
ATOM 4918 N N . GLN A 1 585 ? -18.695 -4.653 65.741 1.00 68.25 585 GLN A N 1
ATOM 4919 C CA . GLN A 1 585 ? -19.638 -4.568 66.847 1.00 68.25 585 GLN A CA 1
ATOM 4920 C C . GLN A 1 585 ? -19.852 -3.096 67.222 1.00 68.25 585 GLN A C 1
ATOM 4922 O O . GLN A 1 585 ? -18.920 -2.376 67.568 1.00 68.25 585 GLN A O 1
ATOM 4927 N N . PHE A 1 586 ? -21.087 -2.602 67.105 1.00 55.59 586 PHE A N 1
ATOM 4928 C CA . PHE A 1 586 ? -21.393 -1.182 67.344 1.00 55.59 586 PHE A CA 1
ATOM 4929 C C . PHE A 1 586 ? -21.436 -0.804 68.838 1.00 55.59 586 PHE A C 1
ATOM 4931 O O . PHE A 1 586 ? -21.395 0.382 69.156 1.00 55.59 586 PHE A O 1
ATOM 4938 N N . MET A 1 587 ? -21.523 -1.795 69.735 1.00 54.47 587 MET A N 1
ATOM 4939 C CA . MET A 1 587 ? -21.769 -1.619 71.179 1.00 54.47 587 MET A CA 1
ATOM 4940 C C . MET A 1 587 ? -20.738 -2.322 72.083 1.00 54.47 587 MET A C 1
ATOM 4942 O O . MET A 1 587 ? -20.787 -2.135 73.294 1.00 54.47 587 MET A O 1
ATOM 4946 N N . GLU A 1 588 ? -19.816 -3.111 71.523 1.00 58.22 588 GLU A N 1
ATOM 4947 C CA . GLU A 1 588 ? -18.750 -3.796 72.269 1.00 58.22 588 GLU A CA 1
ATOM 4948 C C . GLU A 1 588 ? -17.385 -3.154 71.963 1.00 58.22 588 GLU A C 1
ATOM 4950 O O . GLU A 1 588 ? -17.200 -2.484 70.945 1.00 58.22 588 GLU A O 1
ATOM 4955 N N . ASP A 1 589 ? -16.431 -3.312 72.881 1.00 58.56 589 ASP A N 1
ATOM 4956 C CA . ASP A 1 589 ? -15.123 -2.647 72.843 1.00 58.56 589 ASP A CA 1
ATOM 4957 C C . ASP A 1 589 ? -14.125 -3.302 71.850 1.00 58.56 589 ASP A C 1
ATOM 4959 O O . ASP A 1 589 ? -12.951 -2.920 71.850 1.00 58.56 589 ASP A O 1
ATOM 4963 N N . GLU A 1 590 ? -14.531 -4.247 70.991 1.00 70.25 590 GLU A N 1
ATOM 4964 C CA . GLU A 1 590 ? -13.630 -4.976 70.078 1.00 70.25 590 GLU A CA 1
ATOM 4965 C C . GLU A 1 590 ? -14.288 -5.285 68.716 1.00 70.25 590 GLU A C 1
ATOM 4967 O O . GLU A 1 590 ? -15.429 -5.734 68.648 1.00 70.25 590 GLU A O 1
ATOM 4972 N N . ASP A 1 591 ? -13.561 -5.063 67.613 1.00 73.88 591 ASP A N 1
ATOM 4973 C CA . ASP A 1 591 ? -13.933 -5.621 66.302 1.00 73.88 591 ASP A CA 1
ATOM 4974 C C . ASP A 1 591 ? -13.294 -7.014 66.171 1.00 73.88 591 ASP A C 1
ATOM 4976 O O . ASP A 1 591 ? -12.127 -7.209 66.532 1.00 73.88 591 ASP A O 1
ATOM 4980 N N . MET A 1 592 ? -14.032 -7.979 65.621 1.00 79.94 592 MET A N 1
ATOM 4981 C CA . MET A 1 592 ? -13.562 -9.361 65.490 1.00 79.94 592 MET A CA 1
ATOM 4982 C C . MET A 1 592 ? -13.184 -9.671 64.047 1.00 79.94 592 MET A C 1
ATOM 4984 O O . MET A 1 592 ? -14.002 -9.503 63.141 1.00 79.94 592 MET A O 1
ATOM 4988 N N . VAL A 1 593 ? -11.974 -10.188 63.835 1.00 85.50 593 VAL A N 1
ATOM 4989 C CA . VAL A 1 593 ? -11.551 -10.774 62.558 1.00 85.50 593 VAL A CA 1
ATOM 4990 C C . VAL A 1 593 ? -11.355 -12.270 62.755 1.00 85.50 593 VAL A C 1
ATOM 4992 O O . VAL A 1 593 ? -10.606 -12.691 63.629 1.00 85.50 593 VAL A O 1
ATOM 4995 N N . SER A 1 594 ? -12.026 -13.076 61.944 1.00 87.25 594 SER A N 1
ATOM 4996 C CA . SER A 1 594 ? -11.949 -14.536 61.982 1.00 87.25 594 SER A CA 1
ATOM 4997 C C . SER A 1 594 ? -11.599 -15.088 60.606 1.00 87.25 594 SER A C 1
ATOM 4999 O O . SER A 1 594 ? -12.053 -14.581 59.577 1.00 87.25 594 SER A O 1
ATOM 5001 N N . ILE A 1 595 ? -10.779 -16.130 60.587 1.00 90.44 595 ILE A N 1
ATOM 5002 C CA . ILE A 1 595 ? -10.563 -16.975 59.419 1.00 90.44 595 ILE A CA 1
ATOM 5003 C C . ILE A 1 595 ? -11.594 -18.100 59.480 1.00 90.44 595 ILE A C 1
ATOM 5005 O O . ILE A 1 595 ? -11.781 -18.733 60.518 1.00 90.44 595 ILE A O 1
ATOM 5009 N N . GLY A 1 596 ? -12.271 -18.335 58.364 1.00 92.19 596 GLY A N 1
ATOM 5010 C CA . GLY A 1 596 ? -13.254 -19.402 58.237 1.00 92.19 596 GLY A CA 1
ATOM 5011 C C . GLY A 1 596 ? -13.130 -20.127 56.908 1.00 92.19 596 GLY A C 1
ATOM 5012 O O . GLY A 1 596 ? -12.264 -19.813 56.084 1.00 92.19 596 GLY A O 1
ATOM 5013 N N . ILE A 1 597 ? -14.054 -21.051 56.677 1.00 94.25 597 ILE A N 1
ATOM 5014 C CA . ILE A 1 597 ? -14.252 -21.702 55.384 1.00 94.25 597 ILE A CA 1
ATOM 5015 C C . ILE A 1 597 ? -15.729 -21.676 54.988 1.00 94.25 597 ILE A C 1
ATOM 5017 O O . ILE A 1 597 ? -16.627 -21.756 55.835 1.00 94.25 597 ILE A O 1
ATOM 5021 N N . PHE A 1 598 ? -15.974 -21.599 53.685 1.00 94.88 598 PHE A N 1
ATOM 5022 C CA . PHE A 1 598 ? -17.240 -22.009 53.096 1.00 94.88 598 PHE A CA 1
ATOM 5023 C C . PHE A 1 598 ? -17.090 -23.381 52.456 1.00 94.88 598 PHE A C 1
ATOM 5025 O O . PHE A 1 598 ? -16.060 -23.678 51.859 1.00 94.88 598 PHE A O 1
ATOM 5032 N N . SER A 1 599 ? -18.138 -24.194 52.558 1.00 93.06 599 SER A N 1
ATOM 5033 C CA . SER A 1 599 ? -18.238 -25.498 51.905 1.00 93.06 599 SER A CA 1
ATOM 5034 C C . SER A 1 599 ? -19.598 -25.657 51.239 1.00 93.06 599 SER A C 1
ATOM 5036 O O . SER A 1 599 ? -20.614 -25.205 51.775 1.00 93.06 599 SER A O 1
ATOM 5038 N N . ARG A 1 600 ? -19.647 -26.319 50.084 1.00 88.31 600 ARG A N 1
ATOM 5039 C CA . ARG A 1 600 ? -20.914 -26.705 49.442 1.00 88.31 600 ARG A CA 1
ATOM 5040 C C . ARG A 1 600 ? -21.609 -27.863 50.144 1.00 88.31 600 ARG A C 1
ATOM 5042 O O . ARG A 1 600 ? -22.835 -27.952 50.121 1.00 88.31 600 ARG A O 1
ATOM 5049 N N . GLU A 1 601 ? -20.835 -28.721 50.790 1.00 90.75 601 GLU A N 1
ATOM 5050 C CA . GLU A 1 601 ? -21.335 -29.883 51.511 1.00 90.75 601 GLU A CA 1
ATOM 5051 C C . GLU A 1 601 ? -21.173 -29.694 53.014 1.00 90.75 601 GLU A C 1
ATOM 5053 O O . GLU A 1 601 ? -20.302 -28.955 53.486 1.00 90.75 601 GLU A O 1
ATOM 5058 N N . LYS A 1 602 ? -22.033 -30.359 53.785 1.00 91.56 602 LYS A N 1
ATOM 5059 C CA . LYS A 1 602 ? -21.907 -30.348 55.235 1.00 91.56 602 LYS A CA 1
ATOM 5060 C C . LYS A 1 602 ? -20.716 -31.225 55.618 1.00 91.56 602 LYS A C 1
ATOM 5062 O O . LYS A 1 602 ? -20.753 -32.431 55.409 1.00 91.56 602 LYS A O 1
ATOM 5067 N N . LEU A 1 603 ? -19.697 -30.608 56.195 1.00 91.19 603 LEU A N 1
ATOM 5068 C CA . LEU A 1 603 ? -18.504 -31.276 56.699 1.00 91.19 603 LEU A CA 1
ATOM 5069 C C . LEU A 1 603 ? -18.693 -31.701 58.160 1.00 91.19 603 LEU A C 1
ATOM 5071 O O . LEU A 1 603 ? -19.445 -31.065 58.908 1.00 91.19 603 LEU A O 1
ATOM 5075 N N . GLU A 1 604 ? -17.997 -32.765 58.554 1.00 92.12 604 GLU A N 1
ATOM 5076 C CA . GLU A 1 604 ? -17.890 -33.193 59.949 1.00 92.12 604 GLU A CA 1
ATOM 5077 C C . GLU A 1 604 ? -16.960 -32.262 60.736 1.00 92.12 604 GLU A C 1
ATOM 5079 O O . GLU A 1 604 ? -15.928 -31.824 60.226 1.00 92.12 604 GLU A O 1
ATOM 5084 N N . ASP A 1 605 ? -17.293 -31.995 62.001 1.00 89.19 605 ASP A N 1
ATOM 5085 C CA . ASP A 1 605 ? -16.566 -31.032 62.838 1.00 89.19 605 ASP A CA 1
ATOM 5086 C C . ASP A 1 605 ? -15.065 -31.345 62.952 1.00 89.19 605 ASP A C 1
ATOM 5088 O O . ASP A 1 605 ? -14.253 -30.425 62.986 1.00 89.19 605 ASP A O 1
ATOM 5092 N N . VAL A 1 606 ? -14.685 -32.628 62.978 1.00 89.56 606 VAL A N 1
ATOM 5093 C CA . VAL A 1 606 ? -13.278 -33.057 63.065 1.00 89.56 606 VAL A CA 1
ATOM 5094 C C . VAL A 1 606 ? -12.486 -32.596 61.839 1.00 89.56 606 VAL A C 1
ATOM 5096 O O . VAL A 1 606 ? -11.431 -31.985 61.992 1.00 89.56 606 VAL A O 1
ATOM 5099 N N . VAL A 1 607 ? -13.034 -32.803 60.637 1.00 89.94 607 VAL A N 1
ATOM 5100 C CA . VAL A 1 607 ? -12.416 -32.390 59.364 1.00 89.94 607 VAL A CA 1
ATOM 5101 C C . VAL A 1 607 ? -12.286 -30.873 59.300 1.00 89.94 607 VAL A C 1
ATOM 5103 O O . VAL A 1 607 ? -11.268 -30.334 58.874 1.00 89.94 607 VAL A O 1
ATOM 5106 N N . VAL A 1 608 ? -13.312 -30.154 59.748 1.00 89.31 608 VAL A N 1
ATOM 5107 C CA . VAL A 1 608 ? -13.289 -28.692 59.702 1.00 89.31 608 VAL A CA 1
ATOM 5108 C C . VAL A 1 608 ? -12.250 -28.110 60.655 1.00 89.31 608 VAL A C 1
ATOM 5110 O O . VAL A 1 608 ? -11.552 -27.165 60.288 1.00 89.31 608 VAL A O 1
ATOM 5113 N N . LYS A 1 609 ? -12.128 -28.664 61.863 1.00 88.19 609 LYS A N 1
ATOM 5114 C CA . LYS A 1 609 ? -11.115 -28.228 62.830 1.00 88.19 609 LYS A CA 1
ATOM 5115 C C . LYS A 1 609 ? -9.698 -28.489 62.319 1.00 88.19 609 LYS A C 1
ATOM 5117 O O . LYS A 1 609 ? -8.836 -27.636 62.504 1.00 88.19 609 LYS A O 1
ATOM 5122 N N . GLU A 1 610 ? -9.478 -29.600 61.614 1.00 88.75 610 GLU A N 1
ATOM 5123 C CA . GLU A 1 610 ? -8.209 -29.878 60.929 1.00 88.75 610 GLU A CA 1
ATOM 5124 C C . GLU A 1 610 ? -7.902 -28.833 59.841 1.00 88.75 610 GLU A C 1
ATOM 5126 O O . GLU A 1 610 ? -6.792 -28.305 59.792 1.00 88.75 610 GLU A O 1
ATOM 5131 N N . LEU A 1 611 ? -8.893 -28.468 59.016 1.00 87.44 611 LEU A N 1
ATOM 5132 C CA . LEU A 1 611 ? -8.735 -27.465 57.951 1.00 87.44 611 LEU A CA 1
ATOM 5133 C C . LEU A 1 611 ? -8.510 -26.038 58.476 1.00 87.44 611 LEU A C 1
ATOM 5135 O O . LEU A 1 611 ? -7.767 -25.270 57.863 1.00 87.44 611 LEU A O 1
ATOM 5139 N N . LEU A 1 612 ? -9.173 -25.656 59.571 1.00 87.31 612 LEU A N 1
ATOM 5140 C CA . LEU A 1 612 ? -9.018 -24.328 60.175 1.00 87.31 612 LEU A CA 1
ATOM 5141 C C . LEU A 1 612 ? -7.710 -24.204 60.969 1.00 87.31 612 LEU A C 1
ATOM 5143 O O . LEU A 1 612 ? -7.130 -23.119 61.010 1.00 87.31 612 LEU A O 1
ATOM 5147 N N . GLY A 1 613 ? -7.230 -25.300 61.560 1.00 85.00 613 GLY A N 1
ATOM 5148 C CA . GLY A 1 613 ? -6.057 -25.311 62.428 1.00 85.00 613 GLY A CA 1
ATOM 5149 C C . GLY A 1 613 ? -6.338 -24.743 63.823 1.00 85.00 613 GLY A C 1
ATOM 5150 O O . GLY A 1 613 ? -7.483 -24.700 64.282 1.00 85.00 613 GLY A O 1
ATOM 5151 N N . ASP A 1 614 ? -5.268 -24.326 64.506 1.00 81.38 614 ASP A N 1
ATOM 5152 C CA . ASP A 1 614 ? -5.313 -23.895 65.909 1.00 81.38 614 ASP A CA 1
ATOM 5153 C C . ASP A 1 614 ? -6.224 -22.671 66.130 1.00 81.38 614 ASP A C 1
ATOM 5155 O O . ASP A 1 614 ? -6.110 -21.652 65.439 1.00 81.38 614 ASP A O 1
ATOM 5159 N N . GLU A 1 615 ? -7.072 -22.737 67.161 1.00 77.06 615 GLU A N 1
ATOM 5160 C CA . GLU A 1 615 ? -8.060 -21.701 67.511 1.00 77.06 615 GLU A CA 1
ATOM 5161 C C . GLU A 1 615 ? -7.415 -20.312 67.688 1.00 77.06 615 GLU A C 1
ATOM 5163 O O . GLU A 1 615 ? -7.876 -19.323 67.117 1.00 77.06 615 GLU A O 1
ATOM 5168 N N . GLU A 1 616 ? -6.279 -20.237 68.386 1.00 73.81 616 GLU A N 1
ATOM 5169 C CA . GLU A 1 616 ? -5.571 -18.979 68.678 1.00 73.81 616 GLU A CA 1
ATOM 5170 C C . GLU A 1 616 ? -4.973 -18.294 67.437 1.00 73.81 616 GLU A C 1
ATOM 5172 O O . GLU A 1 616 ? -4.708 -17.092 67.456 1.00 73.81 616 GLU A O 1
ATOM 5177 N N . LYS A 1 617 ? -4.758 -19.031 66.338 1.00 76.88 617 LYS A N 1
ATOM 5178 C CA . LYS A 1 617 ? -4.156 -18.497 65.100 1.00 76.88 617 LYS A CA 1
ATOM 5179 C C . LYS A 1 617 ? -5.187 -17.978 64.101 1.00 76.88 617 LYS A C 1
ATOM 5181 O O . LYS A 1 617 ? -4.814 -17.374 63.094 1.00 76.88 617 LYS A O 1
ATOM 5186 N N . THR A 1 618 ? -6.469 -18.237 64.343 1.00 78.56 618 THR A N 1
ATOM 5187 C CA . THR A 1 618 ? -7.546 -17.988 63.374 1.00 78.56 618 THR A CA 1
ATOM 5188 C C . THR A 1 618 ? -8.467 -16.842 63.772 1.00 78.56 618 THR A C 1
ATOM 5190 O O . THR A 1 618 ? -9.260 -16.395 62.942 1.00 78.56 618 THR A O 1
ATOM 5193 N N . ILE A 1 619 ? -8.337 -16.320 64.994 1.00 80.62 619 ILE A N 1
ATOM 5194 C CA . ILE A 1 619 ? -9.120 -15.193 65.499 1.00 80.62 619 ILE A CA 1
ATOM 5195 C C . ILE A 1 619 ? -8.199 -14.060 65.943 1.00 80.62 619 ILE A C 1
ATOM 5197 O O . ILE A 1 619 ? -7.292 -14.243 66.748 1.00 80.62 619 ILE A O 1
ATOM 5201 N N . PHE A 1 620 ? -8.498 -12.854 65.470 1.00 78.44 620 PHE A N 1
ATOM 5202 C CA . PHE A 1 620 ? -7.818 -11.626 65.851 1.00 78.44 620 PHE A CA 1
ATOM 5203 C C . PHE A 1 620 ? -8.836 -10.646 66.432 1.00 78.44 620 PHE A C 1
ATOM 5205 O O . PHE A 1 620 ? -9.804 -10.260 65.770 1.00 78.44 620 PHE A O 1
ATOM 5212 N N . LYS A 1 621 ? -8.598 -10.231 67.676 1.00 76.62 621 LYS A N 1
ATOM 5213 C CA . LYS A 1 621 ? -9.360 -9.180 68.356 1.00 76.62 621 LYS A CA 1
ATOM 5214 C C . LYS A 1 621 ? -8.698 -7.842 68.060 1.00 76.62 621 LYS A C 1
ATOM 5216 O O . LYS A 1 621 ? -7.502 -7.687 68.306 1.00 76.62 621 LYS A O 1
ATOM 5221 N N . ILE A 1 622 ? -9.444 -6.884 67.516 1.00 70.88 622 ILE A N 1
ATOM 5222 C CA . ILE A 1 622 ? -8.958 -5.519 67.291 1.00 70.88 622 ILE A CA 1
ATOM 5223 C C . ILE A 1 622 ? -9.497 -4.640 68.425 1.00 70.88 622 ILE A C 1
ATOM 5225 O O . ILE A 1 622 ? -10.691 -4.324 68.428 1.00 70.88 622 ILE A O 1
ATOM 5229 N N . PRO A 1 623 ? -8.649 -4.202 69.376 1.00 67.56 623 PRO A N 1
ATOM 5230 C CA . PRO A 1 623 ? -9.103 -3.389 70.495 1.00 67.56 623 PRO A CA 1
ATOM 5231 C C . PRO A 1 623 ? -9.634 -2.030 70.023 1.00 67.56 623 PRO A C 1
ATOM 5233 O O . PRO A 1 623 ? -8.956 -1.292 69.298 1.00 67.56 623 PRO A O 1
ATOM 5236 N N . SER A 1 624 ? -10.793 -1.610 70.531 1.00 62.44 624 SER A N 1
ATOM 5237 C CA . SER A 1 624 ? -11.348 -0.258 70.323 1.00 62.44 624 SER A CA 1
ATOM 5238 C C . SER A 1 624 ? -10.489 0.872 70.913 1.00 62.44 624 SER A C 1
ATOM 5240 O O . SER A 1 624 ? -10.803 2.054 70.731 1.00 62.44 624 SER A O 1
ATOM 5242 N N . GLY A 1 625 ? -9.377 0.550 71.586 1.00 61.06 625 GLY A N 1
ATOM 5243 C CA . GLY A 1 625 ? -8.411 1.516 72.111 1.00 61.06 625 GLY A CA 1
ATOM 5244 C C . GLY A 1 625 ? -7.934 2.526 71.062 1.00 61.06 625 GLY A C 1
ATOM 5245 O O . GLY A 1 625 ? -7.678 3.682 71.404 1.00 61.06 625 GLY A O 1
ATOM 5246 N N . ILE A 1 626 ? -7.912 2.148 69.777 1.00 65.81 626 ILE A N 1
ATOM 5247 C CA . ILE A 1 626 ? -7.618 3.065 68.666 1.00 65.81 626 ILE A CA 1
ATOM 5248 C C . ILE A 1 626 ? -8.724 4.118 68.507 1.00 65.81 626 ILE A C 1
ATOM 5250 O O . ILE A 1 626 ? -8.404 5.297 68.397 1.00 65.81 626 ILE A O 1
ATOM 5254 N N . LYS A 1 627 ? -10.016 3.753 68.577 1.00 62.75 627 LYS A N 1
ATOM 5255 C CA . LYS A 1 627 ? -11.128 4.727 68.552 1.00 62.75 627 LYS A CA 1
ATOM 5256 C C . LYS A 1 627 ? -11.039 5.694 69.729 1.00 62.75 627 LYS A C 1
ATOM 5258 O O . LYS A 1 627 ? -11.147 6.896 69.517 1.00 62.75 627 LYS A O 1
ATOM 5263 N N . LYS A 1 628 ? -10.789 5.197 70.948 1.00 64.69 628 LYS A N 1
ATOM 5264 C CA . LYS A 1 628 ? -10.599 6.046 72.142 1.00 64.69 628 LYS A CA 1
ATOM 5265 C C . LYS A 1 628 ? -9.370 6.958 71.994 1.00 64.69 628 LYS A C 1
ATOM 5267 O O . LYS A 1 628 ? -9.432 8.128 72.360 1.00 64.69 628 LYS A O 1
ATOM 5272 N N . SER A 1 629 ? -8.284 6.467 71.394 1.00 70.94 629 SER A N 1
ATOM 5273 C CA . SER A 1 629 ? -7.066 7.252 71.135 1.00 70.94 629 SER A CA 1
ATOM 5274 C C . SER A 1 629 ? -7.265 8.318 70.055 1.00 70.94 629 SER A C 1
ATOM 5276 O O . SER A 1 629 ? -6.841 9.455 70.247 1.00 70.94 629 SER A O 1
ATOM 5278 N N . ILE A 1 630 ? -7.963 7.989 68.963 1.00 68.88 630 ILE A N 1
ATOM 5279 C CA . ILE A 1 630 ? -8.347 8.935 67.907 1.00 68.88 630 ILE A CA 1
ATOM 5280 C C . ILE A 1 630 ? -9.317 9.975 68.470 1.00 68.88 630 ILE A C 1
ATOM 5282 O O . ILE A 1 630 ? -9.086 11.164 68.292 1.00 68.88 630 ILE A O 1
ATOM 5286 N N . ALA A 1 631 ? -10.347 9.563 69.212 1.00 69.12 631 ALA A N 1
ATOM 5287 C CA . ALA A 1 631 ? -11.295 10.476 69.847 1.00 69.12 631 ALA A CA 1
ATOM 5288 C C . ALA A 1 631 ? -10.590 11.436 70.817 1.00 69.12 631 ALA A C 1
ATOM 5290 O O . ALA A 1 631 ? -10.816 12.638 70.741 1.00 69.12 631 ALA A O 1
ATOM 5291 N N . LYS A 1 632 ? -9.670 10.934 71.653 1.00 74.25 632 LYS A N 1
ATOM 5292 C CA . LYS A 1 632 ? -8.837 11.745 72.559 1.00 74.25 632 LYS A CA 1
ATOM 5293 C C . LYS A 1 632 ? -7.887 12.688 71.812 1.00 74.25 632 LYS A C 1
ATOM 5295 O O . LYS A 1 632 ? -7.593 13.779 72.295 1.00 74.25 632 LYS A O 1
ATOM 5300 N N . TYR A 1 633 ? -7.369 12.271 70.659 1.00 75.88 633 TYR A N 1
ATOM 5301 C CA . TYR A 1 633 ? -6.543 13.115 69.796 1.00 75.88 633 TYR A CA 1
ATOM 5302 C C . TYR A 1 633 ? -7.375 14.232 69.148 1.00 75.88 633 TYR A C 1
ATOM 5304 O O . TYR A 1 633 ? -6.981 15.396 69.184 1.00 75.88 633 TYR A O 1
ATOM 5312 N N . CYS A 1 634 ? -8.550 13.898 68.613 1.00 73.94 634 CYS A N 1
ATOM 5313 C CA . CYS A 1 634 ? -9.480 14.843 68.000 1.00 73.94 634 CYS A CA 1
ATOM 5314 C C . CYS A 1 634 ? -10.074 15.822 69.024 1.00 73.94 634 CYS A C 1
ATOM 5316 O O . CYS A 1 634 ? -10.159 17.012 68.736 1.00 73.94 634 CYS A O 1
ATOM 5318 N N . SER A 1 635 ? -10.405 15.368 70.238 1.00 75.25 635 SER A N 1
ATOM 5319 C CA . SER A 1 635 ? -10.945 16.217 71.311 1.00 75.25 635 SER A CA 1
ATOM 5320 C C . SER A 1 635 ? -9.926 17.214 71.871 1.00 75.25 635 SER A C 1
ATOM 5322 O O . SER A 1 635 ? -10.314 18.186 72.499 1.00 75.25 635 SER A O 1
ATOM 5324 N N . LYS A 1 636 ? -8.622 16.997 71.652 1.00 70.50 636 LYS A N 1
ATOM 5325 C CA . LYS A 1 636 ? -7.560 17.967 71.975 1.00 70.50 636 LYS A CA 1
ATOM 5326 C C . LYS A 1 636 ? -7.355 19.036 70.891 1.00 70.50 636 LYS A C 1
ATOM 5328 O O . LYS A 1 636 ? -6.542 19.933 71.086 1.00 70.50 636 LYS A O 1
ATOM 5333 N N . ARG A 1 637 ? -8.017 18.908 69.736 1.00 57.06 637 ARG A N 1
ATOM 5334 C CA . ARG A 1 637 ? -7.838 19.770 68.551 1.00 57.06 637 ARG A CA 1
ATOM 5335 C C . ARG A 1 637 ? -9.091 20.536 68.132 1.00 57.06 637 ARG A C 1
ATOM 5337 O O . ARG A 1 637 ? -9.008 21.331 67.201 1.00 57.06 637 ARG A O 1
ATOM 5344 N N . LEU A 1 638 ? -10.219 20.303 68.788 1.00 48.78 638 LEU A N 1
ATOM 5345 C CA . LEU A 1 638 ? -11.406 21.140 68.652 1.00 48.78 638 LEU A CA 1
ATOM 5346 C C . LEU A 1 638 ? -11.385 22.158 69.809 1.00 48.78 638 LEU A C 1
ATOM 5348 O O . LEU A 1 638 ? -11.184 21.715 70.941 1.00 48.78 638 LEU A O 1
ATOM 5352 N N . PRO A 1 639 ? -11.473 23.475 69.530 1.00 48.06 639 PRO A N 1
ATOM 5353 C CA . PRO A 1 639 ? -11.480 24.521 70.554 1.00 48.06 639 PRO A CA 1
ATOM 5354 C C . PRO A 1 639 ? -12.662 24.409 71.519 1.00 48.06 639 PRO A C 1
ATOM 5356 O O . PRO A 1 639 ? -13.726 23.894 71.098 1.00 48.06 639 PRO A O 1
#